Protein 2FKB (pdb70)

B-factor: mean 40.95, std 11.32, range [17.42, 111.01]

Organism: Escherichia coli (strain K12) (NCBI:txid83333)

CATH classification: 3.90.79.10

Secondary structure (DSSP, 8-state):
---EEEEE-TTS-EEEEEES----S---EEEEEEEEE----EEEEEEPSS-SSS---BSSB--BPBTT--HHHHHHHHHHHHH--BS---EEEEEEEEEETTEEEEEEEEEEE--------TTTEEEEEEE-HHHHHTTGGGS-HHHHHHHHH----/-PPEEEEE-TTS-EEEEEES----S---EEEEEEEEE----EEEEEEPTT-SSS---BSSB--BPBTT--HHHHHHHHHHHHH---S---EEEEEEEEE-SS-EEEEEEEEEE--------TTTEEEEEEE-HHHHHHTGGGS-HHHHHHHHH----/-TGGG--TTEEEEE-TTS-EEEEEES---TT---EEEEEEEEE----EEEEEEPTT-SSS---BSSEEEEPBTT--HHHHHHHHHHHHH--BS---EEEEEEEEEETTEEEEEEEEEEE--------TTTEEEEEEE-HHHHHHTGGGS-HHHHHHHHH----

Solvent-accessible surface area: 23915 Å² total

Foldseek 3Di:
DWFKFFFADPVRDGDDIGTPVVLVVQTEGEKEWEFAAAVQWTKWFFWDQVDPPPHGIFSTWITTHTPPDDHVVRRQVRCCQAWVDHDFDKAWQAWDWDDDPSHTYIYTYIYTHDPDDTDGDCNTTVDIDIDGPVRCVVVVVNYDVVSVVNVVSCVVD/DFFKAFAADPVRDGDDIDTPVVLVVQTEGAKEWEFEAAVQWTKWFFFAQPDDAPHGIFSGFITTDTPPDDRVVRRQVRCCQAWVDHPFDKAWQAWDWDDDPSHTYIYTYIYTHDPDPTDHDNNGGDDIDIDGLVRCVVVVVRYDVVSNVRVVSCCSD/DVVVVVLQQKFFFADPVRDGDDIDGVLVLVVQTEGEKEWEFEAAVQWTKWFFFQQVDPADHGIFSTFITGDRPPHDRVNRRQVRCCQAWVDHPFDKAWQAWDWDDDPSHTYIYTAIYTYDPDPTDGDSNTGDDIDIGGPVVCVVVVVSYDVVSNVNVVSVVPD

Sequence (477 aa):
STEWVDIVNEENEVIAQASREQRRAQCCLRHRATYIVVHDGGKILVQRRTETKDFLPGLDATAGGVVQADEQLLESARRREAEEEELGIAGVPFAEHGQFYFEDKNCRVWGALFSCVSHGPFALQEDDEVVSEVCWLTPEEITARCDEFTPDSLKALALWKRRNSTEWVVDIVNEENEEVIAQASREQRAQCCLRHRATYIVVHDGGKILVQQRRTETKDFLPGLDATAGGVVQADEQQLLESARRREAEEELGIAGVPFAEHGQFYFEDKNCRVWGALFSCVSHGPFALQEDEVSEVCWLTPEEITARCDEFTPDSLKALALWKRNEQRRLASTEWVDIVNEENEVIAQASREQRAQCCLRHRATYIVVHDGGKILVQRRTETKDFLPGLDATAGGVVQADEQLLESARRREAEEELGIAGVPFAEHGQFYFEDKNCRVWGALFSCVSHGPFALQEDEVSEVCWLTPEEITARCDEFTPDSLKALALWKRRN

GO terms:
  GO:0005515 protein binding (F, IPI)
  GO:0005829 cytosol (C, IDA)
  GO:0016818 hydrolase activity, acting on acid anhydrides, in phosphorus-containing anhydrides (F, IDA)

Nearest PDB structures (foldseek):
  2fkb-assembly2_B  TM=9.923E-01  e=1.554E-27  Escherichia coli K-12
  3grn-assembly1_A  TM=8.925E-01  e=1.557E-07  Methanosarcina mazei
  7ww5-assembly1_A  TM=8.291E-01  e=8.463E-07  Escherichia coli
  5mzf-assembly2_B  TM=7.938E-01  e=4.813E-07  Canis lupus familiaris
  3oga-assembly1_B  TM=7.973E-01  e=9.475E-07  Salmonella enterica subsp. enterica serovar Typhimurium str. LT2

Structure (mmCIF, N/CA/C/O backbone):
data_2FKB
#
_entry.id   2FKB
#
_cell.length_a   89.701
_cell.length_b   134.884
_cell.length_c   145.246
_cell.angle_alpha   90.00
_cell.angle_beta   90.00
_cell.angle_gamma   90.00
#
_symmetry.space_group_name_H-M   'I 2 2 2'
#
loop_
_entity.id
_entity.type
_entity.pdbx_description
1 polymer 'Putative Nudix hydrolase yfcD'
2 non-polymer 'SULFATE ION'
3 non-polymer 'MAGNESIUM ION'
4 non-polymer GLYCEROL
5 non-polymer 'ACETATE ION'
6 water water
#
loop_
_atom_site.group_PDB
_atom_site.id
_atom_site.type_symbol
_atom_site.label_atom_id
_atom_site.label_alt_id
_atom_site.label_comp_id
_atom_site.label_asym_id
_atom_site.label_entity_id
_atom_site.label_seq_id
_atom_site.pdbx_PDB_ins_code
_atom_site.Cartn_x
_atom_site.Cartn_y
_atom_site.Cartn_z
_atom_site.occupancy
_atom_site.B_iso_or_equiv
_atom_site.auth_seq_id
_atom_site.auth_comp_id
_atom_site.auth_asym_id
_atom_site.auth_atom_id
_atom_site.pdbx_PDB_model_num
ATOM 1 N N . SER A 1 8 ? 11.641 57.789 17.219 1.00 46.54 8 SER A N 1
ATOM 2 C CA . SER A 1 8 ? 11.258 58.154 18.617 1.00 45.55 8 SER A CA 1
ATOM 3 C C . SER A 1 8 ? 12.256 57.526 19.601 1.00 44.48 8 SER A C 1
ATOM 4 O O . SER A 1 8 ? 12.669 56.377 19.413 1.00 45.30 8 SER A O 1
ATOM 6 N N . THR A 1 9 ? 12.653 58.280 20.632 1.00 42.32 9 THR A N 1
ATOM 7 C CA . THR A 1 9 ? 13.551 57.765 21.671 1.00 39.80 9 THR A CA 1
ATOM 8 C C . THR A 1 9 ? 12.847 56.676 22.476 1.00 37.84 9 THR A C 1
ATOM 9 O O . THR A 1 9 ? 11.687 56.820 22.843 1.00 36.32 9 THR A O 1
ATOM 13 N N . GLU A 1 10 ? 13.540 55.574 22.738 1.00 35.83 10 GLU A N 1
ATOM 14 C CA . GLU A 1 10 ? 12.997 54.577 23.641 1.00 34.65 10 GLU A CA 1
ATOM 15 C C . GLU A 1 10 ? 13.421 54.919 25.080 1.00 32.56 10 GLU A C 1
ATOM 16 O O . GLU A 1 10 ? 14.604 55.137 25.370 1.00 32.83 10 GLU A O 1
ATOM 22 N N . TRP A 1 11 ? 12.443 54.991 25.963 1.00 29.85 11 TRP A N 1
ATOM 23 C CA . TRP A 1 11 ? 12.660 55.331 27.366 1.00 29.88 11 TRP A CA 1
ATOM 24 C C . TRP A 1 11 ? 12.491 54.047 28.189 1.00 30.01 11 TRP A C 1
ATOM 25 O O . TRP A 1 11 ? 11.571 53.262 27.937 1.00 29.58 11 TRP A O 1
ATOM 36 N N . VAL A 1 12 ? 13.381 53.843 29.153 1.00 30.07 12 VAL A N 1
ATOM 37 C CA . VAL A 1 12 ? 13.436 52.610 29.939 1.00 31.42 12 VAL A CA 1
ATOM 38 C C . VAL A 1 12 ? 13.412 52.853 31.452 1.00 31.28 12 VAL A C 1
ATOM 39 O O . VAL A 1 12 ? 13.980 53.835 31.953 1.00 29.84 12 VAL A O 1
ATOM 43 N N . ASP A 1 13 ? 12.722 51.961 32.162 1.00 31.49 13 ASP A N 1
ATOM 44 C CA . ASP A 1 13 ? 12.646 51.995 33.635 1.00 32.24 13 ASP A CA 1
ATOM 45 C C . ASP A 1 13 ? 14.031 51.640 34.151 1.00 31.24 13 ASP A C 1
ATOM 46 O O . ASP A 1 13 ? 14.591 50.676 33.685 1.00 32.02 13 ASP A O 1
ATOM 51 N N . ILE A 1 14 ? 14.569 52.405 35.089 1.00 30.93 14 ILE A N 1
ATOM 52 C CA . ILE A 1 14 ? 15.841 52.101 35.740 1.00 29.83 14 ILE A CA 1
ATOM 53 C C . ILE A 1 14 ? 15.508 51.767 37.191 1.00 30.48 14 ILE A C 1
ATOM 54 O O . ILE A 1 14 ? 14.740 52.489 37.829 1.00 29.93 14 ILE A O 1
ATOM 59 N N . VAL A 1 15 ? 16.069 50.662 37.705 1.00 30.24 15 VAL A N 1
ATOM 60 C CA . VAL A 1 15 ? 15.650 50.147 39.012 1.00 29.60 15 VAL A CA 1
ATOM 61 C C . VAL A 1 15 ? 16.805 50.076 40.002 1.00 30.01 15 VAL A C 1
ATOM 62 O O . VAL A 1 15 ? 17.954 49.952 39.608 1.00 29.20 15 VAL A O 1
ATOM 66 N N . ASN A 1 16 ? 16.485 50.152 41.290 1.00 31.49 16 ASN A N 1
ATOM 67 C CA . ASN A 1 16 ? 17.492 49.957 42.337 1.00 33.18 16 ASN A CA 1
ATOM 68 C C . ASN A 1 16 ? 17.757 48.440 42.595 1.00 34.72 16 ASN A C 1
ATOM 69 O O . ASN A 1 16 ? 17.222 47.559 41.897 1.00 32.57 16 ASN A O 1
ATOM 74 N N . GLU A 1 17 ? 18.579 48.155 43.598 1.00 37.23 17 GLU A N 1
ATOM 75 C CA . GLU A 1 17 ? 18.956 46.775 43.940 1.00 40.20 17 GLU A CA 1
ATOM 76 C C . GLU A 1 17 ? 17.727 45.921 44.279 1.00 40.36 17 GLU A C 1
ATOM 77 O O . GLU A 1 17 ? 17.660 44.734 43.938 1.00 40.97 17 GLU A O 1
ATOM 83 N N . GLU A 1 18 ? 16.722 46.576 44.859 1.00 40.21 18 GLU A N 1
ATOM 84 C CA . GLU A 1 18 ? 15.445 45.963 45.236 1.00 39.76 18 GLU A CA 1
ATOM 85 C C . GLU A 1 18 ? 14.431 45.863 44.108 1.00 38.61 18 GLU A C 1
ATOM 86 O O . GLU A 1 18 ? 13.261 45.554 44.375 1.00 37.94 18 GLU A O 1
ATOM 92 N N . ASN A 1 19 ? 14.845 46.144 42.864 1.00 36.91 19 ASN A N 1
ATOM 93 C CA . ASN A 1 19 ? 13.909 46.170 41.739 1.00 35.48 19 ASN A CA 1
ATOM 94 C C . ASN A 1 19 ? 12.758 47.166 41.949 1.00 35.20 19 ASN A C 1
ATOM 95 O O . ASN A 1 19 ? 11.620 46.897 41.609 1.00 34.82 19 ASN A O 1
ATOM 100 N N . GLU A 1 20 ? 13.062 48.334 42.502 1.00 35.50 20 GLU A N 1
ATOM 101 C CA . GLU A 1 20 ? 12.082 49.423 42.535 1.00 35.41 20 GLU A CA 1
ATOM 102 C C . GLU A 1 20 ? 12.516 50.462 41.495 1.00 33.91 20 GLU A C 1
ATOM 103 O O . GLU A 1 20 ? 13.712 50.769 41.364 1.00 31.58 20 GLU A O 1
ATOM 109 N N . VAL A 1 21 ? 11.544 50.985 40.753 1.00 33.75 21 VAL A N 1
ATOM 110 C CA . VAL A 1 21 ? 11.837 51.934 39.684 1.00 34.40 21 VAL A CA 1
ATOM 111 C C . VAL A 1 21 ? 12.216 53.240 40.347 1.00 34.69 21 VAL A C 1
ATOM 112 O O . VAL A 1 21 ? 11.421 53.819 41.071 1.00 34.41 21 VAL A O 1
ATOM 116 N N . ILE A 1 22 ? 13.448 53.681 40.154 1.00 34.17 22 ILE A N 1
ATOM 117 C CA . ILE A 1 22 ? 13.867 54.926 40.772 1.00 34.70 22 ILE A CA 1
ATOM 118 C C . ILE A 1 22 ? 14.307 55.975 39.769 1.00 34.47 22 ILE A C 1
ATOM 119 O O . ILE A 1 22 ? 14.620 57.103 40.160 1.00 34.76 22 ILE A O 1
ATOM 124 N N . ALA A 1 23 ? 14.353 55.595 38.496 1.00 33.99 23 ALA A N 1
ATOM 125 C CA . ALA A 1 23 ? 14.874 56.456 37.429 1.00 33.09 23 ALA A CA 1
ATOM 126 C C . ALA A 1 23 ? 14.270 56.030 36.101 1.00 32.21 23 ALA A C 1
ATOM 127 O O . ALA A 1 23 ? 13.692 54.956 35.979 1.00 31.23 23 ALA A O 1
ATOM 129 N N . GLN A 1 24 ? 14.412 56.890 35.102 1.00 31.55 24 GLN A N 1
ATOM 130 C CA . GLN A 1 24 ? 13.987 56.602 33.770 1.00 31.19 24 GLN A CA 1
ATOM 131 C C . GLN A 1 24 ? 15.117 57.140 32.911 1.00 31.10 24 GLN A C 1
ATOM 132 O O . GLN A 1 24 ? 15.569 58.255 33.150 1.00 32.66 24 GLN A O 1
ATOM 138 N N . ALA A 1 25 ? 15.588 56.366 31.934 1.00 30.35 25 ALA A N 1
ATOM 139 C CA . ALA A 1 25 ? 16.685 56.819 31.039 1.00 30.01 25 ALA A CA 1
ATOM 140 C C . ALA A 1 25 ? 16.369 56.474 29.580 1.00 30.47 25 ALA A C 1
ATOM 141 O O . ALA A 1 25 ? 15.571 55.561 29.290 1.00 30.04 25 ALA A O 1
ATOM 143 N N . SER A 1 26 ? 17.012 57.164 28.650 1.00 29.89 26 SER A N 1
ATOM 144 C CA . SER A 1 26 ? 16.947 56.746 27.264 1.00 31.16 26 SER A CA 1
ATOM 145 C C . SER A 1 26 ? 17.657 55.413 27.150 1.00 32.05 26 SER A C 1
ATOM 146 O O . SER A 1 26 ? 18.529 55.076 27.975 1.00 32.42 26 SER A O 1
ATOM 149 N N . ARG A 1 27 ? 17.304 54.662 26.113 1.00 32.27 27 ARG A N 1
ATOM 150 C CA . ARG A 1 27 ? 17.958 53.403 25.851 1.00 34.10 27 ARG A CA 1
ATOM 151 C C . ARG A 1 27 ? 19.483 53.604 25.719 1.00 34.15 27 ARG A C 1
ATOM 152 O O . ARG A 1 27 ? 20.289 52.831 26.257 1.00 33.90 27 ARG A O 1
ATOM 160 N N . GLU A 1 28 ? 19.876 54.672 25.036 1.00 34.82 28 GLU A N 1
ATOM 161 C CA . GLU A 1 28 ? 21.294 55.030 24.891 1.00 35.38 28 GLU A CA 1
ATOM 162 C C . GLU A 1 28 ? 22.010 55.284 26.248 1.00 35.29 28 GLU A C 1
ATOM 163 O O . GLU A 1 28 ? 23.126 54.778 26.490 1.00 35.02 28 GLU A O 1
ATOM 169 N N . GLN A 1 29 ? 21.392 56.064 27.133 1.00 34.96 29 GLN A N 1
ATOM 170 C CA . GLN A 1 29 ? 21.963 56.275 28.478 1.00 35.91 29 GLN A CA 1
ATOM 171 C C . GLN A 1 29 ? 22.080 54.987 29.293 1.00 35.82 29 GLN A C 1
ATOM 172 O O . GLN A 1 29 ? 23.089 54.765 29.976 1.00 35.32 29 GLN A O 1
ATOM 186 N N A ARG A 1 31 ? 22.456 51.921 28.123 0.50 37.37 31 ARG A N 1
ATOM 187 N N B ARG A 1 31 ? 22.427 51.961 28.116 0.50 37.37 31 ARG A N 1
ATOM 188 C CA A ARG A 1 31 ? 23.589 51.136 27.610 0.50 37.91 31 ARG A CA 1
ATOM 189 C CA B ARG A 1 31 ? 23.529 51.251 27.468 0.50 37.94 31 ARG A CA 1
ATOM 190 C C A ARG A 1 31 ? 24.936 51.842 27.879 0.50 38.15 31 ARG A C 1
ATOM 191 C C B ARG A 1 31 ? 24.873 51.855 27.892 0.50 38.17 31 ARG A C 1
ATOM 192 O O A ARG A 1 31 ? 25.911 51.182 28.222 0.50 38.24 31 ARG A O 1
ATOM 193 O O B ARG A 1 31 ? 25.768 51.149 28.342 0.50 38.25 31 ARG A O 1
ATOM 208 N N . ALA A 1 32 ? 24.986 53.175 27.776 1.00 38.37 32 ALA A N 1
ATOM 209 C CA . ALA A 1 32 ? 26.241 53.914 28.084 1.00 38.89 32 ALA A CA 1
ATOM 210 C C . ALA A 1 32 ? 26.722 53.794 29.541 1.00 39.16 32 ALA A C 1
ATOM 211 O O . ALA A 1 32 ? 27.931 53.720 29.803 1.00 39.53 32 ALA A O 1
ATOM 213 N N . GLN A 1 33 ? 25.788 53.801 30.488 1.00 38.90 33 GLN A N 1
ATOM 214 C CA . GLN A 1 33 ? 26.158 53.718 31.899 1.00 39.33 33 GLN A CA 1
ATOM 215 C C . GLN A 1 33 ? 25.941 52.304 32.468 1.00 37.95 33 GLN A C 1
ATOM 216 O O . GLN A 1 33 ? 26.139 52.106 33.671 1.00 38.64 33 GLN A O 1
ATOM 222 N N . CYS A 1 34 ? 25.498 51.349 31.637 1.00 36.44 34 CYS A N 1
ATOM 223 C CA A CYS A 1 34 ? 25.213 49.994 32.093 0.50 35.81 34 CYS A CA 1
ATOM 224 C CA B CYS A 1 34 ? 25.181 49.988 32.108 0.50 35.70 34 CYS A CA 1
ATOM 225 C C . CYS A 1 34 ? 24.213 50.043 33.265 1.00 35.00 34 CYS A C 1
ATOM 226 O O . CYS A 1 34 ? 24.446 49.463 34.323 1.00 34.99 34 CYS A O 1
ATOM 231 N N . LEU A 1 35 ? 23.109 50.756 33.077 1.00 33.50 35 LEU A N 1
ATOM 232 C CA . LEU A 1 35 ? 22.198 50.992 34.178 1.00 30.98 35 LEU A CA 1
ATOM 233 C C . LEU A 1 35 ? 21.322 49.770 34.402 1.00 31.20 35 LEU A C 1
ATOM 234 O O . LEU A 1 35 ? 20.951 49.079 33.439 1.00 30.96 35 LEU A O 1
ATOM 239 N N . ARG A 1 36 ? 20.968 49.529 35.664 1.00 30.33 36 ARG A N 1
ATOM 240 C CA . ARG A 1 36 ? 20.206 48.358 36.026 1.00 29.83 36 ARG A CA 1
ATOM 241 C C . ARG A 1 36 ? 18.768 48.612 35.575 1.00 29.80 36 ARG A C 1
ATOM 242 O O . ARG A 1 36 ? 18.215 49.674 35.852 1.00 28.77 36 ARG A O 1
ATOM 250 N N . HIS A 1 37 ? 18.185 47.654 34.853 1.00 28.99 37 HIS A N 1
ATOM 251 C CA . HIS A 1 37 ? 16.888 47.858 34.218 1.00 29.77 37 HIS A CA 1
ATOM 252 C C . HIS A 1 37 ? 16.121 46.532 34.288 1.00 29.64 37 HIS A C 1
ATOM 253 O O . HIS A 1 37 ? 16.614 45.583 34.897 1.00 29.79 37 HIS A O 1
ATOM 260 N N . ARG A 1 38 ? 14.903 46.494 33.752 1.00 28.81 38 ARG A N 1
ATOM 261 C CA . ARG A 1 38 ? 14.114 45.255 33.717 1.00 28.37 38 ARG A CA 1
ATOM 262 C C . ARG A 1 38 ? 14.047 44.757 32.299 1.00 29.14 38 ARG A C 1
ATOM 263 O O . ARG A 1 38 ? 14.103 45.558 31.366 1.00 29.45 38 ARG A O 1
ATOM 271 N N . ALA A 1 39 ? 13.908 43.441 32.123 1.00 29.38 39 ALA A N 1
ATOM 272 C CA . ALA A 1 39 ? 13.661 42.870 30.787 1.00 28.65 39 ALA A CA 1
ATOM 273 C C . ALA A 1 39 ? 12.791 41.646 30.944 1.00 28.09 39 ALA A C 1
ATOM 274 O O . ALA A 1 39 ? 12.753 41.047 32.007 1.00 27.90 39 ALA A O 1
ATOM 276 N N . THR A 1 40 ? 12.074 41.292 29.887 1.00 27.54 40 THR A N 1
ATOM 277 C CA . THR A 1 40 ? 11.289 40.085 29.905 1.00 28.00 40 THR A CA 1
ATOM 278 C C . THR A 1 40 ? 12.072 39.057 29.089 1.00 28.07 40 THR A C 1
ATOM 279 O O . THR A 1 40 ? 12.754 39.406 28.133 1.00 27.66 40 THR A O 1
ATOM 283 N N . TYR A 1 41 ? 11.840 37.787 29.417 1.00 28.28 41 TYR A N 1
ATOM 284 C CA . TYR A 1 41 ? 12.512 36.615 28.810 1.00 28.60 41 TYR A CA 1
ATOM 285 C C . TYR A 1 41 ? 11.355 35.677 28.598 1.00 28.55 41 TYR A C 1
ATOM 286 O O . TYR A 1 41 ? 10.689 35.307 29.557 1.00 27.19 41 TYR A O 1
ATOM 295 N N . ILE A 1 42 ? 11.101 35.307 27.351 1.00 28.20 42 ILE A N 1
ATOM 296 C CA . ILE A 1 42 ? 9.984 34.404 27.085 1.00 29.21 42 ILE A CA 1
ATOM 297 C C . ILE A 1 42 ? 10.520 33.152 26.407 1.00 28.86 42 ILE A C 1
ATOM 298 O O . ILE A 1 42 ? 11.173 33.243 25.353 1.00 29.68 42 ILE A O 1
ATOM 303 N N . VAL A 1 43 ? 10.275 32.005 27.026 1.00 28.86 43 VAL A N 1
ATOM 304 C CA . VAL A 1 43 ? 10.644 30.713 26.425 1.00 29.20 43 VAL A CA 1
ATOM 305 C C . VAL A 1 43 ? 9.490 30.361 25.543 1.00 29.00 43 VAL A C 1
ATOM 306 O O . VAL A 1 43 ? 8.406 30.111 26.026 1.00 28.38 43 VAL A O 1
ATOM 310 N N . VAL A 1 44 ? 9.740 30.391 24.234 1.00 29.25 44 VAL A N 1
ATOM 311 C CA . VAL A 1 44 ? 8.784 30.010 23.229 1.00 28.68 44 VAL A CA 1
ATOM 312 C C . VAL A 1 44 ? 9.126 28.570 22.908 1.00 29.73 44 VAL A C 1
ATOM 313 O O . VAL A 1 44 ? 10.222 28.280 22.404 1.00 29.08 44 VAL A O 1
ATOM 317 N N . HIS A 1 45 ? 8.223 27.663 23.238 1.00 29.75 45 HIS A N 1
ATOM 318 C CA . HIS A 1 45 ? 8.506 26.253 23.036 1.00 31.83 45 HIS A CA 1
ATOM 319 C C . HIS A 1 45 ? 7.372 25.634 22.235 1.00 32.70 45 HIS A C 1
ATOM 320 O O . HIS A 1 45 ? 6.272 26.207 22.133 1.00 31.49 45 HIS A O 1
ATOM 327 N N . ASP A 1 46 ? 7.647 24.495 21.616 1.00 34.07 46 ASP A N 1
ATOM 328 C CA . ASP A 1 46 ? 6.664 23.924 20.697 1.00 36.57 46 ASP A CA 1
ATOM 329 C C . ASP A 1 46 ? 5.705 22.921 21.323 1.00 38.71 46 ASP A C 1
ATOM 330 O O . ASP A 1 46 ? 4.847 22.359 20.630 1.00 39.35 46 ASP A O 1
ATOM 335 N N . GLY A 1 47 ? 5.858 22.687 22.621 1.00 40.60 47 GLY A N 1
ATOM 336 C CA . GLY A 1 47 ? 5.028 21.721 23.328 1.00 43.52 47 GLY A CA 1
ATOM 337 C C . GLY A 1 47 ? 5.375 20.283 22.967 1.00 45.30 47 GLY A C 1
ATOM 338 O O . GLY A 1 47 ? 4.617 19.364 23.292 1.00 45.67 47 GLY A O 1
ATOM 347 N N . GLY A 1 49 ? 9.028 19.421 23.030 1.00 43.61 49 GLY A N 1
ATOM 348 C CA . GLY A 1 49 ? 10.433 19.284 23.455 1.00 40.71 49 GLY A CA 1
ATOM 349 C C . GLY A 1 49 ? 11.431 20.275 22.880 1.00 39.07 49 GLY A C 1
ATOM 350 O O . GLY A 1 49 ? 12.619 20.204 23.211 1.00 37.92 49 GLY A O 1
ATOM 351 N N . LYS A 1 50 ? 10.967 21.200 22.028 1.00 36.26 50 LYS A N 1
ATOM 352 C CA . LYS A 1 50 ? 11.884 22.123 21.368 1.00 35.79 50 LYS A CA 1
ATOM 353 C C . LYS A 1 50 ? 11.654 23.592 21.765 1.00 34.36 50 LYS A C 1
ATOM 354 O O . LYS A 1 50 ? 10.546 23.986 22.110 1.00 33.40 50 LYS A O 1
ATOM 360 N N . ILE A 1 51 ? 12.727 24.362 21.687 1.00 33.61 51 ILE A N 1
ATOM 361 C CA . ILE A 1 51 ? 12.784 25.769 22.082 1.00 33.14 51 ILE A CA 1
ATOM 362 C C . ILE A 1 51 ? 13.078 26.593 20.838 1.00 32.50 51 ILE A C 1
ATOM 363 O O . ILE A 1 51 ? 13.956 26.219 20.039 1.00 32.30 51 ILE A O 1
ATOM 368 N N . LEU A 1 52 ? 12.357 27.701 20.658 1.00 30.71 52 LEU A N 1
ATOM 369 C CA . LEU A 1 52 ? 12.627 28.565 19.504 1.00 29.83 52 LEU A CA 1
ATOM 370 C C . LEU A 1 52 ? 13.826 29.437 19.803 1.00 30.73 52 LEU A C 1
ATOM 371 O O . LEU A 1 52 ? 13.772 30.322 20.666 1.00 31.89 52 LEU A O 1
ATOM 376 N N . VAL A 1 53 ? 14.910 29.174 19.100 1.00 30.65 53 VAL A N 1
ATOM 377 C CA . VAL A 1 53 ? 16.133 29.891 19.286 1.00 31.41 53 VAL A CA 1
ATOM 378 C C . VAL A 1 53 ? 16.298 30.969 18.212 1.00 31.81 53 VAL A C 1
ATOM 379 O O . VAL A 1 53 ? 15.952 30.758 17.042 1.00 31.97 53 VAL A O 1
ATOM 383 N N . GLN A 1 54 ? 16.845 32.114 18.604 1.00 33.41 54 GLN A N 1
ATOM 384 C CA . GLN A 1 54 ? 16.893 33.310 17.753 1.00 35.34 54 GLN A CA 1
ATOM 385 C C . GLN A 1 54 ? 18.336 33.846 17.674 1.00 36.94 54 GLN A C 1
ATOM 386 O O . GLN A 1 54 ? 18.953 34.120 18.715 1.00 37.79 54 GLN A O 1
ATOM 392 N N . ARG A 1 55 ? 18.899 33.948 16.465 1.00 36.34 55 ARG A N 1
ATOM 393 C CA . ARG A 1 55 ? 20.251 34.523 16.322 1.00 38.24 55 ARG A CA 1
ATOM 394 C C . ARG A 1 55 ? 20.142 36.041 16.297 1.00 38.94 55 ARG A C 1
ATOM 395 O O . ARG A 1 55 ? 19.318 36.575 15.555 1.00 37.73 55 ARG A O 1
ATOM 403 N N . ARG A 1 56 ? 20.970 36.720 17.101 1.00 38.58 56 ARG A N 1
ATOM 404 C CA . ARG A 1 56 ? 20.979 38.176 17.169 1.00 39.85 56 ARG A CA 1
ATOM 405 C C . ARG A 1 56 ? 21.729 38.733 15.958 1.00 41.72 56 ARG A C 1
ATOM 406 O O . ARG A 1 56 ? 22.789 38.217 15.584 1.00 41.86 56 ARG A O 1
ATOM 414 N N . THR A 1 57 ? 21.210 39.777 15.330 1.00 44.81 57 THR A N 1
ATOM 415 C CA . THR A 1 57 ? 21.973 40.396 14.228 1.00 48.81 57 THR A CA 1
ATOM 416 C C . THR A 1 57 ? 23.330 40.900 14.724 1.00 50.87 57 THR A C 1
ATOM 417 O O . THR A 1 57 ? 23.582 40.940 15.945 1.00 51.55 57 THR A O 1
ATOM 421 N N . GLU A 1 58 ? 24.209 41.268 13.798 1.00 52.86 58 GLU A N 1
ATOM 422 C CA . GLU A 1 58 ? 25.543 41.687 14.203 1.00 54.86 58 GLU A CA 1
ATOM 423 C C . GLU A 1 58 ? 25.641 43.208 14.461 1.00 55.92 58 GLU A C 1
ATOM 424 O O . GLU A 1 58 ? 26.722 43.729 14.759 1.00 55.71 58 GLU A O 1
ATOM 430 N N . THR A 1 59 ? 24.486 43.881 14.405 1.00 56.53 59 THR A N 1
ATOM 431 C CA . THR A 1 59 ? 24.370 45.321 14.668 1.00 57.85 59 THR A CA 1
ATOM 432 C C . THR A 1 59 ? 23.880 45.619 16.101 1.00 58.37 59 THR A C 1
ATOM 433 O O . THR A 1 59 ? 24.068 46.732 16.613 1.00 59.10 59 THR A O 1
ATOM 437 N N . LYS A 1 60 ? 23.242 44.628 16.732 1.00 58.20 60 LYS A N 1
ATOM 438 C CA . LYS A 1 60 ? 22.855 44.690 18.144 1.00 57.77 60 LYS A CA 1
ATOM 439 C C . LYS A 1 60 ? 23.992 45.201 19.046 1.00 57.63 60 LYS A C 1
ATOM 440 O O . LYS A 1 60 ? 25.158 44.789 18.890 1.00 57.20 60 LYS A O 1
ATOM 446 N N . ASP A 1 61 ? 23.645 46.093 19.978 1.00 56.92 61 ASP A N 1
ATOM 447 C CA . ASP A 1 61 ? 24.591 46.565 20.990 1.00 56.58 61 ASP A CA 1
ATOM 448 C C . ASP A 1 61 ? 25.039 45.396 21.887 1.00 55.24 61 ASP A C 1
ATOM 449 O O . ASP A 1 61 ? 26.231 45.096 21.984 1.00 55.25 61 ASP A O 1
ATOM 454 N N . PHE A 1 62 ? 24.078 44.752 22.540 1.00 52.93 62 PHE A N 1
ATOM 455 C CA . PHE A 1 62 ? 24.383 43.707 23.505 1.00 51.50 62 PHE A CA 1
ATOM 456 C C . PHE A 1 62 ? 24.556 42.355 22.776 1.00 50.75 62 PHE A C 1
ATOM 457 O O . PHE A 1 62 ? 23.622 41.850 22.125 1.00 50.28 62 PHE A O 1
ATOM 465 N N . LEU A 1 63 ? 25.760 41.803 22.867 1.00 49.23 63 LEU A N 1
ATOM 466 C CA . LEU A 1 63 ? 26.082 40.474 22.333 1.00 48.61 63 LEU A CA 1
ATOM 467 C C . LEU A 1 63 ? 25.588 40.202 20.886 1.00 48.26 63 LEU A C 1
ATOM 468 O O . LEU A 1 63 ? 24.832 39.242 20.648 1.00 48.36 63 LEU A O 1
ATOM 473 N N . PRO A 1 64 ? 26.016 41.037 19.914 1.00 47.49 64 PRO A N 1
ATOM 474 C CA . PRO A 1 64 ? 25.619 40.824 18.500 1.00 46.55 64 PRO A CA 1
ATOM 475 C C . PRO A 1 64 ? 26.016 39.440 17.993 1.00 44.55 64 PRO A C 1
ATOM 476 O O . PRO A 1 64 ? 27.082 38.942 18.342 1.00 44.00 64 PRO A O 1
ATOM 480 N N . GLY A 1 65 ? 25.158 38.824 17.190 1.00 43.36 65 GLY A N 1
ATOM 481 C CA . GLY A 1 65 ? 25.505 37.559 16.542 1.00 41.37 65 GLY A CA 1
ATOM 482 C C . GLY A 1 65 ? 25.425 36.325 17.425 1.00 40.54 65 GLY A C 1
ATOM 483 O O . GLY A 1 65 ? 25.620 35.212 16.942 1.00 39.04 65 GLY A O 1
ATOM 492 N N . LEU A 1 67 ? 23.340 33.613 20.091 1.00 35.96 67 LEU A N 1
ATOM 493 C CA . LEU A 1 67 ? 22.004 33.015 20.078 1.00 33.83 67 LEU A CA 1
ATOM 494 C C . LEU A 1 67 ? 21.228 33.306 21.352 1.00 33.38 67 LEU A C 1
ATOM 495 O O . LEU A 1 67 ? 21.784 33.249 22.455 1.00 32.86 67 LEU A O 1
ATOM 500 N N . ASP A 1 68 ? 19.943 33.623 21.202 1.00 31.98 68 ASP A N 1
ATOM 501 C CA . ASP A 1 68 ? 19.075 33.829 22.345 1.00 31.21 68 ASP A CA 1
ATOM 502 C C . ASP A 1 68 ? 18.189 32.609 22.469 1.00 31.00 68 ASP A C 1
ATOM 503 O O . ASP A 1 68 ? 17.590 32.183 21.490 1.00 30.23 68 ASP A O 1
ATOM 508 N N . ALA A 1 69 ? 18.098 32.060 23.682 1.00 29.60 69 ALA A N 1
ATOM 509 C CA . ALA A 1 69 ? 17.198 30.960 23.958 1.00 29.30 69 ALA A CA 1
ATOM 510 C C . ALA A 1 69 ? 15.787 31.441 24.292 1.00 28.90 69 ALA A C 1
ATOM 511 O O . ALA A 1 69 ? 14.885 30.629 24.510 1.00 28.21 69 ALA A O 1
ATOM 513 N N . THR A 1 70 ? 15.610 32.764 24.340 1.00 28.28 70 THR A N 1
ATOM 514 C CA . THR A 1 70 ? 14.348 33.385 24.706 1.00 28.04 70 THR A CA 1
ATOM 515 C C . THR A 1 70 ? 14.058 34.564 23.800 1.00 28.29 70 THR A C 1
ATOM 516 O O . THR A 1 70 ? 14.979 35.216 23.304 1.00 26.71 70 THR A O 1
ATOM 520 N N . ALA A 1 71 ? 12.778 34.876 23.604 1.00 27.17 71 ALA A N 1
ATOM 521 C CA . ALA A 1 71 ? 12.403 36.168 23.085 1.00 28.05 71 ALA A CA 1
ATOM 522 C C . ALA A 1 71 ? 12.298 37.170 24.291 1.00 28.76 71 ALA A C 1
ATOM 523 O O . ALA A 1 71 ? 12.534 36.793 25.420 1.00 27.05 71 ALA A O 1
ATOM 525 N N . GLY A 1 72 ? 11.962 38.435 24.037 1.00 28.67 72 GLY A N 1
ATOM 526 C CA . GLY A 1 72 ? 11.799 39.419 25.090 1.00 29.27 72 GLY A CA 1
ATOM 527 C C . GLY A 1 72 ? 12.722 40.612 24.847 1.00 29.69 72 GLY A C 1
ATOM 528 O O . GLY A 1 72 ? 13.391 40.686 23.815 1.00 30.66 72 GLY A O 1
ATOM 529 N N . GLY A 1 73 ? 12.762 41.565 25.775 1.00 28.85 73 GLY A N 1
ATOM 530 C CA . GLY A 1 73 ? 13.617 42.705 25.586 1.00 27.94 73 GLY A CA 1
ATOM 531 C C . GLY A 1 73 ? 13.408 43.659 26.726 1.00 28.64 73 GLY A C 1
ATOM 532 O O . GLY A 1 73 ? 12.718 43.340 27.705 1.00 28.50 73 GLY A O 1
ATOM 533 N N . VAL A 1 74 ? 14.009 44.838 26.606 1.00 27.96 74 VAL A N 1
ATOM 534 C CA . VAL A 1 74 ? 14.007 45.795 27.712 1.00 28.48 74 VAL A CA 1
ATOM 535 C C . VAL A 1 74 ? 12.572 46.291 27.979 1.00 28.43 74 VAL A C 1
ATOM 536 O O . VAL A 1 74 ? 11.851 46.606 27.066 1.00 28.65 74 VAL A O 1
ATOM 540 N N . VAL A 1 75 ? 12.216 46.361 29.245 1.00 29.14 75 VAL A N 1
ATOM 541 C CA . VAL A 1 75 ? 10.964 46.926 29.690 1.00 28.48 75 VAL A CA 1
ATOM 542 C C . VAL A 1 75 ? 11.052 48.463 29.640 1.00 29.37 75 VAL A C 1
ATOM 543 O O . VAL A 1 75 ? 11.954 49.086 30.240 1.00 28.96 75 VAL A O 1
ATOM 547 N N . GLN A 1 76 ? 10.141 49.058 28.875 1.00 29.40 76 GLN A N 1
ATOM 548 C CA . GLN A 1 76 ? 10.101 50.499 28.692 1.00 30.86 76 GLN A CA 1
ATOM 549 C C . GLN A 1 76 ? 9.375 51.230 29.838 1.00 31.05 76 GLN A C 1
ATOM 550 O O . GLN A 1 76 ? 8.605 50.634 30.595 1.00 29.62 76 GLN A O 1
ATOM 556 N N . ALA A 1 77 ? 9.632 52.539 29.943 1.00 31.70 77 ALA A N 1
ATOM 557 C CA . ALA A 1 77 ? 9.132 53.363 31.032 1.00 31.78 77 ALA A CA 1
ATOM 558 C C . ALA A 1 77 ? 7.636 53.126 31.262 1.00 31.62 77 ALA A C 1
ATOM 559 O O . ALA A 1 77 ? 6.834 53.181 30.321 1.00 32.09 77 ALA A O 1
ATOM 561 N N . ASP A 1 78 ? 7.295 52.828 32.513 1.00 31.30 78 ASP A N 1
ATOM 562 C CA . ASP A 1 78 ? 5.920 52.649 32.978 1.00 33.95 78 ASP A CA 1
ATOM 563 C C . ASP A 1 78 ? 5.171 51.439 32.448 1.00 34.06 78 ASP A C 1
ATOM 564 O O . ASP A 1 78 ? 3.948 51.324 32.690 1.00 34.21 78 ASP A O 1
ATOM 569 N N . GLU A 1 79 ? 5.878 50.527 31.766 1.00 32.40 79 GLU A N 1
ATOM 570 C CA . GLU A 1 79 ? 5.215 49.313 31.237 1.00 32.50 79 GLU A CA 1
ATOM 571 C C . GLU A 1 79 ? 5.037 48.304 32.372 1.00 32.47 79 GLU A C 1
ATOM 572 O O . GLU A 1 79 ? 5.912 48.155 33.212 1.00 31.90 79 GLU A O 1
ATOM 578 N N . GLN A 1 80 ? 3.888 47.628 32.417 1.00 32.14 80 GLN A N 1
ATOM 579 C CA . GLN A 1 80 ? 3.760 46.477 33.298 1.00 32.82 80 GLN A CA 1
ATOM 580 C C . GLN A 1 80 ? 4.459 45.268 32.637 1.00 31.75 80 GLN A C 1
ATOM 581 O O . GLN A 1 80 ? 4.682 45.245 31.418 1.00 31.10 80 GLN A O 1
ATOM 587 N N . LEU A 1 81 ? 4.743 44.244 33.415 1.00 31.10 81 LEU A N 1
ATOM 588 C CA . LEU A 1 81 ? 5.645 43.180 32.919 1.00 31.66 81 LEU A CA 1
ATOM 589 C C . LEU A 1 81 ? 4.995 42.315 31.848 1.00 30.99 81 LEU A C 1
ATOM 590 O O . LEU A 1 81 ? 5.607 42.044 30.818 1.00 30.71 81 LEU A O 1
ATOM 595 N N . LEU A 1 82 ? 3.773 41.868 32.093 1.00 30.52 82 LEU A N 1
ATOM 596 C CA . LEU A 1 82 ? 3.075 41.039 31.086 1.00 30.53 82 LEU A CA 1
ATOM 597 C C . LEU A 1 82 ? 2.781 41.780 29.750 1.00 30.14 82 LEU A C 1
ATOM 598 O O . LEU A 1 82 ? 3.009 41.221 28.694 1.00 28.84 82 LEU A O 1
ATOM 603 N N . GLU A 1 83 ? 2.284 43.023 29.801 1.00 29.40 83 GLU A N 1
ATOM 604 C CA . GLU A 1 83 ? 2.031 43.794 28.576 1.00 30.62 83 GLU A CA 1
ATOM 605 C C . GLU A 1 83 ? 3.367 44.013 27.865 1.00 28.48 83 GLU A C 1
ATOM 606 O O . GLU A 1 83 ? 3.451 43.996 26.630 1.00 27.41 83 GLU A O 1
ATOM 612 N N . SER A 1 84 ? 4.420 44.205 28.634 1.00 27.18 84 SER A N 1
ATOM 613 C CA . SER A 1 84 ? 5.738 44.383 28.008 1.00 27.21 84 SER A CA 1
ATOM 614 C C . SER A 1 84 ? 6.157 43.097 27.271 1.00 27.54 84 SER A C 1
ATOM 615 O O . SER A 1 84 ? 6.599 43.148 26.141 1.00 27.86 84 SER A O 1
ATOM 618 N N . ALA A 1 85 ? 6.048 41.945 27.930 1.00 27.28 85 ALA A N 1
ATOM 619 C CA . ALA A 1 85 ? 6.362 40.643 27.292 1.00 27.05 85 ALA A CA 1
ATOM 620 C C . ALA A 1 85 ? 5.576 40.410 26.008 1.00 27.26 85 ALA A C 1
ATOM 621 O O . ALA A 1 85 ? 6.139 40.017 24.979 1.00 27.63 85 ALA A O 1
ATOM 623 N N . ARG A 1 86 ? 4.265 40.658 26.087 1.00 26.46 86 ARG A N 1
ATOM 624 C CA A ARG A 1 86 ? 3.383 40.543 24.936 0.50 27.06 86 ARG A CA 1
ATOM 625 C CA B ARG A 1 86 ? 3.371 40.543 24.944 0.50 27.34 86 ARG A CA 1
ATOM 626 C C . ARG A 1 86 ? 3.777 41.464 23.791 1.00 27.56 86 ARG A C 1
ATOM 627 O O . ARG A 1 86 ? 3.715 41.059 22.647 1.00 28.15 86 ARG A O 1
ATOM 642 N N . ARG A 1 87 ? 4.182 42.710 24.109 1.00 28.51 87 ARG A N 1
ATOM 643 C CA . ARG A 1 87 ? 4.639 43.668 23.090 1.00 28.69 87 ARG A CA 1
ATOM 644 C C . ARG A 1 87 ? 5.913 43.133 22.447 1.00 28.45 87 ARG A C 1
ATOM 645 O O . ARG A 1 87 ? 6.050 43.111 21.219 1.00 27.27 87 ARG A O 1
ATOM 653 N N . GLU A 1 88 ? 6.856 42.685 23.259 1.00 28.77 88 GLU A N 1
ATOM 654 C CA . GLU A 1 88 ? 8.107 42.165 22.684 1.00 29.83 88 GLU A CA 1
ATOM 655 C C . GLU A 1 88 ? 7.867 40.974 21.742 1.00 31.19 88 GLU A C 1
ATOM 656 O O . GLU A 1 88 ? 8.386 40.938 20.610 1.00 30.73 88 GLU A O 1
ATOM 662 N N . ALA A 1 89 ? 7.101 39.988 22.213 1.00 30.59 89 ALA A N 1
ATOM 663 C CA . ALA A 1 89 ? 6.793 38.793 21.409 1.00 31.40 89 ALA A CA 1
ATOM 664 C C . ALA A 1 89 ? 6.133 39.184 20.059 1.00 31.96 89 ALA A C 1
ATOM 665 O O . ALA A 1 89 ? 6.480 38.615 19.011 1.00 31.43 89 ALA A O 1
ATOM 667 N N A GLU A 1 90 ? 5.219 40.153 20.108 0.50 32.30 90 GLU A N 1
ATOM 668 N N B GLU A 1 90 ? 5.195 40.135 20.067 0.50 32.23 90 GLU A N 1
ATOM 669 C CA A GLU A 1 90 ? 4.551 40.671 18.916 0.50 33.07 90 GLU A CA 1
ATOM 670 C CA B GLU A 1 90 ? 4.612 40.576 18.794 0.50 32.91 90 GLU A CA 1
ATOM 671 C C A GLU A 1 90 ? 5.512 41.344 17.934 0.50 33.18 90 GLU A C 1
ATOM 672 C C B GLU A 1 90 ? 5.633 41.255 17.895 0.50 33.11 90 GLU A C 1
ATOM 673 O O A GLU A 1 90 ? 5.439 41.099 16.723 0.50 32.51 90 GLU A O 1
ATOM 674 O O B GLU A 1 90 ? 5.717 40.938 16.698 0.50 32.44 90 GLU A O 1
ATOM 685 N N . GLU A 1 91 ? 6.399 42.187 18.464 1.00 33.05 91 GLU A N 1
ATOM 686 C CA . GLU A 1 91 ? 7.403 42.918 17.679 1.00 33.84 91 GLU A CA 1
ATOM 687 C C . GLU A 1 91 ? 8.459 42.013 17.090 1.00 33.37 91 GLU A C 1
ATOM 688 O O . GLU A 1 91 ? 8.880 42.217 15.962 1.00 32.86 91 GLU A O 1
ATOM 694 N N . GLU A 1 92 ? 8.938 41.048 17.876 1.00 32.35 92 GLU A N 1
ATOM 695 C CA . GLU A 1 92 ? 10.026 40.165 17.429 1.00 32.64 92 GLU A CA 1
ATOM 696 C C . GLU A 1 92 ? 9.589 38.961 16.604 1.00 32.48 92 GLU A C 1
ATOM 697 O O . GLU A 1 92 ? 10.314 38.537 15.710 1.00 32.45 92 GLU A O 1
ATOM 703 N N . LEU A 1 93 ? 8.402 38.414 16.893 1.00 31.98 93 LEU A N 1
ATOM 704 C CA . LEU A 1 93 ? 7.991 37.138 16.335 1.00 31.20 93 LEU A CA 1
ATOM 705 C C . LEU A 1 93 ? 6.624 37.199 15.652 1.00 31.54 93 LEU A C 1
ATOM 706 O O . LEU A 1 93 ? 6.220 36.238 14.995 1.00 31.54 93 LEU A O 1
ATOM 711 N N . GLY A 1 94 ? 5.919 38.312 15.797 1.00 29.44 94 GLY A N 1
ATOM 712 C CA . GLY A 1 94 ? 4.640 38.459 15.142 1.00 30.87 94 GLY A CA 1
ATOM 713 C C . GLY A 1 94 ? 3.575 37.601 15.780 1.00 30.92 94 GLY A C 1
ATOM 714 O O . GLY A 1 94 ? 2.556 37.324 15.163 1.00 32.33 94 GLY A O 1
ATOM 715 N N . ILE A 1 95 ? 3.779 37.181 17.027 1.00 30.22 95 ILE A N 1
ATOM 716 C CA . ILE A 1 95 ? 2.708 36.447 17.717 1.00 31.34 95 ILE A CA 1
ATOM 717 C C . ILE A 1 95 ? 1.907 37.352 18.671 1.00 29.81 95 ILE A C 1
ATOM 718 O O . ILE A 1 95 ? 2.496 38.265 19.283 1.00 29.88 95 ILE A O 1
ATOM 723 N N . ALA A 1 96 ? 0.606 37.076 18.811 1.00 27.82 96 ALA A N 1
ATOM 724 C CA . ALA A 1 96 ? -0.340 37.906 19.577 1.00 27.86 96 ALA A CA 1
ATOM 725 C C . ALA A 1 96 ? -1.495 37.030 20.100 1.00 26.69 96 ALA A C 1
ATOM 726 O O . ALA A 1 96 ? -2.013 36.191 19.359 1.00 25.84 96 ALA A O 1
ATOM 728 N N . GLY A 1 97 ? -1.846 37.177 21.386 1.00 26.22 97 GLY A N 1
ATOM 729 C CA . GLY A 1 97 ? -2.988 36.406 21.950 1.00 25.49 97 GLY A CA 1
ATOM 730 C C . GLY A 1 97 ? -2.648 34.978 22.339 1.00 25.19 97 GLY A C 1
ATOM 731 O O . GLY A 1 97 ? -3.512 34.122 22.543 1.00 25.99 97 GLY A O 1
ATOM 732 N N . VAL A 1 98 ? -1.371 34.669 22.400 1.00 26.08 98 VAL A N 1
ATOM 733 C CA . VAL A 1 98 ? -0.983 33.354 22.847 1.00 26.69 98 VAL A CA 1
ATOM 734 C C . VAL A 1 98 ? -0.901 33.393 24.379 1.00 27.00 98 VAL A C 1
ATOM 735 O O . VAL A 1 98 ? -0.269 34.312 24.923 1.00 26.86 98 VAL A O 1
ATOM 739 N N . PRO A 1 99 ? -1.472 32.383 25.065 1.00 25.67 99 PRO A N 1
ATOM 740 C CA . PRO A 1 99 ? -1.239 32.310 26.544 1.00 26.45 99 PRO A CA 1
ATOM 741 C C . PRO A 1 99 ? 0.238 32.325 26.985 1.00 27.77 99 PRO A C 1
ATOM 742 O O . PRO A 1 99 ? 1.086 31.628 26.395 1.00 27.33 99 PRO A O 1
ATOM 746 N N . PHE A 1 100 ? 0.529 33.151 27.995 1.00 28.54 100 PHE A N 1
ATOM 747 C CA . PHE A 1 100 ? 1.853 33.229 28.606 1.00 29.98 100 PHE A CA 1
ATOM 748 C C . PHE A 1 100 ? 1.741 32.704 30.031 1.00 29.93 100 PHE A C 1
ATOM 749 O O . PHE A 1 100 ? 0.830 33.088 30.773 1.00 30.03 100 PHE A O 1
ATOM 757 N N . ALA A 1 101 ? 2.648 31.816 30.407 1.00 29.85 101 ALA A N 1
ATOM 758 C CA . ALA A 1 101 ? 2.788 31.405 31.807 1.00 30.16 101 ALA A CA 1
ATOM 759 C C . ALA A 1 101 ? 3.886 32.256 32.446 1.00 31.36 101 ALA A C 1
ATOM 760 O O . ALA A 1 101 ? 4.896 32.573 31.792 1.00 28.45 101 ALA A O 1
ATOM 762 N N . GLU A 1 102 ? 3.686 32.627 33.711 1.00 31.83 102 GLU A N 1
ATOM 763 C CA . GLU A 1 102 ? 4.625 33.439 34.478 1.00 34.56 102 GLU A CA 1
ATOM 764 C C . GLU A 1 102 ? 5.445 32.529 35.389 1.00 33.77 102 GLU A C 1
ATOM 765 O O . GLU A 1 102 ? 4.905 31.618 36.035 1.00 33.60 102 GLU A O 1
ATOM 771 N N . HIS A 1 103 ? 6.756 32.737 35.382 1.00 32.63 103 HIS A N 1
ATOM 772 C CA . HIS A 1 103 ? 7.673 31.892 36.122 1.00 33.29 103 HIS A CA 1
ATOM 773 C C . HIS A 1 103 ? 8.621 32.676 37.028 1.00 33.25 103 HIS A C 1
ATOM 774 O O . HIS A 1 103 ? 9.796 32.328 37.158 1.00 34.24 103 HIS A O 1
ATOM 781 N N . GLY A 1 104 ? 8.146 33.758 37.616 1.00 33.30 104 GLY A N 1
ATOM 782 C CA . GLY A 1 104 ? 8.995 34.543 38.510 1.00 34.33 104 GLY A CA 1
ATOM 783 C C . GLY A 1 104 ? 10.029 35.427 37.841 1.00 34.63 104 GLY A C 1
ATOM 784 O O . GLY A 1 104 ? 9.918 35.811 36.650 1.00 32.37 104 GLY A O 1
ATOM 785 N N . GLN A 1 105 ? 11.044 35.774 38.626 1.00 33.81 105 GLN A N 1
ATOM 786 C CA . GLN A 1 105 ? 12.050 36.735 38.204 1.00 35.39 105 GLN A CA 1
ATOM 787 C C . GLN A 1 105 ? 13.431 36.219 38.558 1.00 33.52 105 GLN A C 1
ATOM 788 O O . GLN A 1 105 ? 13.563 35.286 39.338 1.00 33.37 105 GLN A O 1
ATOM 794 N N . PHE A 1 106 ? 14.450 36.818 37.956 1.00 32.64 106 PHE A N 1
ATOM 795 C CA . PHE A 1 106 ? 15.839 36.479 38.259 1.00 31.26 106 PHE A CA 1
ATOM 796 C C . PHE A 1 106 ? 16.674 37.739 38.038 1.00 31.60 106 PHE A C 1
ATOM 797 O O . PHE A 1 106 ? 16.253 38.655 37.313 1.00 30.80 106 PHE A O 1
ATOM 805 N N . TYR A 1 107 ? 17.862 37.770 38.632 1.00 30.64 107 TYR A N 1
ATOM 806 C CA . TYR A 1 107 ? 18.774 38.889 38.423 1.00 31.28 107 TYR A CA 1
ATOM 807 C C . TYR A 1 107 ? 19.997 38.377 37.665 1.00 32.33 107 TYR A C 1
ATOM 808 O O . TYR A 1 107 ? 20.518 37.288 37.982 1.00 32.75 107 TYR A O 1
ATOM 817 N N . PHE A 1 108 ? 20.436 39.139 36.671 1.00 32.41 108 PHE A N 1
ATOM 818 C CA . PHE A 1 108 ? 21.670 38.825 35.941 1.00 32.69 108 PHE A CA 1
ATOM 819 C C . PHE A 1 108 ? 22.524 40.067 35.815 1.00 33.39 108 PHE A C 1
ATOM 820 O O . PHE A 1 108 ? 22.012 41.151 35.545 1.00 32.81 108 PHE A O 1
ATOM 828 N N . GLU A 1 109 ? 23.839 39.931 35.973 1.00 35.02 109 GLU A N 1
ATOM 829 C CA . GLU A 1 109 ? 24.731 41.007 35.590 1.00 36.58 109 GLU A CA 1
ATOM 830 C C . GLU A 1 109 ? 26.047 40.488 35.035 1.00 37.71 109 GLU A C 1
ATOM 831 O O . GLU A 1 109 ? 26.539 39.436 35.441 1.00 36.75 109 GLU A O 1
ATOM 837 N N . ASP A 1 110 ? 26.574 41.204 34.057 1.00 39.14 110 ASP A N 1
ATOM 838 C CA . ASP A 1 110 ? 27.942 40.965 33.629 1.00 41.68 110 ASP A CA 1
ATOM 839 C C . ASP A 1 110 ? 28.543 42.354 33.388 1.00 42.49 110 ASP A C 1
ATOM 840 O O . ASP A 1 110 ? 27.968 43.362 33.818 1.00 41.57 110 ASP A O 1
ATOM 845 N N . LYS A 1 111 ? 29.652 42.402 32.661 1.00 43.48 111 LYS A N 1
ATOM 846 C CA . LYS A 1 111 ? 30.410 43.633 32.441 1.00 45.38 111 LYS A CA 1
ATOM 847 C C . LYS A 1 111 ? 29.614 44.627 31.634 1.00 45.32 111 LYS A C 1
ATOM 848 O O . LYS A 1 111 ? 29.887 45.828 31.674 1.00 45.98 111 LYS A O 1
ATOM 854 N N . ASN A 1 112 ? 28.638 44.120 30.890 1.00 44.87 112 ASN A N 1
ATOM 855 C CA . ASN A 1 112 ? 27.867 44.943 29.958 1.00 45.52 112 ASN A CA 1
ATOM 856 C C . ASN A 1 112 ? 26.399 45.140 30.293 1.00 44.34 112 ASN A C 1
ATOM 857 O O . ASN A 1 112 ? 25.721 45.909 29.620 1.00 45.66 112 ASN A O 1
ATOM 862 N N . CYS A 1 113 ? 25.887 44.455 31.306 1.00 42.34 113 CYS A N 1
ATOM 863 C CA . CYS A 1 113 ? 24.511 44.731 31.676 1.00 40.48 113 CYS A CA 1
ATOM 864 C C . CYS A 1 113 ? 24.195 44.359 33.121 1.00 37.82 113 CYS A C 1
ATOM 865 O O . CYS A 1 113 ? 24.942 43.623 33.767 1.00 37.18 113 CYS A O 1
ATOM 868 N N . ARG A 1 114 ? 23.094 44.918 33.607 1.00 34.55 114 ARG A N 1
ATOM 869 C CA . ARG A 1 114 ? 22.570 44.666 34.919 1.00 33.06 114 ARG A CA 1
ATOM 870 C C . ARG A 1 114 ? 21.062 44.573 34.735 1.00 31.94 114 ARG A C 1
ATOM 871 O O . ARG A 1 114 ? 20.437 45.548 34.283 1.00 31.29 114 ARG A O 1
ATOM 879 N N . VAL A 1 115 ? 20.464 43.440 35.064 1.00 30.26 115 VAL A N 1
ATOM 880 C CA . VAL A 1 115 ? 19.036 43.280 34.699 1.00 30.73 115 VAL A CA 1
ATOM 881 C C . VAL A 1 115 ? 18.236 42.443 35.662 1.00 30.74 115 VAL A C 1
ATOM 882 O O . VAL A 1 115 ? 18.623 41.348 36.014 1.00 31.00 115 VAL A O 1
ATOM 886 N N . TRP A 1 116 ? 17.069 42.947 36.037 1.00 29.86 116 TRP A N 1
ATOM 887 C CA . TRP A 1 116 ? 16.103 42.121 36.676 1.00 29.35 116 TRP A CA 1
ATOM 888 C C . TRP A 1 116 ? 15.207 41.519 35.591 1.00 29.44 116 TRP A C 1
ATOM 889 O O . TRP A 1 116 ? 14.462 42.249 34.941 1.00 28.52 116 TRP A O 1
ATOM 900 N N . GLY A 1 117 ? 15.242 40.200 35.430 1.00 28.76 117 GLY A N 1
ATOM 901 C CA . GLY A 1 117 ? 14.534 39.549 34.348 1.00 28.70 117 GLY A CA 1
ATOM 902 C C . GLY A 1 117 ? 13.219 39.020 34.863 1.00 29.81 117 GLY A C 1
ATOM 903 O O . GLY A 1 117 ? 13.133 38.568 36.006 1.00 28.55 117 GLY A O 1
ATOM 904 N N . ALA A 1 118 ? 12.181 39.126 34.041 1.00 28.61 118 ALA A N 1
ATOM 905 C CA . ALA A 1 118 ? 10.896 38.526 34.359 1.00 27.56 118 ALA A CA 1
ATOM 906 C C . ALA A 1 118 ? 10.700 37.412 33.372 1.00 26.99 118 ALA A C 1
ATOM 907 O O . ALA A 1 118 ? 10.754 37.640 32.160 1.00 26.41 118 ALA A O 1
ATOM 909 N N . LEU A 1 119 ? 10.502 36.203 33.886 1.00 26.35 119 LEU A N 1
ATOM 910 C CA . LEU A 1 119 ? 10.429 35.018 33.073 1.00 27.06 119 LEU A CA 1
ATOM 911 C C . LEU A 1 119 ? 9.005 34.596 32.710 1.00 27.00 119 LEU A C 1
ATOM 912 O O . LEU A 1 119 ? 8.154 34.470 33.594 1.00 29.26 119 LEU A O 1
ATOM 917 N N . PHE A 1 120 ? 8.779 34.347 31.413 1.00 27.92 120 PHE A N 1
ATOM 918 C CA . PHE A 1 120 ? 7.483 33.852 30.876 1.00 27.52 120 PHE A CA 1
ATOM 919 C C . PHE A 1 120 ? 7.765 32.699 29.923 1.00 27.90 120 PHE A C 1
ATOM 920 O O . PHE A 1 120 ? 8.900 32.509 29.492 1.00 26.94 120 PHE A O 1
ATOM 928 N N . SER A 1 121 ? 6.736 31.936 29.590 1.00 27.99 121 SER A N 1
ATOM 929 C CA . SER A 1 121 ? 6.802 30.971 28.521 1.00 30.15 121 SER A CA 1
ATOM 930 C C . SER A 1 121 ? 5.490 30.919 27.791 1.00 30.73 121 SER A C 1
ATOM 931 O O . SER A 1 121 ? 4.433 31.259 28.348 1.00 30.79 121 SER A O 1
ATOM 934 N N . CYS A 1 122 ? 5.574 30.478 26.540 1.00 31.93 122 CYS A N 1
ATOM 935 C CA . CYS A 1 122 ? 4.375 30.169 25.733 1.00 32.70 122 CYS A CA 1
ATOM 936 C C . CYS A 1 122 ? 4.651 29.065 24.708 1.00 31.97 122 CYS A C 1
ATOM 937 O O . CYS A 1 122 ? 5.808 28.783 24.319 1.00 30.50 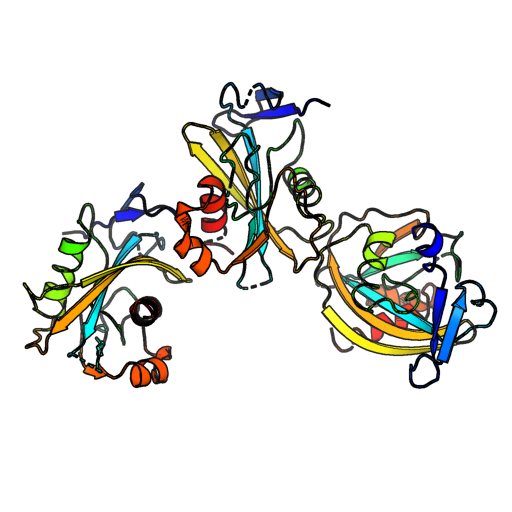122 CYS A O 1
ATOM 940 N N . VAL A 1 123 ? 3.562 28.444 24.284 1.00 31.54 123 VAL A N 1
ATOM 941 C CA . VAL A 1 123 ? 3.614 27.385 23.277 1.00 32.12 123 VAL A CA 1
ATOM 942 C C . VAL A 1 123 ? 3.116 27.963 21.968 1.00 32.62 123 VAL A C 1
ATOM 943 O O . VAL A 1 123 ? 1.946 28.391 21.848 1.00 32.55 123 VAL A O 1
ATOM 947 N N . SER A 1 124 ? 3.997 27.982 20.984 1.00 33.22 124 SER A N 1
ATOM 948 C CA . SER A 1 124 ? 3.610 28.417 19.645 1.00 34.54 124 SER A CA 1
ATOM 949 C C . SER A 1 124 ? 4.338 27.561 18.623 1.00 36.67 124 SER A C 1
ATOM 950 O O . SER A 1 124 ? 5.540 27.282 18.790 1.00 36.20 124 SER A O 1
ATOM 953 N N . HIS A 1 125 ? 3.619 27.159 17.573 1.00 38.58 125 HIS A N 1
ATOM 954 C CA . HIS A 1 125 ? 4.229 26.467 16.433 1.00 40.91 125 HIS A CA 1
ATOM 955 C C . HIS A 1 125 ? 4.430 27.419 15.268 1.00 41.37 125 HIS A C 1
ATOM 956 O O . HIS A 1 125 ? 4.805 26.986 14.184 1.00 42.43 125 HIS A O 1
ATOM 963 N N . GLY A 1 126 ? 4.189 28.709 15.503 1.00 40.95 126 GLY A N 1
ATOM 964 C CA . GLY A 1 126 ? 4.235 29.715 14.474 1.00 40.45 126 GLY A CA 1
ATOM 965 C C . GLY A 1 126 ? 2.870 29.827 13.785 1.00 40.35 126 GLY A C 1
ATOM 966 O O . GLY A 1 126 ? 1.853 29.328 14.308 1.00 40.39 126 GLY A O 1
ATOM 967 N N . PRO A 1 127 ? 2.840 30.449 12.599 1.00 39.43 127 PRO A N 1
ATOM 968 C CA . PRO A 1 127 ? 4.031 31.011 11.945 1.00 39.06 127 PRO A CA 1
ATOM 969 C C . PRO A 1 127 ? 4.594 32.251 12.637 1.00 38.49 127 PRO A C 1
ATOM 970 O O . PRO A 1 127 ? 3.895 32.919 13.420 1.00 38.82 127 PRO A O 1
ATOM 974 N N . PHE A 1 128 ? 5.870 32.506 12.405 1.00 37.13 128 PHE A N 1
ATOM 975 C CA . PHE A 1 128 ? 6.518 33.684 12.929 1.00 37.36 128 PHE A CA 1
ATOM 976 C C . PHE A 1 128 ? 6.827 34.692 11.834 1.00 38.23 128 PHE A C 1
ATOM 977 O O . PHE A 1 128 ? 7.246 34.310 10.728 1.00 38.93 128 PHE A O 1
ATOM 985 N N . ALA A 1 129 ? 6.623 35.969 12.155 1.00 38.84 129 ALA A N 1
ATOM 986 C CA . ALA A 1 129 ? 7.075 37.082 11.337 1.00 40.02 129 ALA A CA 1
ATOM 987 C C . ALA A 1 129 ? 8.185 37.793 12.105 1.00 41.40 129 ALA A C 1
ATOM 988 O O . ALA A 1 129 ? 7.934 38.389 13.149 1.00 40.70 129 ALA A O 1
ATOM 990 N N . LEU A 1 130 ? 9.407 37.755 11.572 1.00 42.43 130 LEU A N 1
ATOM 991 C CA . LEU A 1 130 ? 10.589 38.219 12.277 1.00 44.71 130 LEU A CA 1
ATOM 992 C C . LEU A 1 130 ? 11.104 39.585 11.830 1.00 46.04 130 LEU A C 1
ATOM 993 O O . LEU A 1 130 ? 10.723 40.061 10.748 1.00 44.39 130 LEU A O 1
ATOM 998 N N . GLN A 1 131 ? 11.973 40.199 12.653 1.00 47.19 131 GLN A N 1
ATOM 999 C CA . GLN A 1 131 ? 12.610 41.489 12.339 1.00 49.75 131 GLN A CA 1
ATOM 1000 C C . GLN A 1 131 ? 14.075 41.291 11.996 1.00 49.98 131 GLN A C 1
ATOM 1001 O O . GLN A 1 131 ? 14.899 41.018 12.889 1.00 50.04 131 GLN A O 1
ATOM 1007 N N . GLU A 1 132 ? 14.421 41.450 10.719 1.00 49.45 132 GLU A N 1
ATOM 1008 C CA . GLU A 1 132 ? 15.755 41.055 10.243 1.00 50.03 132 GLU A CA 1
ATOM 1009 C C . GLU A 1 132 ? 16.918 41.942 10.751 1.00 49.79 132 GLU A C 1
ATOM 1010 O O . GLU A 1 132 ? 18.094 41.528 10.682 1.00 49.14 132 GLU A O 1
ATOM 1016 N N . ASP A 1 133 ? 16.575 43.153 11.219 1.00 49.48 133 ASP A N 1
ATOM 1017 C CA A ASP A 1 133 ? 17.576 44.080 11.744 0.50 49.37 133 ASP A CA 1
ATOM 1018 C CA B ASP A 1 133 ? 17.519 44.124 11.792 0.50 49.46 133 ASP A CA 1
ATOM 1019 C C . ASP A 1 133 ? 17.988 43.646 13.155 1.00 49.30 133 ASP A C 1
ATOM 1020 O O . ASP A 1 133 ? 19.054 44.052 13.642 1.00 49.64 133 ASP A O 1
ATOM 1029 N N . GLU A 1 134 ? 17.163 42.791 13.767 1.00 48.83 134 GLU A N 1
ATOM 1030 C CA . GLU A 1 134 ? 17.355 42.270 15.136 1.00 48.53 134 GLU A CA 1
ATOM 1031 C C . GLU A 1 134 ? 17.728 40.781 15.190 1.00 46.95 134 GLU A C 1
ATOM 1032 O O . GLU A 1 134 ? 18.725 40.396 15.833 1.00 46.16 134 GLU A O 1
ATOM 1038 N N A VAL A 1 135 ? 16.912 39.960 14.527 0.50 45.91 135 VAL A N 1
ATOM 1039 N N B VAL A 1 135 ? 16.937 39.965 14.488 0.50 45.72 135 VAL A N 1
ATOM 1040 C CA A VAL A 1 135 ? 17.154 38.526 14.431 0.50 44.51 135 VAL A CA 1
ATOM 1041 C CA B VAL A 1 135 ? 17.088 38.510 14.448 0.50 44.12 135 VAL A CA 1
ATOM 1042 C C A VAL A 1 135 ? 17.436 38.159 12.982 0.50 43.57 135 VAL A C 1
ATOM 1043 C C B VAL A 1 135 ? 17.391 38.111 12.998 0.50 43.37 135 VAL A C 1
ATOM 1044 O O A VAL A 1 135 ? 16.735 38.597 12.075 0.50 42.91 135 VAL A O 1
ATOM 1045 O O B VAL A 1 135 ? 16.652 38.494 12.098 0.50 42.69 135 VAL A O 1
ATOM 1052 N N . SER A 1 136 ? 18.470 37.353 12.780 1.00 42.41 136 SER A N 1
ATOM 1053 C CA . SER A 1 136 ? 18.891 36.968 11.447 1.00 41.08 136 SER A CA 1
ATOM 1054 C C . SER A 1 136 ? 18.541 35.510 11.079 1.00 40.42 136 SER A C 1
ATOM 1055 O O . SER A 1 136 ? 18.709 35.095 9.932 1.00 38.67 136 SER A O 1
ATOM 1058 N N . GLU A 1 137 ? 18.096 34.743 12.076 1.00 38.98 137 GLU A N 1
ATOM 1059 C CA . GLU A 1 137 ? 17.850 33.321 11.932 1.00 38.26 137 GLU A CA 1
ATOM 1060 C C . GLU A 1 137 ? 17.059 32.783 13.126 1.00 37.86 137 GLU A C 1
ATOM 1061 O O . GLU A 1 137 ? 17.266 33.209 14.270 1.00 37.48 137 GLU A O 1
ATOM 1067 N N . VAL A 1 138 ? 16.126 31.879 12.872 1.00 36.84 138 VAL A N 1
ATOM 1068 C CA . VAL A 1 138 ? 15.498 31.143 13.959 1.00 36.69 138 VAL A CA 1
ATOM 1069 C C . VAL A 1 138 ? 15.499 29.660 13.664 1.00 36.07 138 VAL A C 1
ATOM 1070 O O . VAL A 1 138 ? 15.471 29.251 12.494 1.00 35.07 138 VAL A O 1
ATOM 1074 N N . CYS A 1 139 ? 15.495 28.862 14.729 1.00 35.46 139 CYS A N 1
ATOM 1075 C CA . CYS A 1 139 ? 15.287 27.424 14.614 1.00 36.65 139 CYS A CA 1
ATOM 1076 C C . CYS A 1 139 ? 14.848 26.785 15.929 1.00 36.00 139 CYS A C 1
ATOM 1077 O O . CYS A 1 139 ? 15.085 27.318 17.033 1.00 35.18 139 CYS A O 1
ATOM 1080 N N . TRP A 1 140 ? 14.206 25.637 15.783 1.00 34.32 140 TRP A N 1
ATOM 1081 C CA . TRP A 1 140 ? 13.780 24.814 16.893 1.00 34.34 140 TRP A CA 1
ATOM 1082 C C . TRP A 1 140 ? 14.935 23.911 17.348 1.00 34.76 140 TRP A C 1
ATOM 1083 O O . TRP A 1 140 ? 15.456 23.141 16.544 1.00 34.69 140 TRP A O 1
ATOM 1094 N N . LEU A 1 141 ? 15.336 24.027 18.622 1.00 35.07 141 LEU A N 1
ATOM 1095 C CA . LEU A 1 141 ? 16.387 23.179 19.238 1.00 35.82 141 LEU A CA 1
ATOM 1096 C C . LEU A 1 141 ? 15.852 22.582 20.511 1.00 35.39 141 LEU A C 1
ATOM 1097 O O . LEU A 1 141 ? 15.128 23.231 21.232 1.00 34.47 141 LEU A O 1
ATOM 1102 N N . THR A 1 142 ? 16.192 21.320 20.771 1.00 36.02 142 THR A N 1
ATOM 1103 C CA . THR A 1 142 ? 15.967 20.733 22.084 1.00 36.47 142 THR A CA 1
ATOM 1104 C C . THR A 1 142 ? 16.937 21.423 23.071 1.00 37.17 142 THR A C 1
ATOM 1105 O O . THR A 1 142 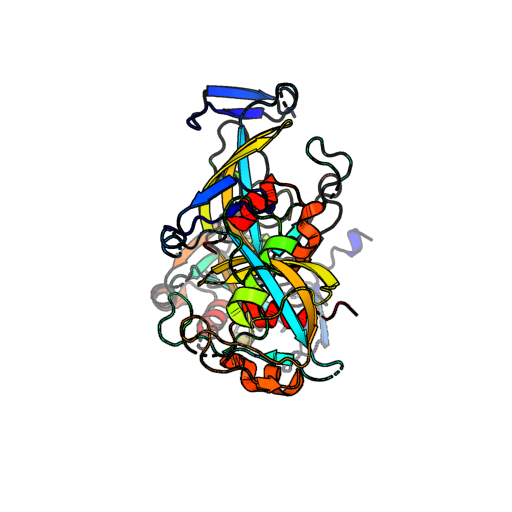? 17.991 21.923 22.677 1.00 36.14 142 THR A O 1
ATOM 1109 N N . PRO A 1 143 ? 16.564 21.484 24.354 1.00 38.65 143 PRO A N 1
ATOM 1110 C CA . PRO A 1 143 ? 17.479 21.866 25.419 1.00 39.81 143 PRO A CA 1
ATOM 1111 C C . PRO A 1 143 ? 18.807 21.101 25.416 1.00 41.06 143 PRO A C 1
ATOM 1112 O O . PRO A 1 143 ? 19.843 21.696 25.745 1.00 41.99 143 PRO A O 1
ATOM 1116 N N . GLU A 1 144 ? 18.790 19.812 25.055 1.00 41.77 144 GLU A N 1
ATOM 1117 C CA . GLU A 1 144 ? 20.037 19.040 24.870 1.00 42.99 144 GLU A CA 1
ATOM 1118 C C . GLU A 1 144 ? 20.879 19.665 23.766 1.00 41.68 144 GLU A C 1
ATOM 1119 O O . GLU A 1 144 ? 22.100 19.810 23.901 1.00 41.20 144 GLU A O 1
ATOM 1125 N N . GLU A 1 145 ? 20.223 20.029 22.660 1.00 40.24 145 GLU A N 1
ATOM 1126 C CA . GLU A 1 145 ? 20.924 20.625 21.544 1.00 39.60 145 GLU A CA 1
ATOM 1127 C C . GLU A 1 145 ? 21.498 21.985 21.940 1.00 38.69 145 GLU A C 1
ATOM 1128 O O . GLU A 1 145 ? 22.594 22.358 21.516 1.00 38.46 145 GLU A O 1
ATOM 1134 N N . ILE A 1 146 ? 20.764 22.710 22.775 1.00 37.66 146 ILE A N 1
ATOM 1135 C CA . ILE A 1 146 ? 21.192 24.044 23.218 1.00 37.07 146 ILE A CA 1
ATOM 1136 C C . ILE A 1 146 ? 22.432 23.971 24.131 1.00 37.89 146 ILE A C 1
ATOM 1137 O O . ILE A 1 146 ? 23.440 24.649 23.896 1.00 38.13 146 ILE A O 1
ATOM 1142 N N . THR A 1 147 ? 22.340 23.170 25.189 1.00 38.20 147 THR A N 1
ATOM 1143 C CA . THR A 1 147 ? 23.487 22.943 26.087 1.00 38.46 147 THR A CA 1
ATOM 1144 C C . THR A 1 147 ? 24.708 22.361 25.358 1.00 39.32 147 THR A C 1
ATOM 1145 O O . THR A 1 147 ? 25.838 22.696 25.700 1.00 38.81 147 THR A O 1
ATOM 1149 N N . ALA A 1 148 ? 24.496 21.541 24.325 1.00 41.00 148 ALA A N 1
ATOM 1150 C CA . ALA A 1 148 ? 25.633 21.081 23.480 1.00 42.72 148 ALA A CA 1
ATOM 1151 C C . ALA A 1 148 ? 26.337 22.244 22.758 1.00 43.95 148 ALA A C 1
ATOM 1152 O O . ALA A 1 148 ? 27.477 22.118 22.310 1.00 44.25 148 ALA A O 1
ATOM 1154 N N . ARG A 1 149 ? 25.642 23.375 22.672 1.00 44.78 149 ARG A N 1
ATOM 1155 C CA . ARG A 1 149 ? 26.133 24.575 22.005 1.00 45.82 149 ARG A CA 1
ATOM 1156 C C . ARG A 1 149 ? 26.150 25.795 22.941 1.00 45.91 149 ARG A C 1
ATOM 1157 O O . ARG A 1 149 ? 26.118 26.932 22.488 1.00 45.20 149 ARG A O 1
ATOM 1165 N N . CYS A 1 150 ? 26.221 25.573 24.248 1.00 46.23 150 CYS A N 1
ATOM 1166 C CA . CYS A 1 150 ? 25.934 26.669 25.165 1.00 47.82 150 CYS A CA 1
ATOM 1167 C C . CYS A 1 150 ? 26.935 27.839 25.106 1.00 46.84 150 CYS A C 1
ATOM 1168 O O . CYS A 1 150 ? 26.603 28.965 25.523 1.00 46.53 150 CYS A O 1
ATOM 1171 N N . ASP A 1 151 ? 28.125 27.600 24.554 1.00 46.18 151 ASP A N 1
ATOM 1172 C CA . ASP A 1 151 ? 29.058 28.712 24.337 1.00 46.30 151 ASP A CA 1
ATOM 1173 C C . ASP A 1 151 ? 28.577 29.741 23.273 1.00 44.71 151 ASP A C 1
ATOM 1174 O O . ASP A 1 151 ? 29.062 30.861 23.234 1.00 44.82 151 ASP A O 1
ATOM 1179 N N . GLU A 1 152 ? 27.593 29.359 22.468 1.00 42.67 152 GLU A N 1
ATOM 1180 C CA . GLU A 1 152 ? 27.037 30.229 21.421 1.00 41.51 152 GLU A CA 1
ATOM 1181 C C . GLU A 1 152 ? 25.928 31.141 21.954 1.00 40.07 152 GLU A C 1
ATOM 1182 O O . GLU A 1 152 ? 25.509 32.080 21.266 1.00 39.66 152 GLU A O 1
ATOM 1188 N N . PHE A 1 153 ? 25.465 30.880 23.183 1.00 37.76 153 PHE A N 1
ATOM 1189 C CA . PHE A 1 153 ? 24.266 31.552 23.737 1.00 36.54 153 PHE A CA 1
ATOM 1190 C C . PHE A 1 153 ? 24.537 32.743 24.653 1.00 35.57 153 PHE A C 1
ATOM 1191 O O . PHE A 1 153 ? 25.506 32.744 25.412 1.00 34.69 153 PHE A O 1
ATOM 1199 N N . THR A 1 154 ? 23.664 33.753 24.600 1.00 34.66 154 THR A N 1
ATOM 1200 C CA . THR A 1 154 ? 23.741 34.861 25.553 1.00 33.90 154 THR A CA 1
ATOM 1201 C C . THR A 1 154 ? 23.568 34.241 26.946 1.00 34.07 154 THR A C 1
ATOM 1202 O O . THR A 1 154 ? 22.695 33.376 27.136 1.00 34.13 154 THR A O 1
ATOM 1206 N N . PRO A 1 155 ? 24.458 34.586 27.906 1.00 33.64 155 PRO A N 1
ATOM 1207 C CA . PRO A 1 155 ? 24.340 34.013 29.270 1.00 32.33 155 PRO A CA 1
ATOM 1208 C C . PRO A 1 155 ? 23.033 34.372 29.984 1.00 32.46 155 PRO A C 1
ATOM 1209 O O . PRO A 1 155 ? 22.491 33.541 30.733 1.00 30.79 155 PRO A O 1
ATOM 1213 N N . ASP A 1 156 ? 22.505 35.566 29.715 1.00 31.37 156 ASP A N 1
ATOM 1214 C CA . ASP A 1 156 ? 21.243 35.948 30.315 1.00 31.13 156 ASP A CA 1
ATOM 1215 C C . ASP A 1 156 ? 20.064 35.087 29.808 1.00 30.18 156 ASP A C 1
ATOM 1216 O O . ASP A 1 156 ? 19.259 34.641 30.621 1.00 30.21 156 ASP A O 1
ATOM 1221 N N . SER A 1 157 ? 19.978 34.821 28.498 1.00 29.90 157 SER A N 1
ATOM 1222 C CA . SER A 1 157 ? 18.915 33.934 27.968 1.00 30.00 157 SER A CA 1
ATOM 1223 C C . SER A 1 157 ? 19.110 32.493 28.447 1.00 29.37 157 SER A C 1
ATOM 1224 O O . SER A 1 157 ? 18.149 31.790 28.722 1.00 27.48 157 SER A O 1
ATOM 1227 N N . LEU A 1 158 ? 20.369 32.061 28.567 1.00 30.14 158 LEU A N 1
ATOM 1228 C CA . LEU A 1 158 ? 20.671 30.742 29.068 1.00 31.27 158 LEU A CA 1
ATOM 1229 C C . LEU A 1 158 ? 20.206 30.614 30.510 1.00 31.30 158 LEU A C 1
ATOM 1230 O O . LEU A 1 158 ? 19.615 29.598 30.883 1.00 31.19 158 LEU A O 1
ATOM 1235 N N . LYS A 1 159 ? 20.427 31.659 31.300 1.00 31.18 159 LYS A N 1
ATOM 1236 C CA . LYS A 1 159 ? 19.980 31.677 32.702 1.00 31.78 159 LYS A CA 1
ATOM 1237 C C . LYS A 1 159 ? 18.458 31.557 32.780 1.00 31.46 159 LYS A C 1
ATOM 1238 O O . LYS A 1 159 ? 17.949 30.773 33.571 1.00 31.20 159 LYS A O 1
ATOM 1244 N N . ALA A 1 160 ? 17.736 32.337 31.961 1.00 29.67 160 ALA A N 1
ATOM 1245 C CA . ALA A 1 160 ? 16.283 32.279 31.894 1.00 29.99 160 ALA A CA 1
ATOM 1246 C C . ALA A 1 160 ? 15.807 30.858 31.530 1.00 29.99 160 ALA A C 1
ATOM 1247 O O . ALA A 1 160 ? 14.910 30.338 32.149 1.00 29.90 160 ALA A O 1
ATOM 1249 N N . LEU A 1 161 ? 16.383 30.275 30.487 1.00 30.72 161 LEU A N 1
ATOM 1250 C CA . LEU A 1 161 ? 15.992 28.932 30.028 1.00 32.56 161 LEU A CA 1
ATOM 1251 C C . LEU A 1 161 ? 16.224 27.928 31.119 1.00 33.08 161 LEU A C 1
ATOM 1252 O O . LEU A 1 161 ? 15.377 27.062 31.353 1.00 34.09 161 LEU A O 1
ATOM 1257 N N . ALA A 1 162 ? 17.377 28.030 31.786 1.00 33.35 162 ALA A N 1
ATOM 1258 C CA . ALA A 1 162 ? 17.742 27.059 32.820 1.00 34.20 162 ALA A CA 1
ATOM 1259 C C . ALA A 1 162 ? 16.699 27.098 33.924 1.00 34.46 162 ALA A C 1
ATOM 1260 O O . ALA A 1 162 ? 16.222 26.053 34.381 1.00 33.29 162 ALA A O 1
ATOM 1262 N N . LEU A 1 163 ? 16.315 28.306 34.315 1.00 34.07 163 LEU A N 1
ATOM 1263 C CA . LEU A 1 163 ? 15.265 28.496 35.311 1.00 34.41 163 LEU A CA 1
ATOM 1264 C C . LEU A 1 163 ? 13.925 27.946 34.902 1.00 34.60 163 LEU A C 1
ATOM 1265 O O . LEU A 1 163 ? 13.225 27.377 35.737 1.00 34.72 163 LEU A O 1
ATOM 1270 N N . TRP A 1 164 ? 13.564 28.132 33.627 1.00 33.61 164 TRP A N 1
ATOM 1271 C CA . TRP A 1 164 ? 12.370 27.535 33.054 1.00 33.63 164 TRP A CA 1
ATOM 1272 C C . TRP A 1 164 ? 12.459 26.001 33.097 1.00 35.22 164 TRP A C 1
ATOM 1273 O O . TRP A 1 164 ? 11.500 25.344 33.449 1.00 33.44 164 TRP A O 1
ATOM 1292 N N . LYS A 1 166 ? 14.019 24.080 34.995 1.00 47.02 166 LYS A N 1
ATOM 1293 C CA . LYS A 1 166 ? 13.871 23.516 36.345 1.00 51.53 166 LYS A CA 1
ATOM 1294 C C . LYS A 1 166 ? 12.457 23.602 36.924 1.00 53.92 166 LYS A C 1
ATOM 1295 O O . LYS A 1 166 ? 12.170 22.945 37.909 1.00 54.53 166 LYS A O 1
ATOM 1301 N N A ARG A 1 167 ? 11.602 24.416 36.311 0.50 55.63 167 ARG A N 1
ATOM 1302 N N B ARG A 1 167 ? 11.590 24.412 36.315 0.50 55.49 167 ARG A N 1
ATOM 1303 C CA A ARG A 1 167 ? 10.163 24.375 36.564 0.50 57.48 167 ARG A CA 1
ATOM 1304 C CA B ARG A 1 167 ? 10.148 24.330 36.574 0.50 57.20 167 ARG A CA 1
ATOM 1305 C C A ARG A 1 167 ? 9.431 23.682 35.406 0.50 58.59 167 ARG A C 1
ATOM 1306 C C B ARG A 1 167 ? 9.436 23.653 35.394 0.50 58.44 167 ARG A C 1
ATOM 1307 O O A ARG A 1 167 ? 8.755 22.667 35.612 0.50 59.00 167 ARG A O 1
ATOM 1308 O O B ARG A 1 167 ? 8.777 22.622 35.574 0.50 58.85 167 ARG A O 1
ATOM 1323 N N . ASN A 1 168 ? 9.635 24.222 34.197 1.00 59.75 168 ASN A N 1
ATOM 1324 C CA . ASN A 1 168 ? 8.824 23.973 32.948 1.00 60.99 168 ASN A CA 1
ATOM 1325 C C . ASN A 1 168 ? 7.303 24.001 33.054 1.00 61.57 168 ASN A C 1
ATOM 1326 O O . ASN A 1 168 ? 6.744 24.953 33.607 1.00 62.47 168 ASN A O 1
ATOM 1331 N N . SER B 1 8 ? 33.590 11.669 57.702 1.00 52.58 8 SER B N 1
ATOM 1332 C CA . SER B 1 8 ? 33.670 13.019 57.067 1.00 51.93 8 SER B CA 1
ATOM 1333 C C . SER B 1 8 ? 32.563 13.238 56.016 1.00 51.18 8 SER B C 1
ATOM 1334 O O . SER B 1 8 ? 32.230 12.334 55.233 1.00 51.76 8 SER B O 1
ATOM 1336 N N . THR B 1 9 ? 32.004 14.448 56.009 1.00 49.67 9 THR B N 1
ATOM 1337 C CA . THR B 1 9 ? 30.976 14.846 55.059 1.00 47.27 9 THR B CA 1
ATOM 1338 C C . THR B 1 9 ? 31.562 14.877 53.662 1.00 45.80 9 THR B C 1
ATOM 1339 O O . THR B 1 9 ? 32.732 15.234 53.476 1.00 44.94 9 THR B O 1
ATOM 1343 N N . GLU B 1 10 ? 30.756 14.477 52.678 1.00 43.90 10 GLU B N 1
ATOM 1344 C CA . GLU B 1 10 ? 31.143 14.686 51.289 1.00 41.70 10 GLU B CA 1
ATOM 1345 C C . GLU B 1 10 ? 30.633 16.030 50.756 1.00 39.17 10 GLU B C 1
ATOM 1346 O O . GLU B 1 10 ? 29.422 16.288 50.737 1.00 38.75 10 GLU B O 1
ATOM 1352 N N . TRP B 1 11 ? 31.586 16.860 50.317 1.00 36.65 11 TRP B N 1
ATOM 1353 C CA . TRP B 1 11 ? 31.329 18.208 49.790 1.00 34.79 11 TRP B CA 1
ATOM 1354 C C . TRP B 1 11 ? 31.383 18.162 48.273 1.00 34.38 11 TRP B C 1
ATOM 1355 O O . TRP B 1 11 ? 32.282 17.556 47.693 1.00 32.94 11 TRP B O 1
ATOM 1366 N N A VAL B 1 12 ? 30.405 18.778 47.625 0.50 33.11 12 VAL B N 1
ATOM 1367 N N B VAL B 1 12 ? 30.438 18.845 47.637 0.50 33.43 12 VAL B N 1
ATOM 1368 C CA A VAL B 1 12 ? 30.334 18.704 46.165 0.50 32.80 12 VAL B CA 1
ATOM 1369 C CA B VAL B 1 12 ? 30.206 18.707 46.195 0.50 33.51 12 VAL B CA 1
ATOM 1370 C C A VAL B 1 12 ? 30.216 20.085 45.527 0.50 33.06 12 VAL B C 1
ATOM 1371 C C B VAL B 1 12 ? 30.184 20.094 45.523 0.50 33.45 12 VAL B C 1
ATOM 1372 O O A VAL B 1 12 ? 29.585 20.986 46.090 0.50 32.08 12 VAL B O 1
ATOM 1373 O O B VAL B 1 12 ? 29.597 21.026 46.083 0.50 32.47 12 VAL B O 1
ATOM 1380 N N . ASP B 1 13 ? 30.838 20.218 44.351 1.00 33.66 13 ASP B N 1
ATOM 1381 C CA . ASP B 1 13 ? 30.783 21.438 43.510 1.00 33.88 13 ASP B CA 1
ATOM 1382 C C . ASP B 1 13 ? 29.338 21.642 43.065 1.00 33.68 13 ASP B C 1
ATOM 1383 O O . ASP B 1 13 ? 28.679 20.710 42.576 1.00 33.59 13 ASP B O 1
ATOM 1388 N N . ILE B 1 14 ? 28.877 22.864 43.189 1.00 32.10 14 ILE B N 1
ATOM 1389 C CA . ILE B 1 14 ? 27.540 23.196 42.716 1.00 30.91 14 ILE B CA 1
ATOM 1390 C C . ILE B 1 14 ? 27.704 24.238 41.620 1.00 30.75 14 ILE B C 1
ATOM 1391 O O . ILE B 1 14 ? 28.347 25.249 41.816 1.00 30.60 14 ILE B O 1
ATOM 1396 N N . VAL B 1 15 ? 27.170 23.946 40.440 1.00 30.30 15 VAL B N 1
ATOM 1397 C CA . VAL B 1 15 ? 27.446 24.774 39.263 1.00 30.55 15 VAL B CA 1
ATOM 1398 C C . VAL B 1 15 ? 26.201 25.495 38.665 1.00 30.64 15 VAL B C 1
ATOM 1399 O O . VAL B 1 15 ? 25.068 25.044 38.825 1.00 32.60 15 VAL B O 1
ATOM 1403 N N . ASN B 1 16 ? 26.430 26.623 37.997 1.00 31.02 16 ASN B N 1
ATOM 1404 C CA . ASN B 1 16 ? 25.340 27.304 37.270 1.00 31.28 16 ASN B CA 1
ATOM 1405 C C . ASN B 1 16 ? 25.162 26.722 35.851 1.00 32.01 16 ASN B C 1
ATOM 1406 O O . ASN B 1 16 ? 25.781 25.697 35.476 1.00 31.58 16 ASN B O 1
ATOM 1411 N N . GLU B 1 17 ? 24.328 27.374 35.061 1.00 33.33 17 GLU B N 1
ATOM 1412 C CA . GLU B 1 17 ? 23.885 26.851 33.758 1.00 33.76 17 GLU B CA 1
ATOM 1413 C C . GLU B 1 17 ? 25.032 26.837 32.746 1.00 33.74 17 GLU B C 1
ATOM 1414 O O . GLU B 1 17 ? 24.975 26.105 31.757 1.00 34.15 17 GLU B O 1
ATOM 1420 N N . GLU B 1 18 ? 26.077 27.622 33.025 1.00 33.33 18 GLU B N 1
ATOM 1421 C CA . GLU B 1 18 ? 27.302 27.660 32.229 1.00 33.59 18 GLU B CA 1
ATOM 1422 C C . GLU B 1 18 ? 28.396 26.679 32.718 1.00 33.43 18 GLU B C 1
ATOM 1423 O O . GLU B 1 18 ? 29.530 26.750 32.251 1.00 32.99 18 GLU B O 1
ATOM 1429 N N . ASN B 1 19 ? 28.052 25.802 33.656 1.00 32.45 19 ASN B N 1
ATOM 1430 C CA . ASN B 1 19 ? 29.021 24.930 34.313 1.00 33.31 19 ASN B CA 1
ATOM 1431 C C . ASN B 1 19 ? 30.177 25.699 34.978 1.00 33.12 19 ASN B C 1
ATOM 1432 O O . ASN B 1 19 ? 31.327 25.263 34.922 1.00 32.56 19 ASN B O 1
ATOM 1437 N N . GLU B 1 20 ? 29.861 26.838 35.605 1.00 32.57 20 GLU B N 1
ATOM 1438 C CA A GLU B 1 20 ? 30.813 27.535 36.474 0.60 32.79 20 GLU B CA 1
ATOM 1439 C CA B GLU B 1 20 ? 30.827 27.496 36.485 0.40 33.06 20 GLU B CA 1
ATOM 1440 C C . GLU B 1 20 ? 30.487 27.191 37.947 1.00 32.81 20 GLU B C 1
ATOM 1441 O O . GLU B 1 20 ? 29.315 27.154 38.346 1.00 32.07 20 GLU B O 1
ATOM 1452 N N . VAL B 1 21 ? 31.508 26.915 38.738 1.00 32.90 21 VAL B N 1
ATOM 1453 C CA . VAL B 1 21 ? 31.258 26.588 40.157 1.00 33.31 21 VAL B CA 1
ATOM 1454 C C . VAL B 1 21 ? 30.781 27.848 40.860 1.00 33.46 21 VAL B C 1
ATOM 1455 O O . VAL B 1 21 ? 31.481 28.863 40.897 1.00 34.67 21 VAL B O 1
ATOM 1459 N N . ILE B 1 22 ? 29.578 27.811 41.407 1.00 33.06 22 ILE B N 1
ATOM 1460 C CA . ILE B 1 22 ? 29.081 28.991 42.131 1.00 34.89 22 ILE B CA 1
ATOM 1461 C C . ILE B 1 22 ? 28.797 28.682 43.616 1.00 34.88 22 ILE B C 1
ATOM 1462 O O . ILE B 1 22 ? 28.498 29.573 44.386 1.00 35.24 22 ILE B O 1
ATOM 1467 N N . ALA B 1 23 ? 28.860 27.409 43.985 1.00 34.91 23 ALA B N 1
ATOM 1468 C CA . ALA B 1 23 ? 28.455 26.990 45.314 1.00 34.73 23 ALA B CA 1
ATOM 1469 C C . ALA B 1 23 ? 29.127 25.669 45.679 1.00 34.06 23 ALA B C 1
ATOM 1470 O O . ALA B 1 23 ? 29.655 24.953 44.825 1.00 34.22 23 ALA B O 1
ATOM 1472 N N . GLN B 1 24 ? 29.112 25.346 46.961 1.00 33.64 24 GLN B N 1
ATOM 1473 C CA . GLN B 1 24 ? 29.619 24.078 47.410 1.00 34.31 24 GLN B CA 1
ATOM 1474 C C . GLN B 1 24 ? 28.594 23.615 48.456 1.00 33.72 24 GLN B C 1
ATOM 1475 O O . GLN B 1 24 ? 28.189 24.409 49.291 1.00 34.52 24 GLN B O 1
ATOM 1481 N N . ALA B 1 25 ? 28.153 22.365 48.377 1.00 33.28 25 ALA B N 1
ATOM 1482 C CA . ALA B 1 25 ? 27.172 21.811 49.315 1.00 33.31 25 ALA B CA 1
ATOM 1483 C C . ALA B 1 25 ? 27.547 20.397 49.744 1.00 33.64 25 ALA B C 1
ATOM 1484 O O . ALA B 1 25 ? 28.301 19.711 49.056 1.00 32.65 25 ALA B O 1
ATOM 1486 N N . SER B 1 26 ? 27.007 19.954 50.881 1.00 34.45 26 SER B N 1
ATOM 1487 C CA . SER B 1 26 ? 27.121 18.547 51.292 1.00 35.25 26 SER B CA 1
ATOM 1488 C C . SER B 1 26 ? 26.369 17.739 50.275 1.00 36.24 26 SER B C 1
ATOM 1489 O O . SER B 1 26 ? 25.476 18.264 49.598 1.00 34.99 26 SER B O 1
ATOM 1492 N N . ARG B 1 27 ? 26.741 16.471 50.143 1.00 36.89 27 ARG B N 1
ATOM 1493 C CA . ARG B 1 27 ? 26.056 15.574 49.243 1.00 39.68 27 ARG B CA 1
ATOM 1494 C C . ARG B 1 27 ? 24.574 15.511 49.602 1.00 41.10 27 ARG B C 1
ATOM 1495 O O . ARG B 1 27 ? 23.728 15.480 48.710 1.00 41.58 27 ARG B O 1
ATOM 1503 N N . GLU B 1 28 ? 24.286 15.476 50.910 1.00 43.46 28 GLU B N 1
ATOM 1504 C CA . GLU B 1 28 ? 22.912 15.434 51.456 1.00 45.98 28 GLU B CA 1
ATOM 1505 C C . GLU B 1 28 ? 22.090 16.643 50.996 1.00 45.00 28 GLU B C 1
ATOM 1506 O O . GLU B 1 28 ? 20.942 16.514 50.545 1.00 45.15 28 GLU B O 1
ATOM 1512 N N . GLN B 1 29 ? 22.691 17.826 51.120 1.00 44.70 29 GLN B N 1
ATOM 1513 C CA . GLN B 1 29 ? 22.081 19.051 50.672 1.00 43.69 29 GLN B CA 1
ATOM 1514 C C . GLN B 1 29 ? 21.853 19.058 49.150 1.00 43.56 29 GLN B C 1
ATOM 1515 O O . GLN B 1 29 ? 20.778 19.452 48.673 1.00 43.01 29 GLN B O 1
ATOM 1529 N N . ARG B 1 31 ? 21.458 16.562 47.154 1.00 45.02 31 ARG B N 1
ATOM 1530 C CA . ARG B 1 31 ? 20.393 15.625 46.801 1.00 45.81 31 ARG B CA 1
ATOM 1531 C C . ARG B 1 31 ? 19.018 16.142 47.211 1.00 46.00 31 ARG B C 1
ATOM 1532 O O . ARG B 1 31 ? 18.044 15.940 46.482 1.00 46.48 31 ARG B O 1
ATOM 1540 N N . ALA B 1 32 ? 18.950 16.837 48.352 1.00 46.01 32 ALA B N 1
ATOM 1541 C CA . ALA B 1 32 ? 17.674 17.287 48.922 1.00 45.16 32 ALA B CA 1
ATOM 1542 C C . ALA B 1 32 ? 17.062 18.439 48.144 1.00 45.11 32 ALA B C 1
ATOM 1543 O O . ALA B 1 32 ? 15.840 18.514 48.001 1.00 45.22 32 ALA B O 1
ATOM 1545 N N . GLN B 1 33 ? 17.910 19.349 47.674 1.00 44.21 33 GLN B N 1
ATOM 1546 C CA . GLN B 1 33 ? 17.485 20.474 46.860 1.00 43.51 33 GLN B CA 1
ATOM 1547 C C . GLN B 1 33 ? 17.618 20.171 45.364 1.00 42.24 33 GLN B C 1
ATOM 1548 O O . GLN B 1 33 ? 17.328 21.044 44.556 1.00 42.64 33 GLN B O 1
ATOM 1554 N N . CYS B 1 34 ? 18.092 18.971 44.997 1.00 41.77 34 CYS B N 1
ATOM 1555 C CA A CYS B 1 34 ? 18.343 18.647 43.600 0.50 40.72 34 CYS B CA 1
ATOM 1556 C CA B CYS B 1 34 ? 18.387 18.600 43.591 0.50 40.98 34 CYS B CA 1
ATOM 1557 C C . CYS B 1 34 ? 19.219 19.720 42.938 1.00 40.21 34 CYS B C 1
ATOM 1558 O O . CYS B 1 34 ? 18.804 20.372 41.979 1.00 40.32 34 CYS B O 1
ATOM 1563 N N . LEU B 1 35 ? 20.412 19.956 43.464 1.00 38.49 35 LEU B N 1
ATOM 1564 C CA . LEU B 1 35 ? 21.226 21.039 42.929 1.00 36.97 35 LEU B CA 1
ATOM 1565 C C . LEU B 1 35 ? 21.981 20.551 41.696 1.00 36.10 35 LEU B C 1
ATOM 1566 O O . LEU B 1 35 ? 22.343 19.372 41.597 1.00 36.06 35 LEU B O 1
ATOM 1571 N N . ARG B 1 36 ? 22.228 21.460 40.760 1.00 34.94 36 ARG B N 1
ATOM 1572 C CA . ARG B 1 36 ? 23.030 21.145 39.589 1.00 32.98 36 ARG B CA 1
ATOM 1573 C C . ARG B 1 36 ? 24.478 20.948 40.024 1.00 33.18 36 ARG B C 1
ATOM 1574 O O . ARG B 1 36 ? 25.047 21.797 40.704 1.00 32.95 36 ARG B O 1
ATOM 1582 N N . HIS B 1 37 ? 25.061 19.838 39.602 1.00 32.92 37 HIS B N 1
ATOM 1583 C CA . HIS B 1 37 ? 26.438 19.489 39.967 1.00 33.31 37 HIS B CA 1
ATOM 1584 C C . HIS B 1 37 ? 27.163 18.891 38.774 1.00 32.80 37 HIS B C 1
ATOM 1585 O O . HIS B 1 37 ? 26.623 18.875 37.668 1.00 33.11 37 HIS B O 1
ATOM 1592 N N . ARG B 1 38 ? 28.394 18.413 39.009 1.00 32.80 38 ARG B N 1
ATOM 1593 C CA . ARG B 1 38 ? 29.208 17.786 38.000 1.00 32.14 38 ARG B CA 1
ATOM 1594 C C . ARG B 1 38 ? 29.330 16.315 38.357 1.00 32.43 38 ARG B C 1
ATOM 1595 O O . ARG B 1 38 ? 29.344 15.972 39.534 1.00 32.35 38 ARG B O 1
ATOM 1603 N N . ALA B 1 39 ? 29.413 15.453 37.349 1.00 31.51 39 ALA B N 1
ATOM 1604 C CA . ALA B 1 39 ? 29.717 14.043 37.594 1.00 32.01 39 ALA B CA 1
ATOM 1605 C C . ALA B 1 39 ? 30.621 13.559 36.492 1.00 32.14 39 ALA B C 1
ATOM 1606 O O . ALA B 1 39 ? 30.678 14.171 35.428 1.00 32.70 39 ALA B O 1
ATOM 1608 N N . THR B 1 40 ? 31.379 12.489 36.743 1.00 33.12 40 THR B N 1
ATOM 1609 C CA . THR B 1 40 ? 32.104 11.862 35.653 1.00 32.79 40 THR B CA 1
ATOM 1610 C C . THR B 1 40 ? 31.342 10.598 35.200 1.00 33.17 40 THR B C 1
ATOM 1611 O O . THR B 1 40 ? 30.642 9.972 36.002 1.00 32.54 40 THR B O 1
ATOM 1615 N N . TYR B 1 41 ? 31.483 10.262 33.910 1.00 32.92 41 TYR B N 1
ATOM 1616 C CA . TYR B 1 41 ? 30.868 9.090 33.268 1.00 32.44 41 TYR B CA 1
ATOM 1617 C C . TYR B 1 41 ? 31.984 8.435 32.485 1.00 32.86 41 TYR B C 1
ATOM 1618 O O . TYR B 1 41 ? 32.502 9.050 31.563 1.00 33.02 41 TYR B O 1
ATOM 1627 N N . ILE B 1 42 ? 32.411 7.231 32.898 1.00 32.38 42 ILE B N 1
ATOM 1628 C CA . ILE B 1 42 ? 33.480 6.498 32.219 1.00 32.03 42 ILE B CA 1
ATOM 1629 C C . ILE B 1 42 ? 32.909 5.217 31.595 1.00 31.85 42 ILE B C 1
ATOM 1630 O O . ILE B 1 42 ? 32.432 4.337 32.313 1.00 31.72 42 ILE B O 1
ATOM 1635 N N . VAL B 1 43 ? 32.899 5.159 30.265 1.00 31.15 43 VAL B N 1
ATOM 1636 C CA . VAL B 1 43 ? 32.552 3.943 29.540 1.00 31.12 43 VAL B CA 1
ATOM 1637 C C . VAL B 1 43 ? 33.718 2.961 29.639 1.00 31.78 43 VAL B C 1
ATOM 1638 O O . VAL B 1 43 ? 34.787 3.195 29.066 1.00 31.55 43 VAL B O 1
ATOM 1642 N N . VAL B 1 44 ? 33.506 1.893 30.410 1.00 31.86 44 VAL B N 1
ATOM 1643 C CA . VAL B 1 44 ? 34.446 0.799 30.518 1.00 32.54 44 VAL B CA 1
ATOM 1644 C C . VAL B 1 44 ? 34.039 -0.225 29.484 1.00 33.64 44 VAL B C 1
ATOM 1645 O O . VAL B 1 44 ? 32.948 -0.799 29.571 1.00 33.45 44 VAL B O 1
ATOM 1649 N N . HIS B 1 45 ? 34.896 -0.432 28.489 1.00 34.56 45 HIS B N 1
ATOM 1650 C CA . HIS B 1 45 ? 34.569 -1.330 27.398 1.00 36.25 45 HIS B CA 1
ATOM 1651 C C . HIS B 1 45 ? 35.727 -2.317 27.214 1.00 37.58 45 HIS B C 1
ATOM 1652 O O . HIS B 1 45 ? 36.808 -2.090 27.741 1.00 36.27 45 HIS B O 1
ATOM 1659 N N . ASP B 1 46 ? 35.489 -3.438 26.534 1.00 40.61 46 ASP B N 1
ATOM 1660 C CA . ASP B 1 46 ? 36.515 -4.507 26.450 1.00 43.48 46 ASP B CA 1
ATOM 1661 C C . ASP B 1 46 ? 37.330 -4.550 25.166 1.00 45.59 46 ASP B C 1
ATOM 1662 O O . ASP B 1 46 ? 38.185 -5.424 25.019 1.00 46.08 46 ASP B O 1
ATOM 1667 N N . GLY B 1 47 ? 37.064 -3.626 24.251 1.00 47.41 47 GLY B N 1
ATOM 1668 C CA . GLY B 1 47 ? 37.692 -3.651 22.932 1.00 50.53 47 GLY B CA 1
ATOM 1669 C C . GLY B 1 47 ? 37.156 -4.728 21.995 1.00 52.62 47 GLY B C 1
ATOM 1670 O O . GLY B 1 47 ? 37.683 -4.908 20.900 1.00 53.18 47 GLY B O 1
ATOM 1679 N N . GLY B 1 49 ? 33.528 -5.114 21.680 1.00 50.56 49 GLY B N 1
ATOM 1680 C CA . GLY B 1 49 ? 32.118 -4.765 21.565 1.00 46.68 49 GLY B CA 1
ATOM 1681 C C . GLY B 1 49 ? 31.222 -4.772 22.787 1.00 44.20 49 GLY B C 1
ATOM 1682 O O . GLY B 1 49 ? 30.015 -4.594 22.657 1.00 43.57 49 GLY B O 1
ATOM 1683 N N . LYS B 1 50 ? 31.784 -4.966 23.979 1.00 41.83 50 LYS B N 1
ATOM 1684 C CA . LYS B 1 50 ? 30.942 -5.010 25.182 1.00 39.61 50 LYS B CA 1
ATOM 1685 C C . LYS B 1 50 ? 31.288 -3.884 26.184 1.00 38.02 50 LYS B C 1
ATOM 1686 O O . LYS B 1 50 ? 32.433 -3.394 26.210 1.00 36.26 50 LYS B O 1
ATOM 1692 N N . ILE B 1 51 ? 30.292 -3.520 26.996 1.00 35.99 51 ILE B N 1
ATOM 1693 C CA . ILE B 1 51 ? 30.373 -2.434 27.971 1.00 35.34 51 ILE B CA 1
ATOM 1694 C C . ILE B 1 51 ? 30.218 -3.076 29.349 1.00 35.11 51 ILE B C 1
ATOM 1695 O O . ILE B 1 51 ? 29.297 -3.886 29.560 1.00 34.31 51 ILE B O 1
ATOM 1700 N N . LEU B 1 52 ? 31.079 -2.701 30.295 1.00 33.41 52 LEU B N 1
ATOM 1701 C CA . LEU B 1 52 ? 30.896 -3.162 31.681 1.00 33.61 52 LEU B CA 1
ATOM 1702 C C . LEU B 1 52 ? 29.827 -2.343 32.422 1.00 33.58 52 LEU B C 1
ATOM 1703 O O . LEU B 1 52 ? 30.032 -1.169 32.777 1.00 33.35 52 LEU B O 1
ATOM 1708 N N . VAL B 1 53 ? 28.684 -2.966 32.641 1.00 32.46 53 VAL B N 1
ATOM 1709 C CA . VAL B 1 53 ? 27.551 -2.326 33.273 1.00 33.41 53 VAL B CA 1
ATOM 1710 C C . VAL B 1 53 ? 27.633 -2.655 34.768 1.00 33.85 53 VAL B C 1
ATOM 1711 O O . VAL B 1 53 ? 28.154 -3.704 35.162 1.00 32.88 53 VAL B O 1
ATOM 1715 N N A GLN B 1 54 ? 27.096 -1.780 35.612 0.50 33.46 54 GLN B N 1
ATOM 1716 N N B GLN B 1 54 ? 27.117 -1.753 35.583 0.50 34.03 54 GLN B N 1
ATOM 1717 C CA A GLN B 1 54 ? 27.333 -1.854 37.055 0.50 33.75 54 GLN B CA 1
ATOM 1718 C CA B GLN B 1 54 ? 27.229 -1.870 37.011 0.50 34.86 54 GLN B CA 1
ATOM 1719 C C A GLN B 1 54 ? 26.002 -1.689 37.804 0.50 34.64 54 GLN B C 1
ATOM 1720 C C B GLN B 1 54 ? 25.830 -1.851 37.598 0.50 35.22 54 GLN B C 1
ATOM 1721 O O A GLN B 1 54 ? 25.334 -0.670 37.640 0.50 34.73 54 GLN B O 1
ATOM 1722 O O B GLN B 1 54 ? 24.968 -1.096 37.161 0.50 35.06 54 GLN B O 1
ATOM 1733 N N . ARG B 1 55 ? 25.602 -2.704 38.582 1.00 35.64 55 ARG B N 1
ATOM 1734 C CA . ARG B 1 55 ? 24.321 -2.701 39.311 1.00 37.09 55 ARG B CA 1
ATOM 1735 C C . ARG B 1 55 ? 24.499 -1.936 40.633 1.00 38.40 55 ARG B C 1
AT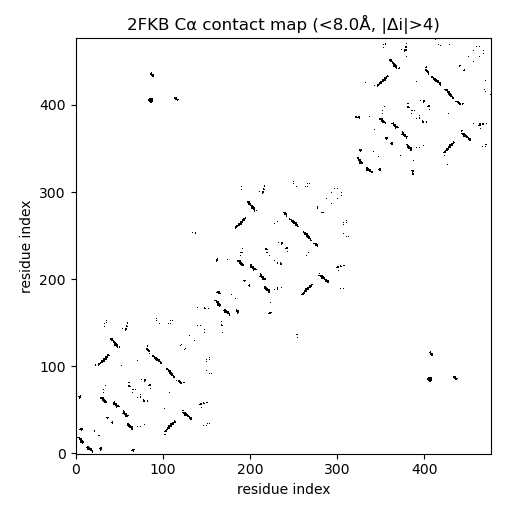OM 1736 O O . ARG B 1 55 ? 25.365 -2.278 41.468 1.00 36.80 55 ARG B O 1
ATOM 1744 N N . ARG B 1 56 ? 23.699 -0.876 40.799 1.00 38.14 56 ARG B N 1
ATOM 1745 C CA . ARG B 1 56 ? 23.821 -0.029 41.971 1.00 39.77 56 ARG B CA 1
ATOM 1746 C C . ARG B 1 56 ? 23.336 -0.802 43.198 1.00 41.13 56 ARG B C 1
ATOM 1747 O O . ARG B 1 56 ? 22.288 -1.455 43.171 1.00 41.25 56 ARG B O 1
ATOM 1755 N N . THR B 1 57 ? 24.116 -0.732 44.264 1.00 43.99 57 THR B N 1
ATOM 1756 C CA . THR B 1 57 ? 23.748 -1.377 45.517 1.00 47.77 57 THR B CA 1
ATOM 1757 C C . THR B 1 57 ? 22.408 -0.849 46.059 1.00 50.00 57 THR B C 1
ATOM 1758 O O . THR B 1 57 ? 22.038 0.316 45.820 1.00 49.89 57 THR B O 1
ATOM 1762 N N . GLU B 1 58 ? 21.678 -1.718 46.760 1.00 52.92 58 GLU B N 1
ATOM 1763 C CA . GLU B 1 58 ? 20.340 -1.384 47.285 1.00 55.64 58 GLU B CA 1
ATOM 1764 C C . GLU B 1 58 ? 20.338 -0.355 48.421 1.00 57.14 58 GLU B C 1
ATOM 1765 O O . GLU B 1 58 ? 19.337 0.332 48.646 1.00 57.70 58 GLU B O 1
ATOM 1771 N N . THR B 1 59 ? 21.452 -0.252 49.139 1.00 59.18 59 THR B N 1
ATOM 1772 C CA . THR B 1 59 ? 21.570 0.720 50.227 1.00 60.75 59 THR B CA 1
ATOM 1773 C C . THR B 1 59 ? 21.932 2.105 49.731 1.00 61.33 59 THR B C 1
ATOM 1774 O O . THR B 1 59 ? 22.381 2.951 50.520 1.00 61.91 59 THR B O 1
ATOM 1778 N N . LYS B 1 60 ? 21.795 2.372 48.442 1.00 61.64 60 LYS B N 1
ATOM 1779 C CA . LYS B 1 60 ? 22.208 3.701 48.080 1.00 62.09 60 LYS B CA 1
ATOM 1780 C C . LYS B 1 60 ? 21.140 4.776 48.066 1.00 62.13 60 LYS B C 1
ATOM 1781 O O . LYS B 1 60 ? 19.947 4.522 47.844 1.00 62.60 60 LYS B O 1
ATOM 1787 N N . ASP B 1 61 ? 21.612 5.949 48.463 1.00 61.83 61 ASP B N 1
ATOM 1788 C CA . ASP B 1 61 ? 20.919 7.221 48.400 1.00 61.36 61 ASP B CA 1
ATOM 1789 C C . ASP B 1 61 ? 19.997 7.311 47.177 1.00 59.62 61 ASP B C 1
ATOM 1790 O O . ASP B 1 61 ? 18.762 7.304 47.298 1.00 59.93 61 ASP B O 1
ATOM 1795 N N . PHE B 1 62 ? 20.630 7.316 46.006 1.00 57.01 62 PHE B N 1
ATOM 1796 C CA . PHE B 1 62 ? 20.023 7.741 44.762 1.00 54.11 62 PHE B CA 1
ATOM 1797 C C . PHE B 1 62 ? 19.895 6.571 43.790 1.00 52.20 62 PHE B C 1
ATOM 1798 O O . PHE B 1 62 ? 20.888 5.894 43.462 1.00 51.51 62 PHE B O 1
ATOM 1806 N N . LEU B 1 63 ? 18.668 6.344 43.337 1.00 49.90 63 LEU B N 1
ATOM 1807 C CA . LEU B 1 63 ? 18.356 5.305 42.346 1.00 47.91 63 LEU B CA 1
ATOM 1808 C C . LEU B 1 63 ? 19.005 3.953 42.676 1.00 47.27 63 LEU B C 1
ATOM 1809 O O . LEU B 1 63 ? 19.745 3.376 41.852 1.00 46.87 63 LEU B O 1
ATOM 1814 N N . PRO B 1 64 ? 18.707 3.424 43.883 1.00 46.67 64 PRO B N 1
ATOM 1815 C CA . PRO B 1 64 ? 19.369 2.187 44.283 1.00 45.61 64 PRO B CA 1
ATOM 1816 C C . PRO B 1 64 ? 18.787 1.038 43.458 1.00 44.40 64 PRO B C 1
ATOM 1817 O O . PRO B 1 64 ? 17.611 1.078 43.096 1.00 43.82 64 PRO B O 1
ATOM 1821 N N . GLY B 1 65 ? 19.608 0.040 43.140 1.00 43.42 65 GLY B N 1
ATOM 1822 C CA . GLY B 1 65 ? 19.145 -1.109 42.348 1.00 42.21 65 GLY B CA 1
ATOM 1823 C C . GLY B 1 65 ? 19.128 -0.933 40.835 1.00 41.97 65 GLY B C 1
ATOM 1824 O O . GLY B 1 65 ? 19.063 -1.903 40.099 1.00 41.37 65 GLY B O 1
ATOM 1833 N N . LEU B 1 67 ? 20.758 -0.049 37.060 1.00 39.88 67 LEU B N 1
ATOM 1834 C CA . LEU B 1 67 ? 21.994 -0.341 36.341 1.00 38.10 67 LEU B CA 1
ATOM 1835 C C . LEU B 1 67 ? 22.634 0.962 35.850 1.00 37.23 67 LEU B C 1
ATOM 1836 O O . LEU B 1 67 ? 21.933 1.854 35.376 1.00 36.27 67 LEU B O 1
ATOM 1841 N N . ASP B 1 68 ? 23.954 1.057 35.957 1.00 35.60 68 ASP B N 1
ATOM 1842 C CA . ASP B 1 68 ? 24.701 2.185 35.386 1.00 34.85 68 ASP B CA 1
ATOM 1843 C C . ASP B 1 68 ? 25.445 1.639 34.187 1.00 34.20 68 ASP B C 1
ATOM 1844 O O . ASP B 1 68 ? 26.096 0.582 34.305 1.00 32.03 68 ASP B O 1
ATOM 1849 N N . ALA B 1 69 ? 25.326 2.335 33.048 1.00 32.85 69 ALA B N 1
ATOM 1850 C CA . ALA B 1 69 ? 26.063 1.981 31.834 1.00 33.09 69 ALA B CA 1
ATOM 1851 C C . ALA B 1 69 ? 27.514 2.468 31.909 1.00 32.97 69 ALA B C 1
ATOM 1852 O O . ALA B 1 69 ? 28.351 2.118 31.059 1.00 33.49 69 ALA B O 1
ATOM 1854 N N . THR B 1 70 ? 27.819 3.259 32.939 1.00 32.44 70 THR B N 1
ATOM 1855 C CA . THR B 1 70 ? 29.154 3.874 33.068 1.00 32.11 70 THR B CA 1
ATOM 1856 C C . THR B 1 70 ? 29.655 3.775 34.494 1.00 31.79 70 THR B C 1
ATOM 1857 O O . THR B 1 70 ? 28.837 3.773 35.430 1.00 32.57 70 THR B O 1
ATOM 1861 N N . ALA B 1 71 ? 30.982 3.755 34.673 1.00 31.19 71 ALA B N 1
ATOM 1862 C CA . ALA B 1 71 ? 31.571 4.023 35.983 1.00 31.83 71 ALA B CA 1
ATOM 1863 C C . ALA B 1 71 ? 31.568 5.550 36.190 1.00 32.20 71 ALA B C 1
ATOM 1864 O O . ALA B 1 71 ? 31.274 6.300 35.261 1.00 32.32 71 ALA B O 1
ATOM 1866 N N . GLY B 1 72 ? 31.851 6.007 37.406 1.00 32.71 72 GLY B N 1
ATOM 1867 C CA . GLY B 1 72 ? 31.934 7.435 37.666 1.00 33.94 72 GLY B CA 1
ATOM 1868 C C . GLY B 1 72 ? 31.044 7.875 38.815 1.00 33.93 72 GLY B C 1
ATOM 1869 O O . GLY B 1 72 ? 30.437 7.044 39.494 1.00 35.50 72 GLY B O 1
ATOM 1870 N N . GLY B 1 73 ? 30.956 9.179 39.048 1.00 32.85 73 GLY B N 1
ATOM 1871 C CA . GLY B 1 73 ? 30.085 9.679 40.089 1.00 32.23 73 GLY B CA 1
ATOM 1872 C C . GLY B 1 73 ? 30.291 11.160 40.310 1.00 32.30 73 GLY B C 1
ATOM 1873 O O . GLY B 1 73 ? 30.885 11.854 39.479 1.00 32.38 73 GLY B O 1
ATOM 1874 N N . VAL B 1 74 ? 29.814 11.643 41.448 1.00 32.66 74 VAL B N 1
ATOM 1875 C CA . VAL B 1 74 ? 29.761 13.090 41.715 1.00 32.83 74 VAL B CA 1
ATOM 1876 C C . VAL B 1 74 ? 31.172 13.643 41.930 1.00 32.85 74 VAL B C 1
ATOM 1877 O O . VAL B 1 74 ? 31.979 13.065 42.644 1.00 33.08 74 VAL B O 1
ATOM 1881 N N . VAL B 1 75 ? 31.447 14.779 41.288 1.00 33.54 75 VAL B N 1
ATOM 1882 C CA . VAL B 1 75 ? 32.717 15.475 41.441 1.00 32.66 75 VAL B CA 1
ATOM 1883 C C . VAL B 1 75 ? 32.694 16.241 42.753 1.00 33.32 75 VAL B C 1
ATOM 1884 O O . VAL B 1 75 ? 31.825 17.075 42.987 1.00 32.49 75 VAL B O 1
ATOM 1888 N N . GLN B 1 76 ? 33.656 15.958 43.612 1.00 33.88 76 GLN B N 1
ATOM 1889 C CA . GLN B 1 76 ? 33.648 16.561 44.936 1.00 35.26 76 GLN B CA 1
ATOM 1890 C C . GLN B 1 76 ? 34.300 17.933 44.886 1.00 34.55 76 GLN B C 1
ATOM 1891 O O . GLN B 1 76 ? 34.944 18.276 43.897 1.00 34.53 76 GLN B O 1
ATOM 1897 N N . ALA B 1 77 ? 34.125 18.724 45.945 1.00 34.95 77 ALA B N 1
ATOM 1898 C CA . ALA B 1 77 ? 34.515 20.127 45.892 1.00 35.32 77 ALA B CA 1
ATOM 1899 C C . ALA B 1 77 ? 35.982 20.304 45.518 1.00 35.72 77 ALA B C 1
ATOM 1900 O O . ALA B 1 77 ? 36.906 19.624 46.044 1.00 34.12 77 ALA B O 1
ATOM 1902 N N . ASP B 1 78 ? 36.184 21.171 44.537 1.00 35.67 78 ASP B N 1
ATOM 1903 C CA . ASP B 1 78 ? 37.532 21.504 44.068 1.00 37.04 78 ASP B CA 1
ATOM 1904 C C . ASP B 1 78 ? 38.313 20.384 43.370 1.00 36.56 78 ASP B C 1
ATOM 1905 O O . ASP B 1 78 ? 39.515 20.545 43.153 1.00 36.86 78 ASP B O 1
ATOM 1910 N N . GLU B 1 79 ? 37.658 19.267 43.007 1.00 35.53 79 GLU B N 1
ATOM 1911 C CA . GLU B 1 79 ? 38.345 18.182 42.288 1.00 35.48 79 GLU B CA 1
ATOM 1912 C C . GLU B 1 79 ? 38.504 18.551 40.832 1.00 34.79 79 GLU B C 1
ATOM 1913 O O . GLU B 1 79 ? 37.590 19.134 40.268 1.00 33.87 79 GLU B O 1
ATOM 1919 N N . GLN B 1 80 ? 39.644 18.202 40.231 1.00 34.75 80 GLN B N 1
ATOM 1920 C CA A GLN B 1 80 ? 39.745 18.306 38.778 0.50 35.45 80 GLN B CA 1
ATOM 1921 C CA B GLN B 1 80 ? 39.847 18.241 38.772 0.50 35.41 80 GLN B CA 1
ATOM 1922 C C . GLN B 1 80 ? 39.066 17.082 38.166 1.00 35.02 80 GLN B C 1
ATOM 1923 O O . GLN B 1 80 ? 38.992 16.038 38.791 1.00 34.62 80 GLN B O 1
ATOM 1934 N N . LEU B 1 81 ? 38.514 17.249 36.960 1.00 34.56 81 LEU B N 1
ATOM 1935 C CA . LEU B 1 81 ? 37.667 16.210 36.347 1.00 33.54 81 LEU B CA 1
ATOM 1936 C C . LEU B 1 81 ? 38.403 14.870 36.164 1.00 33.98 81 LEU B C 1
ATOM 1937 O O . LEU B 1 81 ? 37.859 13.837 36.478 1.00 32.95 81 LEU B O 1
ATOM 1942 N N . LEU B 1 82 ? 39.611 14.882 35.616 1.00 32.91 82 LEU B N 1
ATOM 1943 C CA . LEU B 1 82 ? 40.271 13.617 35.322 1.00 34.01 82 LEU B CA 1
ATOM 1944 C C . LEU B 1 82 ? 40.622 12.901 36.629 1.00 34.63 82 LEU B C 1
ATOM 1945 O O . LEU B 1 82 ? 40.463 11.678 36.736 1.00 33.78 82 LEU B O 1
ATOM 1950 N N . GLU B 1 83 ? 41.121 13.653 37.612 1.00 33.94 83 GLU B N 1
ATOM 1951 C CA . GLU B 1 83 ? 41.467 13.039 38.881 1.00 36.38 83 GLU B CA 1
ATOM 1952 C C . GLU B 1 83 ? 40.210 12.474 39.574 1.00 34.37 83 GLU B C 1
ATOM 1953 O O . GLU B 1 83 ? 40.263 11.436 40.226 1.00 32.99 83 GLU B O 1
ATOM 1959 N N . SER B 1 84 ? 39.069 13.151 39.379 1.00 33.16 84 SER B N 1
ATOM 1960 C CA . SER B 1 84 ? 37.816 12.726 39.956 1.00 31.55 84 SER B CA 1
ATOM 1961 C C . SER B 1 84 ? 37.354 11.405 39.324 1.00 30.58 84 SER B C 1
ATOM 1962 O O . SER B 1 84 ? 36.970 10.488 40.033 1.00 30.98 84 SER B O 1
ATOM 1965 N N . ALA B 1 85 ? 37.348 11.351 37.992 1.00 29.00 85 ALA B N 1
ATOM 1966 C CA . ALA B 1 85 ? 37.046 10.138 37.249 1.00 29.40 85 ALA B CA 1
ATOM 1967 C C . ALA B 1 85 ? 37.934 8.972 37.699 1.00 29.45 85 ALA B C 1
ATOM 1968 O O . ALA B 1 85 ? 37.428 7.844 37.920 1.00 29.21 85 ALA B O 1
ATOM 1970 N N . ARG B 1 86 ? 39.239 9.221 37.823 1.00 29.07 86 ARG B N 1
ATOM 1971 C CA A ARG B 1 86 ? 40.161 8.151 38.215 0.50 29.76 86 ARG B CA 1
ATOM 1972 C CA B ARG B 1 86 ? 40.198 8.178 38.228 0.50 30.48 86 ARG B CA 1
ATOM 1973 C C . ARG B 1 86 ? 39.898 7.662 39.649 1.00 30.62 86 ARG B C 1
ATOM 1974 O O . ARG B 1 86 ? 39.929 6.458 39.913 1.00 30.99 86 ARG B O 1
ATOM 1989 N N . ARG B 1 87 ? 39.605 8.583 40.571 1.00 30.36 87 ARG B N 1
ATOM 1990 C CA . ARG B 1 87 ? 39.257 8.210 41.951 1.00 30.19 87 ARG B CA 1
ATOM 1991 C C . ARG B 1 87 ? 37.992 7.317 41.949 1.00 30.35 87 ARG B C 1
ATOM 1992 O O . ARG B 1 87 ? 37.926 6.276 42.632 1.00 30.20 87 ARG B O 1
ATOM 2000 N N . GLU B 1 88 ? 37.009 7.725 41.156 1.00 30.46 88 GLU B N 1
ATOM 2001 C CA . GLU B 1 88 ? 35.739 6.996 41.095 1.00 32.45 88 GLU B CA 1
ATOM 2002 C C . GLU B 1 88 ? 35.910 5.572 40.539 1.00 32.80 88 GLU B C 1
ATOM 2003 O O . GLU B 1 88 ? 35.328 4.621 41.085 1.00 32.56 88 GLU B O 1
ATOM 2009 N N . ALA B 1 89 ? 36.672 5.436 39.448 1.00 31.39 89 ALA B N 1
ATOM 2010 C CA . ALA B 1 89 ? 36.955 4.098 38.878 1.00 32.73 89 ALA B CA 1
ATOM 2011 C C . ALA B 1 89 ? 37.677 3.197 39.873 1.00 32.46 89 ALA B C 1
ATOM 2012 O O . ALA B 1 89 ? 37.391 1.995 39.964 1.00 33.73 89 ALA B O 1
ATOM 2014 N N . GLU B 1 90 ? 38.601 3.773 40.628 1.00 32.77 90 GLU B N 1
ATOM 2015 C CA . GLU B 1 90 ? 39.356 3.045 41.652 1.00 34.76 90 GLU B CA 1
ATOM 2016 C C . GLU B 1 90 ? 38.422 2.612 42.790 1.00 34.22 90 GLU B C 1
ATOM 2017 O O . GLU B 1 90 ? 38.433 1.458 43.190 1.00 33.74 90 GLU B O 1
ATOM 2023 N N . GLU B 1 91 ? 37.576 3.521 43.271 1.00 34.26 91 GLU B N 1
ATOM 2024 C CA . GLU B 1 91 ? 36.640 3.205 44.338 1.00 35.73 91 GLU B CA 1
ATOM 2025 C C . GLU B 1 91 ? 35.617 2.166 43.905 1.00 35.03 91 GLU B C 1
ATOM 2026 O O . GLU B 1 91 ? 35.273 1.314 44.695 1.00 35.08 91 GLU B O 1
ATOM 2032 N N . GLU B 1 92 ? 35.087 2.276 42.681 1.00 34.36 92 GLU B N 1
ATOM 2033 C CA . GLU B 1 92 ? 34.025 1.381 42.248 1.00 34.77 92 GLU B CA 1
ATOM 2034 C C . GLU B 1 92 ? 34.510 0.029 41.743 1.00 34.65 92 GLU B C 1
ATOM 2035 O O . GLU B 1 92 ? 33.857 -0.984 41.974 1.00 34.18 92 GLU B O 1
ATOM 2041 N N . LEU B 1 93 ? 35.637 0.030 41.040 1.00 33.73 93 LEU B N 1
ATOM 2042 C CA . LEU B 1 93 ? 36.076 -1.148 40.298 1.00 32.90 93 LEU B CA 1
ATOM 2043 C C . LEU B 1 93 ? 37.458 -1.608 40.661 1.00 32.24 93 LEU B C 1
ATOM 2044 O O . LEU B 1 93 ? 37.886 -2.669 40.207 1.00 33.52 93 LEU B O 1
ATOM 2049 N N . GLY B 1 94 ? 38.165 -0.838 41.466 1.00 31.28 94 GLY B N 1
ATOM 2050 C CA . GLY B 1 94 ? 39.506 -1.199 41.870 1.00 31.52 94 GLY B CA 1
ATOM 2051 C C . GLY B 1 94 ? 40.537 -1.102 40.765 1.00 32.04 94 GLY B C 1
ATOM 2052 O O . GLY B 1 94 ? 41.595 -1.725 40.839 1.00 31.86 94 GLY B O 1
ATOM 2053 N N . ILE B 1 95 ? 40.258 -0.327 39.726 1.00 31.11 95 ILE B N 1
ATOM 2054 C CA . ILE B 1 95 ? 41.249 -0.124 38.655 1.00 31.78 95 ILE B CA 1
ATOM 2055 C C . ILE B 1 95 ? 41.987 1.232 38.835 1.00 30.96 95 ILE B C 1
ATOM 2056 O O . ILE B 1 95 ? 41.405 2.209 39.318 1.00 31.93 95 ILE B O 1
ATOM 2061 N N . ALA B 1 96 ? 43.269 1.274 38.465 1.00 29.96 96 ALA B N 1
ATOM 2062 C CA . ALA B 1 96 ? 44.084 2.476 38.609 1.00 29.54 96 ALA B CA 1
ATOM 2063 C C . ALA B 1 96 ? 45.143 2.457 37.517 1.00 29.10 96 ALA B C 1
ATOM 2064 O O . ALA B 1 96 ? 45.698 1.395 37.222 1.00 27.04 96 ALA B O 1
ATOM 2066 N N . GLY B 1 97 ? 45.459 3.617 36.950 1.00 28.01 97 GLY B N 1
ATOM 2067 C CA . GLY B 1 97 ? 46.538 3.674 35.930 1.00 29.42 97 GLY B CA 1
ATOM 2068 C C . GLY B 1 97 ? 46.137 3.143 34.552 1.00 28.99 97 GLY B C 1
ATOM 2069 O O . GLY B 1 97 ? 46.995 2.875 33.724 1.00 30.44 97 GLY B O 1
ATOM 2070 N N . VAL B 1 98 ? 44.847 2.935 34.327 1.00 29.89 98 VAL B N 1
ATOM 2071 C CA . VAL B 1 98 ? 44.305 2.511 33.021 1.00 30.64 98 VAL B CA 1
ATOM 2072 C C . VAL B 1 98 ? 44.161 3.784 32.160 1.00 30.76 98 VAL B C 1
ATOM 2073 O O . VAL B 1 98 ? 43.574 4.753 32.609 1.00 31.59 98 VAL B O 1
ATOM 2077 N N . PRO B 1 99 ? 44.709 3.803 30.926 1.00 30.85 99 PRO B N 1
ATOM 2078 C CA . PRO B 1 99 ? 44.478 5.041 30.140 1.00 30.63 99 PRO B CA 1
ATOM 2079 C C . PRO B 1 99 ? 42.997 5.410 29.991 1.00 30.73 99 PRO B C 1
ATOM 2080 O O . PRO B 1 99 ? 42.151 4.531 29.818 1.00 30.04 99 PRO B O 1
ATOM 2084 N N . PHE B 1 100 ? 42.686 6.693 30.086 1.00 31.67 100 PHE B N 1
ATOM 2085 C CA . PHE B 1 100 ? 41.317 7.176 29.979 1.00 33.80 100 PHE B CA 1
ATOM 2086 C C . PHE B 1 100 ? 41.334 8.087 28.759 1.00 35.16 100 PHE B C 1
ATOM 2087 O O . PHE B 1 100 ? 42.161 9.022 28.698 1.00 35.32 100 PHE B O 1
ATOM 2095 N N . ALA B 1 101 ? 40.453 7.835 27.794 1.00 34.96 101 ALA B N 1
ATOM 2096 C CA . ALA B 1 101 ? 40.246 8.825 26.712 1.00 35.20 101 ALA B CA 1
ATOM 2097 C C . ALA B 1 101 ? 39.138 9.789 27.101 1.00 36.16 101 ALA B C 1
ATOM 2098 O O . ALA B 1 101 ? 38.139 9.380 27.712 1.00 34.52 101 ALA B O 1
ATOM 2100 N N . GLU B 1 102 ? 39.315 11.063 26.735 1.00 36.72 102 GLU B N 1
ATOM 2101 C CA . GLU B 1 102 ? 38.387 12.118 27.083 1.00 39.76 102 GLU B CA 1
ATOM 2102 C C . GLU B 1 102 ? 37.467 12.392 25.892 1.00 38.65 102 GLU B C 1
ATOM 2103 O O . GLU B 1 102 ? 37.914 12.358 24.735 1.00 38.13 102 GLU B O 1
ATOM 2109 N N . HIS B 1 103 ? 36.182 12.604 26.165 1.00 38.41 103 HIS B N 1
ATOM 2110 C CA . HIS B 1 103 ? 35.188 12.740 25.084 1.00 38.86 103 HIS B CA 1
ATOM 2111 C C . HIS B 1 103 ? 34.239 13.877 25.340 1.00 39.43 103 HIS B C 1
ATOM 2112 O O . HIS B 1 103 ? 33.020 13.759 25.113 1.00 40.22 103 HIS B O 1
ATOM 2119 N N . GLY B 1 104 ? 34.795 14.959 25.867 1.00 39.43 104 GLY B N 1
ATOM 2120 C CA . GLY B 1 104 ? 34.027 16.146 26.144 1.00 39.45 104 GLY B CA 1
ATOM 2121 C C . GLY B 1 104 ? 33.037 16.090 27.285 1.00 39.22 104 GLY B C 1
ATOM 2122 O O . GLY B 1 104 ? 33.233 15.398 28.301 1.00 37.85 104 GLY B O 1
ATOM 2123 N N . GLN B 1 105 ? 31.979 16.877 27.123 1.00 38.98 105 GLN B N 1
ATOM 2124 C CA . GLN B 1 105 ? 31.019 17.115 28.182 1.00 39.24 105 GLN B CA 1
ATOM 2125 C C . GLN B 1 105 ? 29.583 17.053 27.661 1.00 38.63 105 GLN B C 1
ATOM 2126 O O . GLN B 1 105 ? 29.345 17.072 26.451 1.00 37.99 105 GLN B O 1
ATOM 2132 N N . PHE B 1 106 ? 28.631 16.929 28.580 1.00 36.69 106 PHE B N 1
ATOM 2133 C CA . PHE B 1 106 ? 27.221 16.974 28.212 1.00 35.98 106 PHE B CA 1
ATOM 2134 C C . PHE B 1 106 ? 26.442 17.424 29.435 1.00 35.30 106 PHE B C 1
ATOM 2135 O O . PHE B 1 106 ? 26.920 17.257 30.574 1.00 35.12 106 PHE B O 1
ATOM 2143 N N . TYR B 1 107 ? 25.264 17.989 29.201 1.00 34.60 107 TYR B N 1
ATOM 2144 C CA . TYR B 1 107 ? 24.385 18.375 30.295 1.00 34.55 107 TYR B CA 1
ATOM 2145 C C . TYR B 1 107 ? 23.178 17.451 30.292 1.00 34.60 107 TYR B C 1
ATOM 2146 O O . TYR B 1 107 ? 22.646 17.166 29.244 1.00 35.23 107 TYR B O 1
ATOM 2155 N N . PHE B 1 108 ? 22.766 16.965 31.460 1.00 35.61 108 PHE B N 1
ATOM 2156 C CA . PHE B 1 108 ? 21.598 16.105 31.571 1.00 36.59 108 PHE B CA 1
ATOM 2157 C C . PHE B 1 108 ? 20.672 16.674 32.640 1.00 37.47 108 PHE B C 1
ATOM 2158 O O . PHE B 1 108 ? 21.114 17.110 33.694 1.00 38.14 108 PHE B O 1
ATOM 2166 N N . GLU B 1 109 ? 19.377 16.647 32.389 1.00 39.39 109 GLU B N 1
ATOM 2167 C CA . GLU B 1 109 ? 18.434 17.080 33.397 1.00 40.15 109 GLU B CA 1
ATOM 2168 C C . GLU B 1 109 ? 17.154 16.288 33.251 1.00 41.47 109 GLU B C 1
ATOM 2169 O O . GLU B 1 109 ? 16.608 16.174 32.157 1.00 40.58 109 GLU B O 1
ATOM 2175 N N . ASP B 1 110 ? 16.715 15.700 34.354 1.00 42.68 110 ASP B N 1
ATOM 2176 C CA . ASP B 1 110 ? 15.329 15.285 34.494 1.00 44.09 110 ASP B CA 1
ATOM 2177 C C . ASP B 1 110 ? 14.807 15.719 35.862 1.00 45.67 110 ASP B C 1
ATOM 2178 O O . ASP B 1 110 ? 15.356 16.655 36.477 1.00 45.91 110 ASP B O 1
ATOM 2183 N N . LYS B 1 111 ? 13.761 15.045 36.332 1.00 47.32 111 LYS B N 1
ATOM 2184 C CA . LYS B 1 111 ? 13.118 15.393 37.592 1.00 49.14 111 LYS B CA 1
ATOM 2185 C C . LYS B 1 111 ? 14.021 15.099 38.788 1.00 49.24 111 LYS B C 1
ATOM 2186 O O . LYS B 1 111 ? 13.987 15.820 39.790 1.00 49.86 111 LYS B O 1
ATOM 2192 N N . ASN B 1 112 ? 14.828 14.056 38.644 1.00 49.05 112 ASN B N 1
ATOM 2193 C CA . ASN B 1 112 ? 15.660 13.506 39.701 1.00 49.16 112 ASN B CA 1
ATOM 2194 C C . ASN B 1 112 ? 17.044 14.105 39.804 1.00 48.35 112 ASN B C 1
ATOM 2195 O O . ASN B 1 112 ? 17.731 13.886 40.816 1.00 48.95 112 ASN B O 1
ATOM 2200 N N . CYS B 1 113 ? 17.499 14.796 38.757 1.00 46.96 113 CYS B N 1
ATOM 2201 C CA . CYS B 1 113 ? 18.868 15.315 38.768 1.00 45.72 113 CYS B CA 1
ATOM 2202 C C . CYS B 1 113 ? 19.225 16.322 37.676 1.00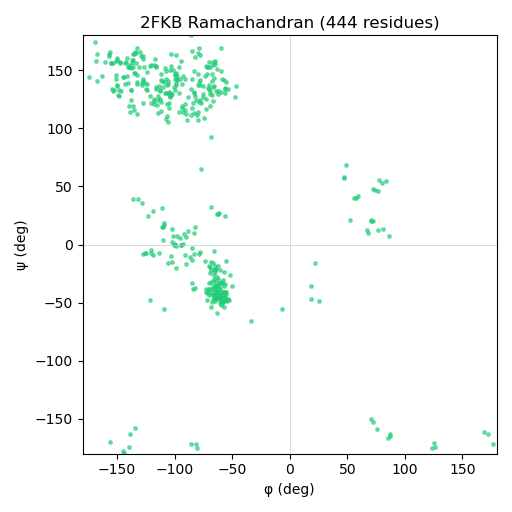 43.81 113 CYS B C 1
ATOM 2203 O O . CYS B 1 113 ? 18.601 16.382 36.628 1.00 43.66 113 CYS B O 1
ATOM 2206 N N . ARG B 1 114 ? 20.264 17.099 37.953 1.00 41.33 114 ARG B N 1
ATOM 2207 C CA . ARG B 1 114 ? 20.734 18.159 37.079 1.00 38.47 114 ARG B CA 1
ATOM 2208 C C . ARG B 1 114 ? 22.250 18.073 37.099 1.00 37.25 114 ARG B C 1
ATOM 2209 O O . ARG B 1 114 ? 22.863 18.277 38.138 1.00 35.99 114 ARG B O 1
ATOM 2217 N N . VAL B 1 115 ? 22.861 17.728 35.969 1.00 35.41 115 VAL B N 1
ATOM 2218 C CA . VAL B 1 115 ? 24.287 17.417 35.987 1.00 33.92 115 VAL B CA 1
ATOM 2219 C C . VAL B 1 115 ? 25.017 17.809 34.708 1.00 33.11 115 VAL B C 1
ATOM 2220 O O . VAL B 1 115 ? 24.543 17.550 33.606 1.00 33.84 115 VAL B O 1
ATOM 2224 N N . TRP B 1 116 ? 26.142 18.483 34.870 1.00 31.27 116 TRP B N 1
ATOM 2225 C CA . TRP B 1 116 ? 27.102 18.631 33.799 1.00 31.83 116 TRP B CA 1
ATOM 2226 C C . TRP B 1 116 ? 28.092 17.430 33.870 1.00 32.67 116 TRP B C 1
ATOM 2227 O O . TRP B 1 116 ? 28.903 17.380 34.777 1.00 32.11 116 TRP B O 1
ATOM 2238 N N . GLY B 1 117 ? 27.986 16.479 32.934 1.00 33.43 117 GLY B N 1
ATOM 2239 C CA . GLY B 1 117 ? 28.796 15.257 32.931 1.00 33.02 117 GLY B CA 1
ATOM 2240 C C . GLY B 1 117 ? 30.028 15.430 32.081 1.00 33.94 117 GLY B C 1
ATOM 2241 O O . GLY B 1 117 ? 29.968 16.057 31.028 1.00 34.11 117 GLY B O 1
ATOM 2242 N N . ALA B 1 118 ? 31.161 14.927 32.578 1.00 33.26 118 ALA B N 1
ATOM 2243 C CA . ALA B 1 118 ? 32.382 14.824 31.793 1.00 33.39 118 ALA B CA 1
ATOM 2244 C C . ALA B 1 118 ? 32.552 13.353 31.378 1.00 33.45 118 ALA B C 1
ATOM 2245 O O . ALA B 1 118 ? 32.495 12.461 32.220 1.00 32.58 118 ALA B O 1
ATOM 2247 N N . LEU B 1 119 ? 32.734 13.107 30.077 1.00 33.33 119 LEU B N 1
ATOM 2248 C CA . LEU B 1 119 ? 32.691 11.777 29.512 1.00 33.23 119 LEU B CA 1
ATOM 2249 C C . LEU B 1 119 ? 34.091 11.292 29.208 1.00 33.88 119 LEU B C 1
ATOM 2250 O O . LEU B 1 119 ? 34.890 12.007 28.574 1.00 34.21 119 LEU B O 1
ATOM 2255 N N . PHE B 1 120 ? 34.378 10.075 29.679 1.00 33.02 120 PHE B N 1
ATOM 2256 C CA . PHE B 1 120 ? 35.646 9.373 29.427 1.00 32.39 120 PHE B CA 1
ATOM 2257 C C . PHE B 1 120 ? 35.345 7.947 29.000 1.00 31.80 120 PHE B C 1
ATOM 2258 O O . PHE B 1 120 ? 34.199 7.463 29.124 1.00 31.90 120 PHE B O 1
ATOM 2266 N N . SER B 1 121 ? 36.372 7.250 28.526 1.00 30.84 121 SER B N 1
ATOM 2267 C CA . SER B 1 121 ? 36.251 5.826 28.263 1.00 31.44 121 SER B CA 1
ATOM 2268 C C . SER B 1 121 ? 37.601 5.156 28.524 1.00 31.31 121 SER B C 1
ATOM 2269 O O . SER B 1 121 ? 38.660 5.825 28.497 1.00 30.02 121 SER B O 1
ATOM 2272 N N . CYS B 1 122 ? 37.560 3.860 28.800 1.00 31.53 122 CYS B N 1
ATOM 2273 C CA . CYS B 1 122 ? 38.796 3.095 28.986 1.00 33.28 122 CYS B CA 1
ATOM 2274 C C . CYS B 1 122 ? 38.595 1.612 28.686 1.00 32.92 122 CYS B C 1
ATOM 2275 O O . CYS B 1 122 ? 37.479 1.092 28.759 1.00 34.02 122 CYS B O 1
ATOM 2278 N N . VAL B 1 123 ? 39.686 0.928 28.353 1.00 33.67 123 VAL B N 1
ATOM 2279 C CA . VAL B 1 123 ? 39.629 -0.509 28.130 1.00 33.53 123 VAL B CA 1
ATOM 2280 C C . VAL B 1 123 ? 40.249 -1.218 29.327 1.00 34.01 123 VAL B C 1
ATOM 2281 O O . VAL B 1 123 ? 41.447 -1.012 29.657 1.00 33.52 123 VAL B O 1
ATOM 2285 N N . SER B 1 124 ? 39.450 -2.075 29.957 1.00 34.05 124 SER B N 1
ATOM 2286 C CA . SER B 1 124 ? 39.958 -2.940 31.013 1.00 35.36 124 SER B CA 1
ATOM 2287 C C . SER B 1 124 ? 39.239 -4.271 30.893 1.00 37.09 124 SER B C 1
ATOM 2288 O O . SER B 1 124 ? 38.059 -4.298 30.556 1.00 38.11 124 SER B O 1
ATOM 2291 N N . HIS B 1 125 ? 39.948 -5.361 31.164 1.00 38.13 125 HIS B N 1
ATOM 2292 C CA . HIS B 1 125 ? 39.284 -6.669 31.313 1.00 39.69 125 HIS B CA 1
ATOM 2293 C C . HIS B 1 125 ? 39.326 -7.110 32.765 1.00 39.92 125 HIS B C 1
ATOM 2294 O O . HIS B 1 125 ? 39.085 -8.277 33.060 1.00 41.33 125 HIS B O 1
ATOM 2301 N N . GLY B 1 126 ? 39.628 -6.174 33.672 1.00 39.22 126 GLY B N 1
ATOM 2302 C CA . GLY B 1 126 ? 39.801 -6.506 35.075 1.00 38.20 126 GLY B CA 1
ATOM 2303 C C . GLY B 1 126 ? 41.222 -6.944 35.427 1.00 38.24 126 GLY B C 1
ATOM 2304 O O . GLY B 1 126 ? 42.142 -6.747 34.625 1.00 37.49 126 GLY B O 1
ATOM 2305 N N . PRO B 1 127 ? 41.398 -7.565 36.615 1.00 37.56 127 PRO B N 1
ATOM 2306 C CA . PRO B 1 127 ? 40.303 -7.965 37.516 1.00 37.46 127 PRO B CA 1
ATOM 2307 C C . PRO B 1 127 ? 39.560 -6.769 38.113 1.00 36.57 127 PRO B C 1
ATOM 2308 O O . PRO B 1 127 ? 40.120 -5.668 38.205 1.00 37.18 127 PRO B O 1
ATOM 2312 N N . PHE B 1 128 ? 38.297 -6.955 38.488 1.00 35.41 128 PHE B N 1
ATOM 2313 C CA . PHE B 1 128 ? 37.565 -5.858 39.129 1.00 35.42 128 PHE B CA 1
ATOM 2314 C C . PHE B 1 128 ? 37.369 -6.176 40.597 1.00 35.79 128 PHE B C 1
ATOM 2315 O O . PHE B 1 128 ? 36.924 -7.290 40.930 1.00 36.17 128 PHE B O 1
ATOM 2323 N N . ALA B 1 129 ? 37.705 -5.210 41.458 1.00 35.82 129 ALA B N 1
ATOM 2324 C CA . ALA B 1 129 ? 37.505 -5.318 42.910 1.00 37.38 129 ALA B CA 1
ATOM 2325 C C . ALA B 1 129 ? 36.351 -4.428 43.299 1.00 37.90 129 ALA B C 1
ATOM 2326 O O . ALA B 1 129 ? 36.433 -3.197 43.200 1.00 37.54 129 ALA B O 1
ATOM 2328 N N . LEU B 1 130 ? 35.243 -5.050 43.697 1.00 38.45 130 LEU B N 1
ATOM 2329 C CA . LEU B 1 130 ? 34.007 -4.296 43.879 1.00 40.50 130 LEU B CA 1
ATOM 2330 C C . LEU B 1 130 ? 33.813 -3.971 45.336 1.00 41.88 130 LEU B C 1
ATOM 2331 O O . LEU B 1 130 ? 34.452 -4.561 46.188 1.00 41.11 130 LEU B O 1
ATOM 2336 N N . GLN B 1 131 ? 32.945 -3.010 45.608 1.00 44.80 131 GLN B N 1
ATOM 2337 C CA . GLN B 1 131 ? 32.624 -2.601 46.966 1.00 47.73 131 GLN B CA 1
ATOM 2338 C C . GLN B 1 131 ? 31.147 -2.780 47.182 1.00 48.23 131 GLN B C 1
ATOM 2339 O O . GLN B 1 131 ? 30.359 -2.260 46.396 1.00 47.76 131 GLN B O 1
ATOM 2345 N N . GLU B 1 132 ? 30.785 -3.491 48.249 1.00 49.64 132 GLU B N 1
ATOM 2346 C CA . GLU B 1 132 ? 29.391 -3.815 48.551 1.00 52.67 132 GLU B CA 1
ATOM 2347 C C . GLU B 1 132 ? 28.527 -2.572 48.768 1.00 52.84 132 GLU B C 1
ATOM 2348 O O . GLU B 1 132 ? 27.300 -2.628 48.625 1.00 53.08 132 GLU B O 1
ATOM 2354 N N . ASP B 1 133 ? 29.168 -1.455 49.109 1.00 53.55 133 ASP B N 1
ATOM 2355 C CA . ASP B 1 133 ? 28.441 -0.189 49.287 1.00 54.20 133 ASP B CA 1
ATOM 2356 C C . ASP B 1 133 ? 28.406 0.712 48.028 1.00 53.82 133 ASP B C 1
ATOM 2357 O O . ASP B 1 133 ? 27.836 1.808 48.061 1.00 54.28 133 ASP B O 1
ATOM 2362 N N . GLU B 1 134 ? 29.025 0.261 46.938 1.00 52.57 134 GLU B N 1
ATOM 2363 C CA . GLU B 1 134 ? 28.933 0.936 45.649 1.00 51.98 134 GLU B CA 1
ATOM 2364 C C . GLU B 1 134 ? 28.066 0.069 44.712 1.00 50.70 134 GLU B C 1
ATOM 2365 O O . GLU B 1 134 ? 27.055 0.525 44.172 1.00 49.70 134 GLU B O 1
ATOM 2371 N N . VAL B 1 135 ? 28.457 -1.196 44.532 1.00 48.61 135 VAL B N 1
ATOM 2372 C CA . VAL B 1 135 ? 27.793 -2.048 43.541 1.00 47.33 135 VAL B CA 1
ATOM 2373 C C . VAL B 1 135 ? 27.584 -3.482 44.037 1.00 45.96 135 VAL B C 1
ATOM 2374 O O . VAL B 1 135 ? 28.334 -3.965 44.890 1.00 46.12 135 VAL B O 1
ATOM 2378 N N . SER B 1 136 ? 26.558 -4.145 43.504 1.00 43.56 136 SER B N 1
ATOM 2379 C CA . SER B 1 136 ? 26.279 -5.532 43.824 1.00 41.64 136 SER B CA 1
ATOM 2380 C C . SER B 1 136 ? 26.713 -6.534 42.722 1.00 40.16 136 SER B C 1
ATOM 2381 O O . SER B 1 136 ? 26.698 -7.763 42.933 1.00 38.67 136 SER B O 1
ATOM 2384 N N . GLU B 1 137 ? 27.086 -6.004 41.554 1.00 38.16 137 GLU B N 1
ATOM 2385 C CA . GLU B 1 137 ? 27.311 -6.818 40.369 1.00 37.63 137 GLU B CA 1
ATOM 2386 C C . GLU B 1 137 ? 27.852 -5.934 39.267 1.00 37.14 137 GLU B C 1
ATOM 2387 O O . GLU B 1 137 ? 27.440 -4.763 39.141 1.00 37.59 137 GLU B O 1
ATOM 2393 N N . VAL B 1 138 ? 28.750 -6.502 38.461 1.00 35.73 138 VAL B N 1
ATOM 2394 C CA . VAL B 1 138 ? 29.116 -5.929 37.164 1.00 34.98 138 VAL B CA 1
ATOM 2395 C C . VAL B 1 138 ? 28.952 -7.010 36.078 1.00 35.41 138 VAL B C 1
ATOM 2396 O O . VAL B 1 138 ? 29.099 -8.210 36.341 1.00 34.38 138 VAL B O 1
ATOM 2400 N N . CYS B 1 139 ? 28.686 -6.590 34.852 1.00 36.04 139 CYS B N 1
ATOM 2401 C CA . CYS B 1 139 ? 28.353 -7.541 33.795 1.00 35.96 139 CYS B CA 1
ATOM 2402 C C . CYS B 1 139 ? 28.713 -6.917 32.458 1.00 35.60 139 CYS B C 1
ATOM 2403 O O . CYS B 1 139 ? 28.416 -5.750 32.228 1.00 34.05 139 CYS B O 1
ATOM 2406 N N . TRP B 1 140 ? 29.385 -7.676 31.593 1.00 35.15 140 TRP B N 1
ATOM 2407 C CA . TRP B 1 140 ? 29.643 -7.222 30.231 1.00 35.11 140 TRP B CA 1
ATOM 2408 C C . TRP B 1 140 ? 28.389 -7.394 29.396 1.00 35.91 140 TRP B C 1
ATOM 2409 O O . TRP B 1 140 ? 27.829 -8.513 29.326 1.00 35.91 140 TRP B O 1
ATOM 2420 N N . LEU B 1 141 ? 27.937 -6.303 28.781 1.00 35.97 141 LEU B N 1
ATOM 2421 C CA . LEU B 1 141 ? 26.775 -6.323 27.892 1.00 36.35 141 LEU B CA 1
ATOM 2422 C C . LEU B 1 141 ? 27.058 -5.550 26.602 1.00 37.06 141 LEU B C 1
ATOM 2423 O O . LEU B 1 141 ? 27.804 -4.556 26.612 1.00 36.05 141 LEU B O 1
ATOM 2428 N N . THR B 1 142 ? 26.457 -5.997 25.492 1.00 37.21 142 THR B N 1
ATOM 2429 C CA . THR B 1 142 ? 26.535 -5.259 24.234 1.00 37.98 142 THR B CA 1
ATOM 2430 C C . THR B 1 142 ? 25.673 -4.016 24.343 1.00 39.11 142 THR B C 1
ATOM 2431 O O . THR B 1 142 ? 24.708 -3.997 25.112 1.00 39.11 142 THR B O 1
ATOM 2435 N N . PRO B 1 143 ? 26.017 -2.956 23.586 1.00 40.95 143 PRO B N 1
ATOM 2436 C CA . PRO B 1 143 ? 25.183 -1.755 23.560 1.00 41.77 143 PRO B CA 1
ATOM 2437 C C . PRO B 1 143 ? 23.753 -2.053 23.118 1.00 42.64 143 PRO B C 1
ATOM 2438 O O . PRO B 1 143 ? 22.809 -1.386 23.555 1.00 42.24 143 PRO B O 1
ATOM 2442 N N . GLU B 1 144 ? 23.591 -3.063 22.270 1.00 43.91 144 GLU B N 1
ATOM 2443 C CA . GLU B 1 144 ? 22.253 -3.450 21.820 1.00 44.87 144 GLU B CA 1
ATOM 2444 C C . GLU B 1 144 ? 21.474 -4.123 22.953 1.00 43.91 144 GLU B C 1
ATOM 2445 O O . GLU B 1 144 ? 20.307 -3.795 23.159 1.00 43.80 144 GLU B O 1
ATOM 2451 N N . GLU B 1 145 ? 22.133 -5.000 23.717 1.00 43.27 145 GLU B N 1
ATOM 2452 C CA . GLU B 1 145 ? 21.546 -5.560 24.961 1.00 43.24 145 GLU B CA 1
ATOM 2453 C C . GLU B 1 145 ? 21.146 -4.487 25.999 1.00 42.31 145 GLU B C 1
ATOM 2454 O O . GLU B 1 145 ? 20.102 -4.594 26.645 1.00 41.53 145 GLU B O 1
ATOM 2460 N N . ILE B 1 146 ? 21.987 -3.462 26.164 1.00 42.02 146 ILE B N 1
ATOM 2461 C CA . ILE B 1 146 ? 21.666 -2.316 27.030 1.00 41.14 146 ILE B CA 1
ATOM 2462 C C . ILE B 1 146 ? 20.397 -1.570 26.544 1.00 41.83 146 ILE B C 1
ATOM 2463 O O . ILE B 1 146 ? 19.470 -1.298 27.322 1.00 41.01 146 ILE B O 1
ATOM 2468 N N . THR B 1 147 ? 20.361 -1.238 25.258 1.00 42.85 147 THR B N 1
ATOM 2469 C CA . THR B 1 147 ? 19.216 -0.487 24.704 1.00 44.63 147 THR B CA 1
ATOM 2470 C C . THR B 1 147 ? 17.928 -1.286 24.883 1.00 44.10 147 THR B C 1
ATOM 2471 O O . THR B 1 147 ? 16.884 -0.722 25.198 1.00 44.55 147 THR B O 1
ATOM 2475 N N . ALA B 1 148 ? 18.037 -2.603 24.725 1.00 44.94 148 ALA B N 1
ATOM 2476 C CA . ALA B 1 148 ? 16.918 -3.533 24.913 1.00 45.55 148 ALA B CA 1
ATOM 2477 C C . ALA B 1 148 ? 16.404 -3.574 26.360 1.00 45.77 148 ALA B C 1
ATOM 2478 O O . ALA B 1 148 ? 15.264 -3.969 26.605 1.00 46.16 148 ALA B O 1
ATOM 2480 N N . ARG B 1 149 ? 17.242 -3.150 27.307 1.00 45.54 149 ARG B N 1
ATOM 2481 C CA . ARG B 1 149 ? 16.893 -3.158 28.730 1.00 44.93 149 ARG B CA 1
ATOM 2482 C C . ARG B 1 149 ? 16.900 -1.751 29.325 1.00 44.28 149 ARG B C 1
ATOM 2483 O O . ARG B 1 149 ? 17.130 -1.571 30.521 1.00 44.21 149 ARG B O 1
ATOM 2491 N N . CYS B 1 150 ? 16.624 -0.749 28.498 1.00 43.73 150 CYS B N 1
ATOM 2492 C CA . CYS B 1 150 ? 16.919 0.627 28.901 1.00 43.27 150 CYS B CA 1
ATOM 2493 C C . CYS B 1 150 ? 16.109 1.058 30.127 1.00 43.09 150 CYS B C 1
ATOM 2494 O O . CYS B 1 150 ? 16.561 1.885 30.919 1.00 42.39 150 CYS B O 1
ATOM 2497 N N . ASP B 1 151 ? 14.931 0.458 30.304 1.00 42.89 151 ASP B N 1
ATOM 2498 C CA . ASP B 1 151 ? 14.114 0.716 31.492 1.00 43.06 151 ASP B CA 1
ATOM 2499 C C . ASP B 1 151 ? 14.824 0.434 32.821 1.00 41.96 151 ASP B C 1
ATOM 2500 O O . ASP B 1 151 ? 14.459 0.995 33.857 1.00 41.53 151 ASP B O 1
ATOM 2505 N N . GLU B 1 152 ? 15.830 -0.435 32.773 1.00 41.15 152 GLU B N 1
ATOM 2506 C CA . GLU B 1 152 ? 16.653 -0.804 33.940 1.00 40.45 152 GLU B CA 1
ATOM 2507 C C . GLU B 1 152 ? 17.821 0.132 34.249 1.00 39.77 152 GLU B C 1
ATOM 2508 O O . GLU B 1 152 ? 18.456 0.031 35.322 1.00 39.29 152 GLU B O 1
ATOM 2514 N N . PHE B 1 153 ? 18.139 1.012 33.303 1.00 38.89 153 PHE B N 1
ATOM 2515 C CA . PHE B 1 153 ? 19.341 1.830 33.422 1.00 37.83 153 PHE B CA 1
ATOM 2516 C C . PHE B 1 153 ? 19.054 3.222 33.937 1.00 37.62 153 PHE B C 1
ATOM 2517 O O . PHE B 1 153 ? 17.994 3.782 33.679 1.00 35.74 153 PHE B O 1
ATOM 2525 N N . THR B 1 154 ? 20.005 3.776 34.685 1.00 36.62 154 THR B N 1
ATOM 2526 C CA . THR B 1 154 ? 19.916 5.191 35.037 1.00 37.01 154 THR B CA 1
ATOM 2527 C C . THR B 1 154 ? 19.961 6.017 33.726 1.00 37.16 154 THR B C 1
ATOM 2528 O O . THR B 1 154 ? 20.823 5.770 32.864 1.00 37.73 154 THR B O 1
ATOM 2532 N N . PRO B 1 155 ? 19.031 6.987 33.565 1.00 36.83 155 PRO B N 1
ATOM 2533 C CA . PRO B 1 155 ? 19.020 7.683 32.269 1.00 36.08 155 PRO B CA 1
ATOM 2534 C C . PRO B 1 155 ? 20.231 8.585 31.998 1.00 34.86 155 PRO B C 1
ATOM 2535 O O . PRO B 1 155 ? 20.520 8.847 30.832 1.00 33.81 155 PRO B O 1
ATOM 2539 N N . ASP B 1 156 ? 20.953 9.040 33.030 1.00 34.75 156 ASP B N 1
ATOM 2540 C CA . ASP B 1 156 ? 22.142 9.866 32.774 1.00 34.50 156 ASP B CA 1
ATOM 2541 C C . ASP B 1 156 ? 23.281 9.007 32.215 1.00 33.69 156 ASP B C 1
ATOM 2542 O O . ASP B 1 156 ? 23.990 9.433 31.309 1.00 32.85 156 ASP B O 1
ATOM 2547 N N . SER B 1 157 ? 23.454 7.805 32.762 1.00 32.46 157 SER B N 1
ATOM 2548 C CA . SER B 1 157 ? 24.468 6.873 32.242 1.00 32.75 157 SER B CA 1
ATOM 2549 C C . SER B 1 157 ? 24.142 6.393 30.809 1.00 33.69 157 SER B C 1
ATOM 2550 O O . SER B 1 157 ? 25.058 6.142 30.023 1.00 34.42 157 SER B O 1
ATOM 2553 N N . LEU B 1 158 ? 22.854 6.295 30.462 1.00 33.32 158 LEU B N 1
ATOM 2554 C CA . LEU B 1 158 ? 22.436 5.927 29.093 1.00 34.34 158 LEU B CA 1
ATOM 2555 C C . LEU B 1 158 ? 22.753 7.063 28.133 1.00 34.76 158 LEU B C 1
ATOM 2556 O O . LEU B 1 158 ? 23.153 6.842 26.991 1.00 35.43 158 LEU B O 1
ATOM 2561 N N . LYS B 1 159 ? 22.550 8.285 28.606 1.00 34.81 159 LYS B N 1
ATOM 2562 C CA . LYS B 1 159 ? 22.870 9.456 27.806 1.00 35.80 159 LYS B CA 1
ATOM 2563 C C . LYS B 1 159 ? 24.352 9.454 27.571 1.00 34.25 159 LYS B C 1
ATOM 2564 O O . LYS B 1 159 ? 24.779 9.682 26.443 1.00 33.28 159 LYS B O 1
ATOM 2570 N N . ALA B 1 160 ? 25.138 9.199 28.633 1.00 33.86 160 ALA B N 1
ATOM 2571 C CA . ALA B 1 160 ? 26.593 9.123 28.489 1.00 33.42 160 ALA B CA 1
ATOM 2572 C C . ALA B 1 160 ? 27.047 8.068 27.456 1.00 33.66 160 ALA B C 1
ATOM 2573 O O . ALA B 1 160 ? 27.888 8.357 26.602 1.00 33.19 160 ALA B O 1
ATOM 2575 N N . LEU B 1 161 ? 26.510 6.849 27.547 1.00 33.88 161 LEU B N 1
ATOM 2576 C CA . LEU B 1 161 ? 26.860 5.798 26.606 1.00 34.15 161 LEU B CA 1
ATOM 2577 C C . LEU B 1 161 ? 26.496 6.206 25.180 1.00 34.74 161 LEU B C 1
ATOM 2578 O O . LEU B 1 161 ? 27.295 6.018 24.267 1.00 34.48 161 LEU B O 1
ATOM 2583 N N . ALA B 1 162 ? 25.291 6.746 24.987 1.00 34.88 162 ALA B N 1
ATOM 2584 C CA . ALA B 1 162 ? 24.850 7.140 23.642 1.00 36.30 162 ALA B CA 1
ATOM 2585 C C . ALA B 1 162 ? 25.801 8.169 22.981 1.00 36.90 162 ALA B C 1
ATOM 2586 O O . ALA B 1 162 ? 26.152 8.024 21.819 1.00 36.64 162 ALA B O 1
ATOM 2588 N N . LEU B 1 163 ? 26.236 9.178 23.741 1.00 36.82 163 LEU B N 1
ATOM 2589 C CA . LEU B 1 163 ? 27.197 10.167 23.253 1.00 37.25 163 LEU B CA 1
ATOM 2590 C C . LEU B 1 163 ? 28.581 9.588 22.913 1.00 37.99 163 LEU B C 1
ATOM 2591 O O . LEU B 1 163 ? 29.197 9.961 21.906 1.00 37.59 163 LEU B O 1
ATOM 2596 N N . TRP B 1 164 ? 29.081 8.705 23.776 1.00 38.12 164 TRP B N 1
ATOM 2597 C CA . TRP B 1 164 ? 30.282 7.937 23.478 1.00 38.83 164 TRP B CA 1
ATOM 2598 C C . TRP B 1 164 ? 30.129 7.148 22.169 1.00 40.10 164 TRP B C 1
ATOM 2599 O O . TRP B 1 164 ? 31.026 7.150 21.328 1.00 39.21 164 TRP B O 1
ATOM 2618 N N . LYS B 1 166 ? 28.158 7.824 19.678 1.00 49.75 166 LYS B N 1
ATOM 2619 C CA . LYS B 1 166 ? 28.113 8.845 18.634 1.00 52.77 166 LYS B CA 1
ATOM 2620 C C . LYS B 1 166 ? 29.497 9.424 18.333 1.00 54.37 166 LYS B C 1
ATOM 2621 O O . LYS B 1 166 ? 29.883 9.523 17.171 1.00 54.90 166 LYS B O 1
ATOM 2627 N N . ARG B 1 167 ? 30.234 9.808 19.375 1.00 56.80 167 ARG B N 1
ATOM 2628 C CA . ARG B 1 167 ? 31.577 10.379 19.220 1.00 59.35 167 ARG B CA 1
ATOM 2629 C C . ARG B 1 167 ? 32.543 9.303 18.726 1.00 60.67 167 ARG B C 1
ATOM 2630 O O . ARG B 1 167 ? 33.136 8.561 19.530 1.00 60.90 167 ARG B O 1
ATOM 2638 N N . ASN B 1 168 ? 32.681 9.245 17.397 1.00 61.97 168 ASN B N 1
ATOM 2639 C CA . ASN B 1 168 ? 33.273 8.111 16.659 1.00 63.40 168 ASN B CA 1
ATOM 2640 C C . ASN B 1 168 ? 34.441 7.413 17.355 1.00 63.96 168 ASN B C 1
ATOM 2641 O O . ASN B 1 168 ? 34.295 6.293 17.869 1.00 65.05 168 ASN B O 1
ATOM 2646 N N . GLU C 1 2 ? 1.099 40.684 -9.801 1.00 87.39 2 GLU C N 1
ATOM 2647 C CA . GLU C 1 2 ? 1.179 42.041 -9.182 1.00 87.30 2 GLU C CA 1
ATOM 2648 C C . GLU C 1 2 ? 0.240 42.213 -7.966 1.00 87.05 2 GLU C C 1
ATOM 2649 O O . GLU C 1 2 ? -0.496 41.289 -7.592 1.00 86.89 2 GLU C O 1
ATOM 2655 N N . GLN C 1 3 ? 0.283 43.401 -7.359 1.00 86.73 3 GLN C N 1
ATOM 2656 C CA . GLN C 1 3 ? -0.491 43.714 -6.153 1.00 86.19 3 GLN C CA 1
ATOM 2657 C C . GLN C 1 3 ? -2.002 43.818 -6.394 1.00 85.61 3 GLN C C 1
ATOM 2658 O O . GLN C 1 3 ? -2.794 43.307 -5.596 1.00 85.48 3 GLN C O 1
ATOM 2664 N N . ARG C 1 4 ? -2.398 44.485 -7.478 1.00 84.82 4 ARG C N 1
ATOM 2665 C CA . ARG C 1 4 ? -3.814 44.618 -7.820 1.00 84.35 4 ARG C CA 1
ATOM 2666 C C . ARG C 1 4 ? -4.433 43.248 -8.090 1.00 83.35 4 ARG C C 1
ATOM 2667 O O . ARG C 1 4 ? -5.598 43.009 -7.752 1.00 83.08 4 ARG C O 1
ATOM 2675 N N . ARG C 1 5 ? -3.633 42.358 -8.687 1.00 82.22 5 ARG C N 1
ATOM 2676 C CA . ARG C 1 5 ? -4.006 40.952 -8.912 1.00 80.89 5 ARG C CA 1
ATOM 2677 C C . ARG C 1 5 ? -4.153 40.176 -7.593 1.00 79.94 5 ARG C C 1
ATOM 2678 O O . ARG C 1 5 ? -4.896 39.196 -7.536 1.00 79.62 5 ARG C O 1
ATOM 2686 N N . LEU C 1 6 ? -3.451 40.624 -6.545 1.00 78.68 6 LEU C N 1
ATOM 2687 C CA . LEU C 1 6 ? -3.522 39.988 -5.217 1.00 77.58 6 LEU C CA 1
ATOM 2688 C C . LEU C 1 6 ? -4.839 40.283 -4.468 1.00 76.57 6 LEU C C 1
ATOM 2689 O O . LEU C 1 6 ? -5.154 39.618 -3.474 1.00 76.53 6 LEU C O 1
ATOM 2694 N N . ALA C 1 7 ? -5.602 41.270 -4.949 1.00 75.42 7 ALA C N 1
ATOM 2695 C CA . ALA C 1 7 ? -7.039 41.364 -4.630 1.00 74.01 7 ALA C CA 1
ATOM 2696 C C . ALA C 1 7 ? -7.828 40.344 -5.482 1.00 72.91 7 ALA C C 1
ATOM 2697 O O . ALA C 1 7 ? -8.592 40.715 -6.392 1.00 73.24 7 ALA C O 1
ATOM 2699 N N . SER C 1 8 ? -7.548 39.060 -5.206 1.00 70.68 8 SER C N 1
ATOM 2700 C CA . SER C 1 8 ? -8.353 37.887 -5.580 1.00 67.98 8 SER C CA 1
ATOM 2701 C C . SER C 1 8 ? -8.915 37.344 -4.254 1.00 65.99 8 SER C C 1
ATOM 2702 O O . SER C 1 8 ? -9.389 36.205 -4.148 1.00 65.60 8 SER C O 1
ATOM 2705 N N . THR C 1 9 ? -8.821 38.195 -3.235 1.00 63.29 9 THR C N 1
ATOM 2706 C CA . THR C 1 9 ? -9.326 37.934 -1.894 1.00 60.26 9 THR C CA 1
ATOM 2707 C C . THR C 1 9 ? -10.859 37.894 -1.894 1.00 58.24 9 THR C C 1
ATOM 2708 O O . THR C 1 9 ? -11.503 37.449 -0.926 1.00 58.27 9 THR C O 1
ATOM 2712 N N . GLU C 1 10 ? -11.448 38.388 -2.973 1.00 54.83 10 GLU C N 1
ATOM 2713 C CA . GLU C 1 10 ? -12.897 38.434 -3.062 1.00 52.20 10 GLU C CA 1
ATOM 2714 C C . GLU C 1 10 ? -13.412 37.308 -3.940 1.00 48.25 10 GLU C C 1
ATOM 2715 O O . GLU C 1 10 ? -14.565 37.329 -4.343 1.00 47.77 10 GLU C O 1
ATOM 2721 N N . TRP C 1 11 ? -12.538 36.347 -4.233 1.00 44.10 11 TRP C N 1
ATOM 2722 C CA . TRP C 1 11 ? -12.901 35.149 -4.989 1.00 41.85 11 TRP C CA 1
ATOM 2723 C C . TRP C 1 11 ? -12.848 33.892 -4.128 1.00 39.92 11 TRP C C 1
ATOM 2724 O O . TRP C 1 11 ? -11.968 33.757 -3.277 1.00 39.49 11 TRP C O 1
ATOM 2735 N N . VAL C 1 12 ? -13.808 32.999 -4.361 1.00 37.67 12 VAL C N 1
ATOM 2736 C CA . VAL C 1 12 ? -14.014 31.808 -3.545 1.00 36.04 12 VAL C CA 1
ATOM 2737 C C . VAL C 1 12 ? -14.192 30.574 -4.446 1.00 35.61 12 VAL C C 1
ATOM 2738 O O . VAL C 1 12 ? -14.738 30.682 -5.556 1.00 32.96 12 VAL C O 1
ATOM 2742 N N . ASP C 1 13 ? -13.706 29.411 -3.992 1.00 35.25 13 ASP C N 1
ATOM 2743 C CA . ASP C 1 13 ? -13.940 28.176 -4.731 1.00 35.23 13 ASP C CA 1
ATOM 2744 C C . ASP C 1 13 ? -15.376 27.743 -4.518 1.00 34.65 13 ASP C C 1
ATOM 2745 O O . ASP C 1 13 ? -15.901 27.811 -3.382 1.00 33.71 13 ASP C O 1
ATOM 2750 N N . ILE C 1 14 ? -16.011 27.328 -5.613 1.00 33.34 14 ILE C N 1
ATOM 2751 C CA . ILE C 1 14 ? -17.382 26.796 -5.580 1.00 33.04 14 ILE C CA 1
ATOM 2752 C C . ILE C 1 14 ? -17.244 25.293 -5.753 1.00 33.66 14 ILE C C 1
ATOM 2753 O O . ILE C 1 14 ? -16.527 24.818 -6.635 1.00 33.68 14 ILE C O 1
ATOM 2758 N N . VAL C 1 15 ? -17.880 24.547 -4.861 1.00 33.99 15 VAL C N 1
ATOM 2759 C CA . VAL C 1 15 ? -17.666 23.114 -4.796 1.00 34.55 15 VAL C CA 1
ATOM 2760 C C . VAL C 1 15 ? -18.981 22.355 -5.014 1.00 35.49 15 VAL C C 1
ATOM 2761 O O . VAL C 1 15 ? -20.065 22.892 -4.762 1.00 34.21 15 VAL C O 1
ATOM 2765 N N . ASN C 1 16 ? -18.866 21.115 -5.504 1.00 36.64 16 ASN C N 1
ATOM 2766 C CA . ASN C 1 16 ? -20.008 20.206 -5.627 1.00 38.31 16 ASN C CA 1
ATOM 2767 C C . ASN C 1 16 ? -20.335 19.510 -4.299 1.00 39.28 16 ASN C C 1
ATOM 2768 O O . ASN C 1 16 ? -19.773 19.845 -3.251 1.00 38.21 16 ASN C O 1
ATOM 2773 N N . GLU C 1 17 ? -21.239 18.540 -4.332 1.00 40.35 17 GLU C N 1
ATOM 2774 C CA . GLU C 1 17 ? -21.658 17.877 -3.092 1.00 41.86 17 GLU C CA 1
ATOM 2775 C C . GLU C 1 17 ? -20.529 17.140 -2.369 1.00 42.00 17 GLU C C 1
ATOM 2776 O O . GLU C 1 17 ? -20.544 17.039 -1.131 1.00 42.14 17 GLU C O 1
ATOM 2782 N N . GLU C 1 18 ? -19.556 16.662 -3.144 1.00 42.09 18 GLU C N 1
ATOM 2783 C CA . GLU C 1 18 ? -18.390 15.944 -2.629 1.00 42.74 18 GLU C CA 1
ATOM 2784 C C . GLU C 1 18 ? -17.234 16.858 -2.269 1.00 41.89 18 GLU C C 1
ATOM 2785 O O . GLU C 1 18 ? -16.119 16.376 -2.080 1.00 42.34 18 GLU C O 1
ATOM 2791 N N . ASN C 1 19 ? -17.473 18.168 -2.227 1.00 40.96 19 ASN C N 1
ATOM 2792 C CA . ASN C 1 19 ? -16.423 19.143 -1.888 1.00 40.34 19 ASN C CA 1
ATOM 2793 C C . ASN C 1 19 ? -15.239 19.080 -2.848 1.00 40.05 19 ASN C C 1
ATOM 2794 O O . ASN C 1 19 ? -14.084 19.137 -2.430 1.00 40.07 19 ASN C O 1
ATOM 2799 N N . GLU C 1 20 ? -15.539 18.945 -4.138 1.00 39.63 20 GLU C N 1
ATOM 2800 C CA . GLU C 1 20 ? -14.545 19.120 -5.192 1.00 40.28 20 GLU C CA 1
ATOM 2801 C C . GLU C 1 20 ? -14.814 20.461 -5.878 1.00 38.98 20 GLU C C 1
ATOM 2802 O O . GLU C 1 20 ? -15.973 20.828 -6.090 1.00 38.45 20 GLU C O 1
ATOM 2808 N N . VAL C 1 21 ? -13.749 21.186 -6.217 1.00 38.66 21 VAL C N 1
ATOM 2809 C CA . VAL C 1 21 ? -13.860 22.528 -6.786 1.00 37.26 21 VAL C CA 1
ATOM 2810 C C . VAL C 1 21 ? -14.362 22.388 -8.221 1.00 37.56 21 VAL C C 1
ATOM 2811 O O . VAL C 1 21 ? -13.792 21.648 -9.013 1.00 37.63 21 VAL C O 1
ATOM 2815 N N . ILE C 1 22 ? -15.454 23.070 -8.540 1.00 37.12 22 ILE C N 1
ATOM 2816 C CA . ILE C 1 22 ? -16.003 23.024 -9.883 1.00 36.82 22 ILE C CA 1
ATOM 2817 C C . ILE C 1 22 ? -16.054 24.413 -10.508 1.00 36.24 22 ILE C C 1
ATOM 2818 O O . ILE C 1 22 ? -16.400 24.542 -11.664 1.00 35.50 22 ILE C O 1
ATOM 2823 N N . ALA C 1 23 ? -15.752 25.452 -9.729 1.00 35.51 23 ALA C N 1
ATOM 2824 C CA . ALA C 1 23 ? -15.805 26.840 -10.244 1.00 34.91 23 ALA C CA 1
ATOM 2825 C C . ALA C 1 23 ? -15.160 27.796 -9.250 1.00 34.57 23 ALA C C 1
ATOM 2826 O O . ALA C 1 23 ? -14.799 27.393 -8.149 1.00 33.49 23 ALA C O 1
ATOM 2828 N N . GLN C 1 24 ? -15.033 29.065 -9.636 1.00 34.12 24 GLN C N 1
ATOM 2829 C CA . GLN C 1 24 ? -14.638 30.131 -8.701 1.00 34.61 24 GLN C CA 1
ATOM 2830 C C . GLN C 1 24 ? -15.605 31.274 -8.931 1.00 33.92 24 GLN C C 1
ATOM 2831 O O . GLN C 1 24 ? -15.951 31.580 -10.085 1.00 33.61 24 GLN C O 1
ATOM 2837 N N . ALA C 1 25 ? -16.056 31.896 -7.856 1.00 32.68 25 ALA C N 1
ATOM 2838 C CA . ALA C 1 25 ? -17.024 32.972 -7.964 1.00 33.02 25 ALA C CA 1
ATOM 2839 C C . ALA C 1 25 ? -16.545 34.094 -7.093 1.00 33.16 25 ALA C C 1
ATOM 2840 O O . ALA C 1 25 ? -15.812 33.860 -6.122 1.00 33.32 25 ALA C O 1
ATOM 2842 N N . SER C 1 26 ? -16.978 35.307 -7.405 1.00 33.73 26 SER C N 1
ATOM 2843 C CA . SER C 1 26 ? -16.820 36.404 -6.460 1.00 34.56 26 SER C CA 1
ATOM 2844 C C . SER C 1 26 ? -17.627 36.112 -5.180 1.00 35.23 26 SER C C 1
ATOM 2845 O O . SER C 1 26 ? -18.656 35.403 -5.193 1.00 33.59 26 SER C O 1
ATOM 2848 N N . ARG C 1 27 ? -17.157 36.649 -4.062 1.00 36.25 27 ARG C N 1
ATOM 2849 C CA . ARG C 1 27 ? -17.845 36.473 -2.791 1.00 38.54 27 ARG C CA 1
ATOM 2850 C C . ARG C 1 27 ? -19.291 36.945 -2.921 1.00 38.06 27 ARG C C 1
ATOM 2851 O O . ARG C 1 27 ? -20.206 36.305 -2.422 1.00 37.19 27 ARG C O 1
ATOM 2859 N N . GLU C 1 28 ? -19.498 38.080 -3.583 1.00 39.36 28 GLU C N 1
ATOM 2860 C CA . GLU C 1 28 ? -20.861 38.619 -3.763 1.00 41.07 28 GLU C CA 1
ATOM 2861 C C . GLU C 1 28 ? -21.751 37.703 -4.614 1.00 39.73 28 GLU C C 1
ATOM 2862 O O . GLU C 1 28 ? -22.936 37.538 -4.325 1.00 39.65 28 GLU C O 1
ATOM 2868 N N . GLN C 1 29 ? -21.172 37.091 -5.6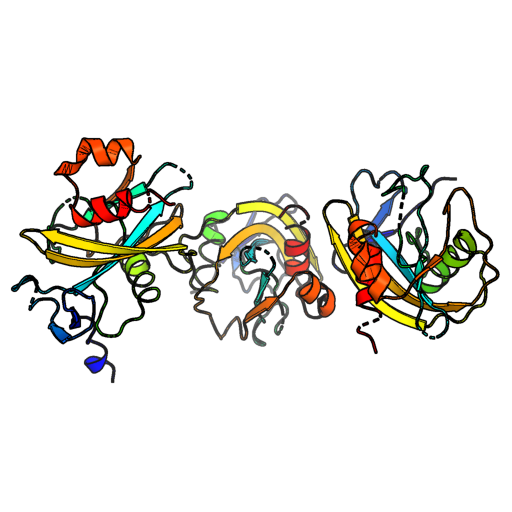49 1.00 38.68 29 GLN C N 1
ATOM 2869 C CA . GLN C 1 29 ? -21.914 36.147 -6.501 1.00 37.46 29 GLN C CA 1
ATOM 2870 C C . GLN C 1 29 ? -22.231 34.892 -5.715 1.00 37.53 29 GLN C C 1
ATOM 2871 O O . GLN C 1 29 ? -23.341 34.358 -5.803 1.00 36.05 29 GLN C O 1
ATOM 2885 N N . ARG C 1 31 ? -22.819 34.703 -2.503 1.00 39.99 31 ARG C N 1
ATOM 2886 C CA . ARG C 1 31 ? -23.921 35.043 -1.586 1.00 41.88 31 ARG C CA 1
ATOM 2887 C C . ARG C 1 31 ? -25.245 35.221 -2.304 1.00 43.04 31 ARG C C 1
ATOM 2888 O O . ARG C 1 31 ? -26.275 34.707 -1.873 1.00 44.76 31 ARG C O 1
ATOM 2896 N N . ALA C 1 32 ? -25.217 35.967 -3.401 1.00 44.01 32 ALA C N 1
ATOM 2897 C CA . ALA C 1 32 ? -26.410 36.191 -4.198 1.00 44.85 32 ALA C CA 1
ATOM 2898 C C . ALA C 1 32 ? -27.070 34.887 -4.675 1.00 44.87 32 ALA C C 1
ATOM 2899 O O . ALA C 1 32 ? -28.300 34.821 -4.779 1.00 45.77 32 ALA C O 1
ATOM 2901 N N . GLN C 1 33 ? -26.276 33.857 -4.959 1.00 44.13 33 GLN C N 1
ATOM 2902 C CA . GLN C 1 33 ? -26.840 32.616 -5.498 1.00 43.51 33 GLN C CA 1
ATOM 2903 C C . GLN C 1 33 ? -26.798 31.430 -4.539 1.00 42.68 33 GLN C C 1
ATOM 2904 O O . GLN C 1 33 ? -27.140 30.324 -4.932 1.00 42.34 33 GLN C O 1
ATOM 2910 N N . CYS C 1 34 ? -26.343 31.652 -3.302 1.00 41.64 34 CYS C N 1
ATOM 2911 C CA A CYS C 1 34 ? -26.237 30.592 -2.298 0.50 40.97 34 CYS C CA 1
ATOM 2912 C CA B CYS C 1 34 ? -26.225 30.585 -2.298 0.50 41.35 34 CYS C CA 1
ATOM 2913 C C . CYS C 1 34 ? -25.323 29.462 -2.783 1.00 40.51 34 CYS C C 1
ATOM 2914 O O . CYS C 1 34 ? -25.605 28.291 -2.561 1.00 41.07 34 CYS C O 1
ATOM 2919 N N . LEU C 1 35 ? -24.221 29.816 -3.445 1.00 39.63 35 LEU C N 1
ATOM 2920 C CA . LEU C 1 35 ? -23.322 28.793 -3.969 1.00 37.59 35 LEU C CA 1
ATOM 2921 C C . LEU C 1 35 ? -22.609 28.015 -2.874 1.00 37.01 35 LEU C C 1
ATOM 2922 O O . LEU C 1 35 ? -22.227 28.583 -1.856 1.00 36.87 35 LEU C O 1
ATOM 2927 N N . ARG C 1 36 ? -22.467 26.711 -3.080 1.00 35.72 36 ARG C N 1
ATOM 2928 C CA . ARG C 1 36 ? -21.781 25.876 -2.126 1.00 35.08 36 ARG C CA 1
ATOM 2929 C C . ARG C 1 36 ? -20.319 26.269 -2.133 1.00 34.39 36 ARG C C 1
ATOM 2930 O O . ARG C 1 36 ? -19.694 26.345 -3.196 1.00 32.71 36 ARG C O 1
ATOM 2938 N N . HIS C 1 37 ? -19.776 26.530 -0.941 1.00 34.22 37 HIS C N 1
ATOM 2939 C CA . HIS C 1 37 ? -18.405 27.035 -0.846 1.00 34.47 37 HIS C CA 1
ATOM 2940 C C . HIS C 1 37 ? -17.754 26.438 0.408 1.00 34.78 37 HIS C C 1
ATOM 2941 O O . HIS C 1 37 ? -18.379 25.617 1.101 1.00 34.66 37 HIS C O 1
ATOM 2948 N N . ARG C 1 38 ? -16.513 26.829 0.682 1.00 33.71 38 ARG C N 1
ATOM 2949 C CA . ARG C 1 38 ? -15.796 26.365 1.872 1.00 34.59 38 ARG C CA 1
ATOM 2950 C C . ARG C 1 38 ? -15.658 27.464 2.919 1.00 34.07 38 ARG C C 1
ATOM 2951 O O . ARG C 1 38 ? -15.479 28.630 2.573 1.00 34.05 38 ARG C O 1
ATOM 2959 N N . ALA C 1 39 ? -15.769 27.098 4.195 1.00 34.60 39 ALA C N 1
ATOM 2960 C CA . ALA C 1 39 ? -15.486 28.043 5.291 1.00 34.31 39 ALA C CA 1
ATOM 2961 C C . ALA C 1 39 ? -14.671 27.394 6.403 1.00 34.19 39 ALA C C 1
ATOM 2962 O O . ALA C 1 39 ? -14.689 26.164 6.555 1.00 34.55 39 ALA C O 1
ATOM 2964 N N . THR C 1 40 ? -13.949 28.200 7.189 1.00 33.24 40 THR C N 1
ATOM 2965 C CA . THR C 1 40 ? -13.294 27.671 8.382 1.00 32.75 40 THR C CA 1
ATOM 2966 C C . THR C 1 40 ? -14.106 28.114 9.603 1.00 33.04 40 THR C C 1
ATOM 2967 O O . THR C 1 40 ? -14.717 29.185 9.593 1.00 32.96 40 THR C O 1
ATOM 2971 N N . TYR C 1 41 ? -14.065 27.282 10.642 1.00 33.48 41 TYR C N 1
ATOM 2972 C CA . TYR C 1 41 ? -14.771 27.472 11.910 1.00 33.45 41 TYR C CA 1
ATOM 2973 C C . TYR C 1 41 ? -13.733 27.142 12.968 1.00 33.87 41 TYR C C 1
ATOM 2974 O O . TYR C 1 41 ? -13.263 26.025 13.009 1.00 34.88 41 TYR C O 1
ATOM 2983 N N . ILE C 1 42 ? -13.350 28.123 13.793 1.00 33.76 42 ILE C N 1
ATOM 2984 C CA . ILE C 1 42 ? -12.407 27.906 14.874 1.00 33.80 42 ILE C CA 1
ATOM 2985 C C . ILE C 1 42 ? -13.122 28.136 16.200 1.00 34.25 42 ILE C C 1
ATOM 2986 O O . ILE C 1 42 ? -13.651 29.225 16.445 1.00 35.05 42 ILE C O 1
ATOM 2991 N N . VAL C 1 43 ? -13.150 27.104 17.032 1.00 32.61 43 VAL C N 1
ATOM 2992 C CA . VAL C 1 43 ? -13.660 27.254 18.376 1.00 32.83 43 VAL C CA 1
ATOM 2993 C C . VAL C 1 43 ? -12.556 27.887 19.183 1.00 32.08 43 VAL C C 1
ATOM 2994 O O . VAL C 1 43 ? -11.494 27.297 19.352 1.00 30.87 43 VAL C O 1
ATOM 2998 N N . VAL C 1 44 ? -12.797 29.116 19.632 1.00 30.99 44 VAL C N 1
ATOM 2999 C CA . VAL C 1 44 ? -11.838 29.746 20.519 1.00 31.05 44 VAL C CA 1
ATOM 3000 C C . VAL C 1 44 ? -12.305 29.462 21.943 1.00 31.51 44 VAL C C 1
ATOM 3001 O O . VAL C 1 44 ? -13.384 29.925 22.347 1.00 30.38 44 VAL C O 1
ATOM 3005 N N . HIS C 1 45 ? -11.494 28.737 22.714 1.00 31.80 45 HIS C N 1
ATOM 3006 C CA . HIS C 1 45 ? -11.929 28.375 24.057 1.00 33.80 45 HIS C CA 1
ATOM 3007 C C . HIS C 1 45 ? -10.887 28.763 25.119 1.00 34.35 45 HIS C C 1
ATOM 3008 O O . HIS C 1 45 ? -9.719 29.019 24.794 1.00 33.39 45 HIS C O 1
ATOM 3015 N N . ASP C 1 46 ? -11.306 28.821 26.386 1.00 35.87 46 ASP C N 1
ATOM 3016 C CA . ASP C 1 46 ? -10.391 29.310 27.429 1.00 37.78 46 ASP C CA 1
ATOM 3017 C C . ASP C 1 46 ? -9.687 28.250 28.248 1.00 40.17 46 ASP C C 1
ATOM 3018 O O . ASP C 1 46 ? -8.874 28.575 29.101 1.00 41.33 46 ASP C O 1
ATOM 3023 N N . GLY C 1 47 ? -9.972 26.981 27.969 1.00 41.84 47 GLY C N 1
ATOM 3024 C CA . GLY C 1 47 ? -9.405 25.895 28.763 1.00 44.16 47 GLY C CA 1
ATOM 3025 C C . GLY C 1 47 ? -10.100 25.731 30.104 1.00 45.40 47 GLY C C 1
ATOM 3026 O O . GLY C 1 47 ? -9.759 24.838 30.865 1.00 46.75 47 GLY C O 1
ATOM 3035 N N . GLY C 1 49 ? -13.638 25.779 30.180 1.00 43.60 49 GLY C N 1
ATOM 3036 C CA . GLY C 1 49 ? -14.999 25.482 29.772 1.00 40.84 49 GLY C CA 1
ATOM 3037 C C . GLY C 1 49 ? -15.818 26.617 29.174 1.00 39.05 49 GLY C C 1
ATOM 3038 O O . GLY C 1 49 ? -17.043 26.518 29.109 1.00 37.05 49 GLY C O 1
ATOM 3039 N N . LYS C 1 50 ? -15.165 27.706 28.746 1.00 36.30 50 LYS C N 1
ATOM 3040 C CA . LYS C 1 50 ? -15.909 28.742 28.029 1.00 34.83 50 LYS C CA 1
ATOM 3041 C C . LYS C 1 50 ? -15.428 28.928 26.589 1.00 33.04 50 LYS C C 1
ATOM 3042 O O . LYS C 1 50 ? -14.290 28.573 26.249 1.00 31.76 50 LYS C O 1
ATOM 3048 N N . ILE C 1 51 ? -16.307 29.525 25.788 1.00 31.27 51 ILE C N 1
ATOM 3049 C CA . ILE C 1 51 ? -16.157 29.672 24.334 1.00 30.61 51 ILE C CA 1
ATOM 3050 C C . ILE C 1 51 ? -16.258 31.167 24.058 1.00 30.87 51 ILE C C 1
ATOM 3051 O O . ILE C 1 51 ? -17.176 31.843 24.549 1.00 29.88 51 ILE C O 1
ATOM 3056 N N . LEU C 1 52 ? -15.338 31.704 23.257 1.00 30.15 52 LEU C N 1
ATOM 3057 C CA . LEU C 1 52 ? -15.466 33.113 22.890 1.00 30.15 52 LEU C CA 1
ATOM 3058 C C . LEU C 1 52 ? -16.428 33.288 21.711 1.00 31.21 52 LEU C C 1
ATOM 3059 O O . LEU C 1 52 ? -16.156 32.938 20.553 1.00 31.52 52 LEU C O 1
ATOM 3064 N N . VAL C 1 53 ? -17.532 33.925 22.015 1.00 32.63 53 VAL C N 1
ATOM 3065 C CA . VAL C 1 53 ? -18.576 34.147 21.062 1.00 33.67 53 VAL C CA 1
ATOM 3066 C C . VAL C 1 53 ? -18.397 35.550 20.451 1.00 35.54 53 VAL C C 1
ATOM 3067 O O . VAL C 1 53 ? -17.825 36.430 21.092 1.00 34.47 53 VAL C O 1
ATOM 3071 N N . GLN C 1 54 ? -18.869 35.745 19.211 1.00 37.51 54 GLN C N 1
ATOM 3072 C CA . GLN C 1 54 ? -18.711 37.018 18.468 1.00 40.16 54 GLN C CA 1
ATOM 3073 C C . GLN C 1 54 ? -20.048 37.558 18.001 1.00 40.73 54 GLN C C 1
ATOM 3074 O O . GLN C 1 54 ? -20.861 36.806 17.437 1.00 41.75 54 GLN C O 1
ATOM 3080 N N . ARG C 1 55 ? -20.283 38.843 18.205 1.00 41.34 55 ARG C N 1
ATOM 3081 C CA . ARG C 1 55 ? -21.462 39.508 17.631 1.00 43.65 55 ARG C CA 1
ATOM 3082 C C . ARG C 1 55 ? -21.063 40.132 16.281 1.00 45.22 55 ARG C C 1
ATOM 3083 O O . ARG C 1 55 ? -20.170 40.993 16.215 1.00 44.45 55 ARG C O 1
ATOM 3091 N N . ARG C 1 56 ? -21.719 39.672 15.212 1.00 46.92 56 ARG C N 1
ATOM 3092 C CA . ARG C 1 56 ? -21.420 40.111 13.843 1.00 48.19 56 ARG C CA 1
ATOM 3093 C C . ARG C 1 56 ? -21.730 41.609 13.702 1.00 50.21 56 ARG C C 1
ATOM 3094 O O . ARG C 1 56 ? -22.819 42.032 14.130 1.00 49.04 56 ARG C O 1
ATOM 3102 N N . THR C 1 57 ? -20.798 42.405 13.121 1.00 53.03 57 THR C N 1
ATOM 3103 C CA . THR C 1 57 ? -21.117 43.840 12.849 1.00 56.41 57 THR C CA 1
ATOM 3104 C C . THR C 1 57 ? -22.314 43.933 11.949 1.00 57.47 57 THR C C 1
ATOM 3105 O O . THR C 1 57 ? -22.459 43.104 11.047 1.00 57.79 57 THR C O 1
ATOM 3109 N N . GLU C 1 58 ? -23.173 44.921 12.199 1.00 59.29 58 GLU C N 1
ATOM 3110 C CA . GLU C 1 58 ? -24.356 45.144 11.345 1.00 60.91 58 GLU C CA 1
ATOM 3111 C C . GLU C 1 58 ? -24.072 45.582 9.893 1.00 61.16 58 GLU C C 1
ATOM 3112 O O . GLU C 1 58 ? -24.981 45.671 9.078 1.00 61.58 58 GLU C O 1
ATOM 3118 N N . THR C 1 59 ? -22.802 45.829 9.582 1.00 61.68 59 THR C N 1
ATOM 3119 C CA . THR C 1 59 ? -22.364 46.189 8.230 1.00 61.85 59 THR C CA 1
ATOM 3120 C C . THR C 1 59 ? -21.902 44.914 7.515 1.00 62.13 59 THR C C 1
ATOM 3121 O O . THR C 1 59 ? -21.363 44.961 6.390 1.00 61.22 59 THR C O 1
ATOM 3125 N N . LYS C 1 60 ? -22.094 43.777 8.197 1.00 62.47 60 LYS C N 1
ATOM 3126 C CA . LYS C 1 60 ? -21.603 42.504 7.701 1.00 62.40 60 LYS C CA 1
ATOM 3127 C C . LYS C 1 60 ? -22.344 42.091 6.424 1.00 62.64 60 LYS C C 1
ATOM 3128 O O . LYS C 1 60 ? -23.577 42.073 6.371 1.00 62.48 60 LYS C O 1
ATOM 3134 N N . ASP C 1 61 ? -21.544 41.864 5.391 1.00 62.19 61 ASP C N 1
ATOM 3135 C CA . ASP C 1 61 ? -21.836 41.003 4.273 1.00 62.67 61 ASP C CA 1
ATOM 3136 C C . ASP C 1 61 ?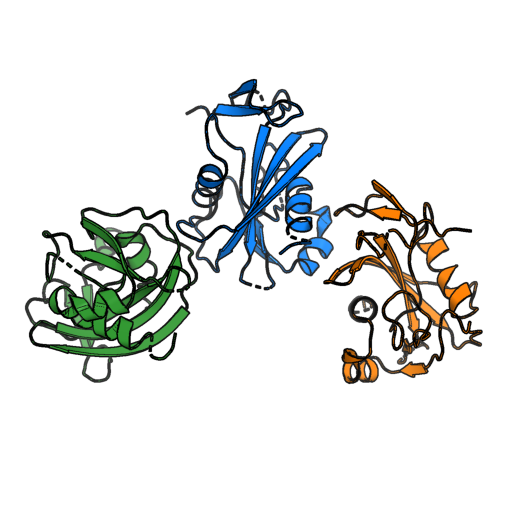 -23.143 40.170 4.379 1.00 62.00 61 ASP C C 1
ATOM 3137 O O . ASP C 1 61 ? -24.007 40.276 3.510 1.00 62.65 61 ASP C O 1
ATOM 3142 N N . PHE C 1 62 ? -23.296 39.390 5.455 1.00 60.53 62 PHE C N 1
ATOM 3143 C CA . PHE C 1 62 ? -24.269 38.274 5.547 1.00 58.74 62 PHE C CA 1
ATOM 3144 C C . PHE C 1 62 ? -24.649 38.057 7.025 1.00 58.42 62 PHE C C 1
ATOM 3145 O O . PHE C 1 62 ? -23.764 38.007 7.900 1.00 57.47 62 PHE C O 1
ATOM 3153 N N . LEU C 1 63 ? -25.953 37.950 7.300 1.00 57.38 63 LEU C N 1
ATOM 3154 C CA . LEU C 1 63 ? -26.483 37.762 8.665 1.00 57.24 63 LEU C CA 1
ATOM 3155 C C . LEU C 1 63 ? -25.872 38.760 9.679 1.00 57.36 63 LEU C C 1
ATOM 3156 O O . LEU C 1 63 ? -25.114 38.371 10.589 1.00 56.87 63 LEU C O 1
ATOM 3161 N N . PRO C 1 64 ? -26.215 40.059 9.528 1.00 57.07 64 PRO C N 1
ATOM 3162 C CA . PRO C 1 64 ? -25.677 41.072 10.437 1.00 56.18 64 PRO C CA 1
ATOM 3163 C C . PRO C 1 64 ? -26.346 40.968 11.813 1.00 54.66 64 PRO C C 1
ATOM 3164 O O . PRO C 1 64 ? -27.523 40.616 11.904 1.00 54.47 64 PRO C O 1
ATOM 3168 N N . GLY C 1 65 ? -25.584 41.239 12.871 1.00 53.50 65 GLY C N 1
ATOM 3169 C CA . GLY C 1 65 ? -26.113 41.258 14.246 1.00 51.73 65 GLY C CA 1
ATOM 3170 C C . GLY C 1 65 ? -26.304 39.928 14.971 1.00 50.59 65 GLY C C 1
ATOM 3171 O O . GLY C 1 65 ? -26.623 39.914 16.161 1.00 50.27 65 GLY C O 1
ATOM 3180 N N . LEU C 1 67 ? -25.043 36.114 16.437 1.00 42.50 67 LEU C N 1
ATOM 3181 C CA . LEU C 1 67 ? -23.885 35.659 17.183 1.00 40.10 67 LEU C CA 1
ATOM 3182 C C . LEU C 1 67 ? -23.238 34.485 16.475 1.00 38.16 67 LEU C C 1
ATOM 3183 O O . LEU C 1 67 ? -23.922 33.579 15.981 1.00 36.13 67 LEU C O 1
ATOM 3188 N N . ASP C 1 68 ? -21.913 34.519 16.416 1.00 36.56 68 ASP C N 1
ATOM 3189 C CA . ASP C 1 68 ? -21.144 33.390 15.932 1.00 36.32 68 ASP C CA 1
ATOM 3190 C C . ASP C 1 68 ? -20.529 32.675 17.128 1.00 35.17 68 ASP C C 1
ATOM 3191 O O . ASP C 1 68 ? -19.893 33.320 17.972 1.00 32.67 68 ASP C O 1
ATOM 3196 N N . ALA C 1 69 ? -20.728 31.355 17.191 1.00 33.24 69 ALA C N 1
ATOM 3197 C CA . ALA C 1 69 ? -20.095 30.522 18.232 1.00 33.02 69 ALA C CA 1
ATOM 3198 C C . ALA C 1 69 ? -18.619 30.226 17.926 1.00 32.84 69 ALA C C 1
ATOM 3199 O O . ALA C 1 69 ? -17.907 29.659 18.777 1.00 33.99 69 ALA C O 1
ATOM 3201 N N . THR C 1 70 ? -18.161 30.629 16.737 1.00 31.93 70 THR C N 1
ATOM 3202 C CA . THR C 1 70 ? -16.791 30.346 16.244 1.00 31.97 70 THR C CA 1
ATOM 3203 C C . THR C 1 70 ? -16.178 31.549 15.519 1.00 32.31 70 THR C C 1
ATOM 3204 O O . THR C 1 70 ? -16.911 32.422 15.022 1.00 32.56 70 THR C O 1
ATOM 3208 N N . ALA C 1 71 ? -14.843 31.613 15.499 1.00 31.51 71 ALA C N 1
ATOM 3209 C CA . ALA C 1 71 ? -14.109 32.528 14.626 1.00 32.84 71 ALA C CA 1
ATOM 3210 C C . ALA C 1 71 ? -14.082 31.856 13.224 1.00 32.91 71 ALA C C 1
ATOM 3211 O O . ALA C 1 71 ? -14.366 30.670 13.100 1.00 33.95 71 ALA C O 1
ATOM 3213 N N . GLY C 1 72 ? -13.743 32.603 12.182 1.00 33.77 72 GLY C N 1
ATOM 3214 C CA . GLY C 1 72 ? -13.533 32.012 10.865 1.00 33.49 72 GLY C CA 1
ATOM 3215 C C . GLY C 1 72 ? -14.398 32.668 9.791 1.00 34.33 72 GLY C C 1
ATOM 3216 O O . GLY C 1 72 ? -15.033 33.699 10.018 1.00 34.93 72 GLY C O 1
ATOM 3217 N N . GLY C 1 73 ? -14.419 32.079 8.606 1.00 32.97 73 GLY C N 1
ATOM 3218 C CA . GLY C 1 73 ? -15.157 32.661 7.516 1.00 33.33 73 GLY C CA 1
ATOM 3219 C C . GLY C 1 73 ? -14.808 31.963 6.203 1.00 33.54 73 GLY C C 1
ATOM 3220 O O . GLY C 1 73 ? -14.256 30.857 6.209 1.00 33.39 73 GLY C O 1
ATOM 3221 N N . VAL C 1 74 ? -15.108 32.619 5.084 1.00 31.95 74 VAL C N 1
ATOM 3222 C CA . VAL C 1 74 ? -15.011 31.962 3.784 1.00 32.89 74 VAL C CA 1
ATOM 3223 C C . VAL C 1 74 ? -13.539 31.718 3.412 1.00 33.15 74 VAL C C 1
ATOM 3224 O O . VAL C 1 74 ? -12.697 32.571 3.643 1.00 31.81 74 VAL C O 1
ATOM 3228 N N . VAL C 1 75 ? -13.252 30.535 2.871 1.00 33.73 75 VAL C N 1
ATOM 3229 C CA . VAL C 1 75 ? -11.947 30.244 2.288 1.00 33.93 75 VAL C CA 1
ATOM 3230 C C . VAL C 1 75 ? -11.826 30.937 0.921 1.00 34.31 75 VAL C C 1
ATOM 3231 O O . VAL C 1 75 ? -12.719 30.816 0.042 1.00 33.43 75 VAL C O 1
ATOM 3235 N N . GLN C 1 76 ? -10.756 31.711 0.752 1.00 34.89 76 GLN C N 1
ATOM 3236 C CA . GLN C 1 76 ? -10.489 32.355 -0.534 1.00 36.47 76 GLN C CA 1
ATOM 3237 C C . GLN C 1 76 ? -10.010 31.314 -1.543 1.00 36.00 76 GLN C C 1
ATOM 3238 O O . GLN C 1 76 ? -9.482 30.275 -1.166 1.00 35.96 76 GLN C O 1
ATOM 3244 N N . ALA C 1 77 ? -10.228 31.572 -2.828 1.00 36.23 77 ALA C N 1
ATOM 3245 C CA . ALA C 1 77 ? -9.946 30.564 -3.840 1.00 37.44 77 ALA C CA 1
ATOM 3246 C C . ALA C 1 77 ? -8.496 30.097 -3.748 1.00 38.71 77 ALA C C 1
ATOM 3247 O O . ALA C 1 77 ? -7.588 30.922 -3.620 1.00 38.25 77 ALA C O 1
ATOM 3249 N N . ASP C 1 78 ? -8.320 28.777 -3.798 1.00 40.14 78 ASP C N 1
ATOM 3250 C CA . ASP C 1 78 ? -7.034 28.088 -3.670 1.00 42.87 78 ASP C CA 1
ATOM 3251 C C . ASP C 1 78 ? -6.162 28.440 -2.421 1.00 43.16 78 ASP C C 1
ATOM 3252 O O . ASP C 1 78 ? -4.933 28.188 -2.420 1.00 43.65 78 ASP C O 1
ATOM 3257 N N . GLU C 1 79 ? -6.803 28.977 -1.366 1.00 42.08 79 GLU C N 1
ATOM 3258 C CA . GLU C 1 79 ? -6.147 29.245 -0.072 1.00 40.63 79 GLU C CA 1
ATOM 3259 C C . GLU C 1 79 ? -6.060 27.928 0.691 1.00 40.93 79 GLU C C 1
ATOM 3260 O O . GLU C 1 79 ? -7.053 27.212 0.728 1.00 41.35 79 GLU C O 1
ATOM 3266 N N . GLN C 1 80 ? -4.930 27.617 1.338 1.00 39.80 80 GLN C N 1
ATOM 3267 C CA . GLN C 1 80 ? -4.847 26.396 2.173 1.00 40.30 80 GLN C CA 1
ATOM 3268 C C . GLN C 1 80 ? -5.792 26.615 3.383 1.00 38.36 80 GLN C C 1
ATOM 3269 O O . GLN C 1 80 ? -5.933 27.747 3.837 1.00 38.01 80 GLN C O 1
ATOM 3275 N N . LEU C 1 81 ? -6.425 25.553 3.885 1.00 36.11 81 LEU C N 1
ATOM 3276 C CA . LEU C 1 81 ? -7.411 25.658 4.944 1.00 35.88 81 LEU C CA 1
ATOM 3277 C C . LEU C 1 81 ? -6.829 26.191 6.275 1.00 35.55 81 LEU C C 1
ATOM 3278 O O . LEU C 1 81 ? -7.438 27.049 6.906 1.00 33.35 81 LEU C O 1
ATOM 3283 N N . LEU C 1 82 ? -5.671 25.671 6.690 1.00 34.06 82 LEU C N 1
ATOM 3284 C CA . LEU C 1 82 ? -5.042 26.167 7.926 1.00 34.67 82 LEU C CA 1
ATOM 3285 C C . LEU C 1 82 ? -4.618 27.643 7.792 1.00 34.26 82 LEU C C 1
ATOM 3286 O O . LEU C 1 82 ? -4.810 28.458 8.699 1.00 33.53 82 LEU C O 1
ATOM 3291 N N . GLU C 1 83 ? -4.034 27.965 6.650 1.00 33.61 83 GLU C N 1
ATOM 3292 C CA . GLU C 1 83 ? -3.654 29.316 6.321 1.00 34.79 83 GLU C CA 1
ATOM 3293 C C . GLU C 1 83 ? -4.889 30.228 6.421 1.00 33.50 83 GLU C C 1
ATOM 3294 O O . GLU C 1 83 ? -4.823 31.330 6.954 1.00 32.03 83 GLU C O 1
ATOM 3300 N N . SER C 1 84 ? -5.984 29.760 5.844 1.00 32.35 84 SER C N 1
ATOM 3301 C CA . SER C 1 84 ? -7.215 30.509 5.814 1.00 33.08 84 SER C CA 1
ATOM 3302 C C . SER C 1 84 ? -7.741 30.767 7.228 1.00 32.10 84 SER C C 1
ATOM 3303 O O . SER C 1 84 ? -8.143 31.874 7.538 1.00 31.94 84 SER C O 1
ATOM 3306 N N . ALA C 1 85 ? -7.748 29.734 8.062 1.00 31.58 85 ALA C N 1
ATOM 3307 C CA . ALA C 1 85 ? -8.214 29.845 9.462 1.00 30.70 85 ALA C CA 1
ATOM 3308 C C . ALA C 1 85 ? -7.399 30.847 10.264 1.00 30.95 85 ALA C C 1
ATOM 3309 O O . ALA C 1 85 ? -7.971 31.662 11.015 1.00 29.01 85 ALA C O 1
ATOM 3311 N N . ARG C 1 86 ? -6.068 30.801 10.083 1.00 30.13 86 ARG C N 1
ATOM 3312 C CA A ARG C 1 86 ? -5.157 31.720 10.760 0.50 30.19 86 ARG C CA 1
ATOM 3313 C CA B ARG C 1 86 ? -5.133 31.709 10.748 0.50 30.68 86 ARG C CA 1
ATOM 3314 C C . ARG C 1 86 ? -5.378 33.168 10.331 1.00 30.54 86 ARG C C 1
ATOM 3315 O O . ARG C 1 86 ? -5.322 34.082 11.167 1.00 30.70 86 ARG C O 1
ATOM 3330 N N . ARG C 1 87 ? -5.629 33.375 9.033 1.00 29.73 87 ARG C N 1
ATOM 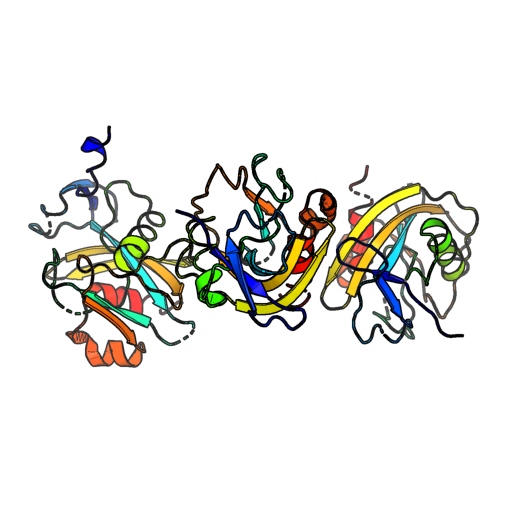3331 C CA . ARG C 1 87 ? -5.965 34.687 8.491 1.00 30.71 87 ARG C CA 1
ATOM 3332 C C . ARG C 1 87 ? -7.227 35.209 9.141 1.00 30.31 87 ARG C C 1
ATOM 3333 O O . ARG C 1 87 ? -7.235 36.320 9.635 1.00 30.74 87 ARG C O 1
ATOM 3341 N N . GLU C 1 88 ? -8.280 34.397 9.135 1.00 30.62 88 GLU C N 1
ATOM 3342 C CA . GLU C 1 88 ? -9.564 34.811 9.714 1.00 32.70 88 GLU C CA 1
ATOM 3343 C C . GLU C 1 88 ? -9.442 35.173 11.196 1.00 31.81 88 GLU C C 1
ATOM 3344 O O . GLU C 1 88 ? -9.917 36.223 11.615 1.00 32.20 88 GLU C O 1
ATOM 3350 N N . ALA C 1 89 ? -8.828 34.303 11.991 1.00 30.63 89 ALA C N 1
ATOM 3351 C CA . ALA C 1 89 ? -8.621 34.600 13.402 1.00 31.16 89 ALA C CA 1
ATOM 3352 C C . ALA C 1 89 ? -7.869 35.914 13.640 1.00 31.56 89 ALA C C 1
ATOM 3353 O O . ALA C 1 89 ? -8.198 36.677 14.574 1.00 32.08 89 ALA C O 1
ATOM 3355 N N . GLU C 1 90 ? -6.855 36.184 12.830 1.00 31.33 90 GLU C N 1
ATOM 3356 C CA . GLU C 1 90 ? -6.129 37.433 12.986 1.00 32.80 90 GLU C CA 1
ATOM 3357 C C . GLU C 1 90 ? -6.989 38.648 12.579 1.00 32.52 90 GLU C C 1
ATOM 3358 O O . GLU C 1 90 ? -6.966 39.668 13.254 1.00 31.38 90 GLU C O 1
ATOM 3364 N N . GLU C 1 91 ? -7.748 38.518 11.490 1.00 32.46 91 GLU C N 1
ATOM 3365 C CA . GLU C 1 91 ? -8.543 39.624 10.985 1.00 34.09 91 GLU C CA 1
ATOM 3366 C C . GLU C 1 91 ? -9.648 39.913 11.993 1.00 33.20 91 GLU C C 1
ATOM 3367 O O . GLU C 1 91 ? -9.988 41.070 12.221 1.00 33.59 91 GLU C O 1
ATOM 3373 N N . GLU C 1 92 ? -10.211 38.862 12.591 1.00 33.28 92 GLU C N 1
ATOM 3374 C CA . GLU C 1 92 ? -11.355 39.034 13.505 1.00 33.00 92 GLU C CA 1
ATOM 3375 C C . GLU C 1 92 ? -10.975 39.385 14.921 1.00 33.08 92 GLU C C 1
ATOM 3376 O O . GLU C 1 92 ? -11.672 40.192 15.554 1.00 32.66 92 GLU C O 1
ATOM 3382 N N . LEU C 1 93 ? -9.886 38.785 15.429 1.00 30.90 93 LEU C N 1
ATOM 3383 C CA . LEU C 1 93 ? -9.588 38.830 16.854 1.00 30.09 93 LEU C CA 1
ATOM 3384 C C . LEU C 1 93 ? -8.188 39.361 17.138 1.00 29.77 93 LEU C C 1
ATOM 3385 O O . LEU C 1 93 ? -7.855 39.579 18.293 1.00 29.60 93 LEU C O 1
ATOM 3390 N N . GLY C 1 94 ? -7.383 39.573 16.094 1.00 29.00 94 GLY C N 1
ATOM 3391 C CA . GLY C 1 94 ? -6.003 40.070 16.260 1.00 30.22 94 GLY C CA 1
ATOM 3392 C C . GLY C 1 94 ? -5.050 39.053 16.883 1.00 30.39 94 GLY C C 1
ATOM 3393 O O . GLY C 1 94 ? -3.987 39.424 17.407 1.00 31.91 94 GLY C O 1
ATOM 3394 N N . ILE C 1 95 ? -5.402 37.774 16.824 1.00 29.97 95 ILE C N 1
ATOM 3395 C CA . ILE C 1 95 ? -4.506 36.724 17.318 1.00 29.87 95 ILE C CA 1
ATOM 3396 C C . ILE C 1 95 ? -3.698 36.082 16.188 1.00 29.35 95 ILE C C 1
ATOM 3397 O O . ILE C 1 95 ? -4.193 35.930 15.060 1.00 29.46 95 ILE C O 1
ATOM 3402 N N . ALA C 1 96 ? -2.443 35.769 16.496 1.00 26.84 96 ALA C N 1
ATOM 3403 C CA . ALA C 1 96 ? -1.508 35.209 15.527 1.00 27.29 96 ALA C CA 1
ATOM 3404 C C . ALA C 1 96 ? -0.516 34.305 16.260 1.00 26.44 96 ALA C C 1
ATOM 3405 O O . ALA C 1 96 ? -0.033 34.645 17.340 1.00 25.85 96 ALA C O 1
ATOM 3407 N N . GLY C 1 97 ? -0.237 33.139 15.685 1.00 27.01 97 GLY C N 1
ATOM 3408 C CA . GLY C 1 97 ? 0.772 32.246 16.252 1.00 27.19 97 GLY C CA 1
ATOM 3409 C C . GLY C 1 97 ? 0.230 31.337 17.312 1.00 28.60 97 GLY C C 1
ATOM 3410 O O . GLY C 1 97 ? 1.013 30.661 18.008 1.00 29.45 97 GLY C O 1
ATOM 3411 N N . VAL C 1 98 ? -1.094 31.348 17.499 1.00 29.56 98 VAL C N 1
ATOM 3412 C CA . VAL C 1 98 ? -1.710 30.490 18.506 1.00 29.63 98 VAL C CA 1
ATOM 3413 C C . VAL C 1 98 ? -1.882 29.108 17.846 1.00 30.41 98 VAL C C 1
ATOM 3414 O O . VAL C 1 98 ? -2.382 29.021 16.724 1.00 29.17 98 VAL C O 1
ATOM 3418 N N . PRO C 1 99 ? -1.445 28.024 18.531 1.00 30.80 99 PRO C N 1
ATOM 3419 C CA . PRO C 1 99 ? -1.636 26.671 17.960 1.00 30.62 99 PRO C CA 1
ATOM 3420 C C . PRO C 1 99 ? -3.110 26.373 17.653 1.00 31.01 99 PRO C C 1
ATOM 3421 O O . PRO C 1 99 ? -3.977 26.688 18.451 1.00 29.41 99 PRO C O 1
ATOM 3425 N N . PHE C 1 100 ? -3.374 25.809 16.484 1.00 31.10 100 PHE C N 1
ATOM 3426 C CA . PHE C 1 100 ? -4.735 25.402 16.111 1.00 33.24 100 PHE C CA 1
ATOM 3427 C C . PHE C 1 100 ? -4.737 23.879 16.035 1.00 33.56 100 PHE C C 1
ATOM 3428 O O . PHE C 1 100 ? -3.939 23.321 15.279 1.00 35.81 100 PHE C O 1
ATOM 3436 N N . ALA C 1 101 ? -5.630 23.228 16.770 1.00 34.10 101 ALA C N 1
ATOM 3437 C CA . ALA C 1 101 ? -5.898 21.792 16.620 1.00 35.18 101 ALA C CA 1
ATOM 3438 C C . ALA C 1 101 ? -6.918 21.614 15.505 1.00 36.40 101 ALA C C 1
ATOM 3439 O O . ALA C 1 101 ? -7.820 22.433 15.351 1.00 35.97 101 ALA C O 1
ATOM 3441 N N . GLU C 1 102 ? -6.752 20.560 14.709 1.00 37.90 102 GLU C N 1
ATOM 3442 C CA . GLU C 1 102 ? -7.618 20.306 13.567 1.00 39.87 102 GLU C CA 1
ATOM 3443 C C . GLU C 1 102 ? -8.645 19.251 13.931 1.00 39.70 102 GLU C C 1
ATOM 3444 O O . GLU C 1 102 ? -8.309 18.264 14.580 1.00 40.17 102 GLU C O 1
ATOM 3450 N N . HIS C 1 103 ? -9.901 19.476 13.566 1.00 39.45 103 HIS C N 1
ATOM 3451 C CA . HIS C 1 103 ? -10.967 18.564 13.990 1.00 39.94 103 HIS C CA 1
ATOM 3452 C C . HIS C 1 103 ? -11.882 18.143 12.821 1.00 40.66 103 HIS C C 1
ATOM 3453 O O . HIS C 1 103 ? -13.100 18.028 12.989 1.00 41.14 103 HIS C O 1
ATOM 3460 N N . GLY C 1 104 ? -11.274 17.906 11.658 1.00 40.98 104 GLY C N 1
ATOM 3461 C CA . GLY C 1 104 ? -11.983 17.361 10.499 1.00 41.93 104 GLY C CA 1
ATOM 3462 C C . GLY C 1 104 ? -12.924 18.352 9.845 1.00 42.67 104 GLY C C 1
ATOM 3463 O O . GLY C 1 104 ? -12.701 19.572 9.909 1.00 42.22 104 GLY C O 1
ATOM 3464 N N . GLN C 1 105 ? -13.970 17.826 9.196 1.00 42.39 105 GLN C N 1
ATOM 3465 C CA . GLN C 1 105 ? -14.870 18.628 8.372 1.00 43.27 105 GLN C CA 1
ATOM 3466 C C . GLN C 1 105 ? -16.338 18.317 8.637 1.00 42.39 105 GLN C C 1
ATOM 3467 O O . GLN C 1 105 ? -16.671 17.311 9.263 1.00 42.15 105 GLN C O 1
ATOM 3473 N N . PHE C 1 106 ? -17.218 19.192 8.157 1.00 41.20 106 PHE C N 1
ATOM 3474 C CA . PHE C 1 106 ? -18.659 18.958 8.248 1.00 40.11 106 PHE C CA 1
ATOM 3475 C C . PHE C 1 106 ? -19.345 19.659 7.076 1.00 40.28 106 PHE C C 1
ATOM 3476 O O . PHE C 1 106 ? -18.781 20.577 6.487 1.00 39.08 106 PHE C O 1
ATOM 3484 N N . TYR C 1 107 ? -20.548 19.202 6.733 1.00 40.04 107 TYR C N 1
ATOM 3485 C CA . TYR C 1 107 ? -21.370 19.887 5.742 1.00 39.96 107 TYR C CA 1
ATOM 3486 C C . TYR C 1 107 ? -22.599 20.521 6.402 1.00 39.84 107 TYR C C 1
ATOM 3487 O O . TYR C 1 107 ? -23.221 19.933 7.290 1.00 39.71 107 TYR C O 1
ATOM 3496 N N . PHE C 1 108 ? -22.945 21.718 5.954 1.00 39.58 108 PHE C N 1
ATOM 3497 C CA . PHE C 1 108 ? -24.103 22.426 6.464 1.00 40.15 108 PHE C CA 1
ATOM 3498 C C . PHE C 1 108 ? -24.809 23.119 5.317 1.00 40.95 108 PHE C C 1
ATOM 3499 O O . PHE C 1 108 ? -24.165 23.740 4.448 1.00 40.34 108 PHE C O 1
ATOM 3507 N N . GLU C 1 109 ? -26.136 23.071 5.347 1.00 41.18 109 GLU C N 1
ATOM 3508 C CA . GLU C 1 109 ? -26.918 23.816 4.399 1.00 42.89 109 GLU C CA 1
ATOM 3509 C C . GLU C 1 109 ? -28.262 24.211 4.990 1.00 43.15 109 GLU C C 1
ATOM 3510 O O . GLU C 1 109 ? -28.819 23.486 5.811 1.00 42.63 109 GLU C O 1
ATOM 3516 N N . ASP C 1 110 ? -28.747 25.382 4.586 1.00 43.96 110 ASP C N 1
ATOM 3517 C CA . ASP C 1 110 ? -30.099 25.835 4.893 1.00 44.93 110 ASP C CA 1
ATOM 3518 C C . ASP C 1 110 ? -30.512 26.865 3.840 1.00 46.07 110 ASP C C 1
ATOM 3519 O O . ASP C 1 110 ? -29.825 27.046 2.831 1.00 45.64 110 ASP C O 1
ATOM 3524 N N . LYS C 1 111 ? -31.633 27.533 4.091 1.00 47.08 111 LYS C N 1
ATOM 3525 C CA . LYS C 1 111 ? -32.164 28.596 3.240 1.00 48.61 111 LYS C CA 1
ATOM 3526 C C . LYS C 1 111 ? -31.146 29.695 2.926 1.00 48.83 111 LYS C C 1
ATOM 3527 O O . LYS C 1 111 ? -31.262 30.371 1.907 1.00 49.31 111 LYS C O 1
ATOM 3533 N N . ASN C 1 112 ? -30.161 29.884 3.801 1.00 48.30 112 ASN C N 1
ATOM 3534 C CA . ASN C 1 112 ? -29.204 30.982 3.635 1.00 48.32 112 ASN C CA 1
ATOM 3535 C C . ASN C 1 112 ? -27.829 30.613 3.074 1.00 47.56 112 ASN C C 1
ATOM 3536 O O . ASN C 1 112 ? -27.087 31.507 2.657 1.00 48.09 112 ASN C O 1
ATOM 3541 N N . CYS C 1 113 ? -27.479 29.327 3.066 1.00 46.28 113 CYS C N 1
ATOM 3542 C CA . CYS C 1 113 ? -26.116 28.944 2.667 1.00 45.45 113 CYS C CA 1
ATOM 3543 C C . CYS C 1 113 ? -25.922 27.451 2.416 1.00 44.37 113 CYS C C 1
ATOM 3544 O O . CYS C 1 113 ? -26.740 26.618 2.837 1.00 43.73 113 CYS C O 1
ATOM 3547 N N . ARG C 1 114 ? -24.819 27.132 1.738 1.00 42.13 114 ARG C N 1
ATOM 3548 C CA . ARG C 1 114 ? -24.372 25.770 1.579 1.00 40.75 114 ARG C CA 1
ATOM 3549 C C . ARG C 1 114 ? -22.882 25.805 1.785 1.00 39.96 114 ARG C C 1
ATOM 3550 O O . ARG C 1 114 ? -22.182 26.546 1.093 1.00 38.55 114 ARG C O 1
ATOM 3558 N N . VAL C 1 115 ? -22.382 25.002 2.720 1.00 39.16 115 VAL C N 1
ATOM 3559 C CA . VAL C 1 115 ? -20.998 25.156 3.151 1.00 38.30 115 VAL C CA 1
ATOM 3560 C C . VAL C 1 115 ? -20.342 23.841 3.596 1.00 37.75 115 VAL C C 1
ATOM 3561 O O . VAL C 1 115 ? -20.905 23.077 4.385 1.00 38.31 115 VAL C O 1
ATOM 3565 N N . TRP C 1 116 ? -19.174 23.562 3.039 1.00 36.17 116 TRP C N 1
ATOM 3566 C CA . TRP C 1 116 ? -18.280 22.578 3.601 1.00 35.70 116 TRP C CA 1
ATOM 3567 C C . TRP C 1 116 ? -17.369 23.339 4.586 1.00 35.92 116 TRP C C 1
ATOM 3568 O O . TRP C 1 116 ? -16.581 24.179 4.169 1.00 34.28 116 TRP C O 1
ATOM 3579 N N . GLY C 1 117 ? -17.525 23.051 5.88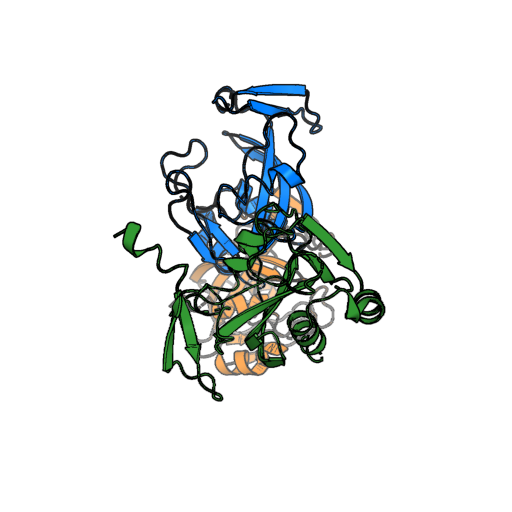0 1.00 35.49 117 GLY C N 1
ATOM 3580 C CA . GLY C 1 117 ? -16.769 23.736 6.918 1.00 35.58 117 GLY C CA 1
ATOM 3581 C C . GLY C 1 117 ? -15.589 22.894 7.343 1.00 35.67 117 GLY C C 1
ATOM 3582 O O . GLY C 1 117 ? -15.714 21.681 7.468 1.00 35.73 117 GLY C O 1
ATOM 3583 N N . ALA C 1 118 ? -14.433 23.532 7.521 1.00 35.15 118 ALA C N 1
ATOM 3584 C CA . ALA C 1 118 ? -13.275 22.897 8.163 1.00 34.00 118 ALA C CA 1
ATOM 3585 C C . ALA C 1 118 ? -13.188 23.418 9.616 1.00 33.99 118 ALA C C 1
ATOM 3586 O O . ALA C 1 118 ? -13.243 24.639 9.866 1.00 33.70 118 ALA C O 1
ATOM 3588 N N . LEU C 1 119 ? -13.075 22.473 10.554 1.00 33.74 119 LEU C N 1
ATOM 3589 C CA . LEU C 1 119 ? -13.182 22.750 11.983 1.00 33.06 119 LEU C CA 1
ATOM 3590 C C . LEU C 1 119 ? -11.819 22.753 12.676 1.00 32.42 119 LEU C C 1
ATOM 3591 O O . LEU C 1 119 ? -11.033 21.815 12.530 1.00 32.92 119 LEU C O 1
ATOM 3596 N N . PHE C 1 120 ? -11.541 23.834 13.409 1.00 32.94 120 PHE C N 1
ATOM 3597 C CA . PHE C 1 120 ? -10.311 23.978 14.188 1.00 31.97 120 PHE C CA 1
ATOM 3598 C C . PHE C 1 120 ? -10.708 24.413 15.601 1.00 31.95 120 PHE C C 1
ATOM 3599 O O . PHE C 1 120 ? -11.839 24.843 15.843 1.00 30.48 120 PHE C O 1
ATOM 3607 N N . SER C 1 121 ? -9.770 24.323 16.536 1.00 31.33 121 SER C N 1
ATOM 3608 C CA . SER C 1 121 ? -9.953 24.995 17.806 1.00 31.94 121 SER C CA 1
ATOM 3609 C C . SER C 1 121 ? -8.622 25.582 18.277 1.00 32.08 121 SER C C 1
ATOM 3610 O O . SER C 1 121 ? -7.557 25.140 17.818 1.00 31.52 121 SER C O 1
ATOM 3613 N N . CYS C 1 122 ? -8.689 26.557 19.188 1.00 31.32 122 CYS C N 1
ATOM 3614 C CA . CYS C 1 122 ? -7.494 27.109 19.843 1.00 33.01 122 CYS C CA 1
ATOM 3615 C C . CYS C 1 122 ? -7.845 27.686 21.224 1.00 32.49 122 CYS C C 1
ATOM 3616 O O . CYS C 1 122 ? -9.021 28.008 21.524 1.00 32.70 122 CYS C O 1
ATOM 3619 N N . VAL C 1 123 ? -6.839 27.753 22.081 1.00 32.25 123 VAL C N 1
ATOM 3620 C CA . VAL C 1 123 ? -6.967 28.370 23.397 1.00 32.06 123 VAL C CA 1
ATOM 3621 C C . VAL C 1 123 ? -6.230 29.719 23.370 1.00 32.74 123 VAL C C 1
ATOM 3622 O O . VAL C 1 123 ? -5.003 29.771 23.131 1.00 33.07 123 VAL C O 1
ATOM 3626 N N . SER C 1 124 ? -6.965 30.790 23.647 1.00 32.82 124 SER C N 1
ATOM 3627 C CA . SER C 1 124 ? -6.390 32.110 23.826 1.00 33.51 124 SER C CA 1
ATOM 3628 C C . SER C 1 124 ? -7.148 32.788 24.948 1.00 34.79 124 SER C C 1
ATOM 3629 O O . SER C 1 124 ? -8.358 32.598 25.082 1.00 33.67 124 SER C O 1
ATOM 3632 N N . HIS C 1 125 ? -6.458 33.594 25.752 1.00 33.77 125 HIS C N 1
ATOM 3633 C CA . HIS C 1 125 ? -7.172 34.457 26.697 1.00 35.32 125 HIS C CA 1
ATOM 3634 C C . HIS C 1 125 ? -7.075 35.921 26.282 1.00 35.75 125 HIS C C 1
ATOM 3635 O O . HIS C 1 125 ? -7.296 36.819 27.108 1.00 36.31 125 HIS C O 1
ATOM 3642 N N . GLY C 1 126 ? -6.742 36.157 25.017 1.00 33.89 126 GLY C N 1
ATOM 3643 C CA . GLY C 1 126 ? -6.523 37.485 24.552 1.00 34.45 126 GLY C CA 1
ATOM 3644 C C . GLY C 1 126 ? -5.088 37.935 24.818 1.00 34.81 126 GLY C C 1
ATOM 3645 O O . GLY C 1 126 ? -4.228 37.108 25.158 1.00 34.88 126 GLY C O 1
ATOM 3646 N N . PRO C 1 127 ? -4.828 39.240 24.688 1.00 35.01 127 PRO C N 1
ATOM 3647 C CA . PRO C 1 127 ? -5.827 40.268 24.361 1.00 35.44 127 PRO C CA 1
ATOM 3648 C C . PRO C 1 127 ? -6.408 40.070 22.975 1.00 35.14 127 PRO C C 1
ATOM 3649 O O . PRO C 1 127 ? -5.800 39.384 22.156 1.00 35.57 127 PRO C O 1
ATOM 3653 N N . PHE C 1 128 ? -7.597 40.612 22.730 1.00 34.94 128 PHE C N 1
ATOM 3654 C CA . PHE C 1 128 ? -8.220 40.536 21.456 1.00 35.76 128 PHE C CA 1
ATOM 3655 C C . PHE C 1 128 ? -8.310 41.941 20.910 1.00 37.79 128 PHE C C 1
ATOM 3656 O O . PHE C 1 128 ? -8.777 42.860 21.575 1.00 37.57 128 PHE C O 1
ATOM 3664 N N . ALA C 1 129 ? -7.821 42.087 19.690 1.00 39.44 129 ALA C N 1
ATOM 3665 C CA . ALA C 1 129 ? -7.843 43.336 18.962 1.00 41.53 129 ALA C CA 1
ATOM 3666 C C . ALA C 1 129 ? -8.912 43.122 17.936 1.00 42.72 129 ALA C C 1
ATOM 3667 O O . ALA C 1 129 ? -8.722 42.359 16.984 1.00 43.64 129 ALA C O 1
ATOM 3669 N N . LEU C 1 130 ? -10.068 43.740 18.154 1.00 43.80 130 LEU C N 1
ATOM 3670 C CA . LEU C 1 130 ? -11.238 43.535 17.308 1.00 45.22 130 LEU C CA 1
ATOM 3671 C C . LEU C 1 130 ? -11.328 44.578 16.226 1.00 47.34 130 LEU C C 1
ATOM 3672 O O . LEU C 1 130 ? -10.785 45.676 16.356 1.00 47.29 130 LEU C O 1
ATOM 3677 N N . GLN C 1 131 ? -12.057 44.228 15.174 1.00 50.02 131 GLN C N 1
ATOM 3678 C CA . GLN C 1 131 ? -12.261 45.111 14.037 1.00 52.55 131 GLN C CA 1
ATOM 3679 C C . GLN C 1 131 ? -13.737 45.420 13.899 1.00 52.73 131 GLN C C 1
ATOM 3680 O O . GLN C 1 131 ? -14.547 44.519 13.757 1.00 53.33 131 GLN C O 1
ATOM 3686 N N . GLU C 1 132 ? -14.077 46.696 13.965 1.00 53.47 132 GLU C N 1
ATOM 3687 C CA . GLU C 1 132 ? -15.440 47.176 13.796 1.00 55.27 132 GLU C CA 1
ATOM 3688 C C . GLU C 1 132 ? -16.008 46.681 12.457 1.00 56.16 132 GLU C C 1
ATOM 3689 O O . GLU C 1 132 ? -17.211 46.739 12.216 1.00 56.49 132 GLU C O 1
ATOM 3695 N N . ASP C 1 133 ? -15.096 46.188 11.614 1.00 57.09 133 ASP C N 1
ATOM 3696 C CA . ASP C 1 133 ? -15.344 45.670 10.263 1.00 57.61 133 ASP C CA 1
ATOM 3697 C C . ASP C 1 133 ? -15.632 44.151 10.235 1.00 56.59 133 ASP C C 1
ATOM 3698 O O . ASP C 1 133 ? -15.994 43.595 9.196 1.00 56.18 133 ASP C O 1
ATOM 3703 N N . GLU C 1 134 ? -15.436 43.487 11.376 1.00 55.12 134 GLU C N 1
ATOM 3704 C CA . GLU C 1 134 ? -15.764 42.077 11.520 1.00 53.59 134 GLU C CA 1
ATOM 3705 C C . GLU C 1 134 ? -16.785 41.907 12.661 1.00 52.73 134 GLU C C 1
ATOM 3706 O O . GLU C 1 134 ? -17.807 41.271 12.461 1.00 52.22 134 GLU C O 1
ATOM 3712 N N . VAL C 1 135 ? -16.535 42.527 13.828 1.00 50.95 135 VAL C N 1
ATOM 3713 C CA . VAL C 1 135 ? -17.329 42.280 15.043 1.00 50.07 135 VAL C CA 1
ATOM 3714 C C . VAL C 1 135 ? -17.630 43.515 15.906 1.00 49.04 135 VAL C C 1
ATOM 3715 O O . VAL C 1 135 ? -16.858 44.495 15.908 1.00 49.24 135 VAL C O 1
ATOM 3719 N N . SER C 1 136 ? -18.741 43.472 16.647 1.00 46.53 136 SER C N 1
ATOM 3720 C CA . SER C 1 136 ? -19.079 44.538 17.589 1.00 44.57 136 SER C CA 1
ATOM 3721 C C . SER C 1 136 ? -18.886 44.198 19.111 1.00 42.69 136 SER C C 1
ATOM 3722 O O . SER C 1 136 ? -18.859 45.081 19.986 1.00 41.31 136 SER C O 1
ATOM 3725 N N . GLU C 1 137 ? -18.766 42.910 19.410 1.00 39.40 137 GLU C N 1
ATOM 3726 C CA . GLU C 1 137 ? -18.601 42.450 20.771 1.00 36.87 137 GLU C CA 1
ATOM 3727 C C . GLU C 1 137 ? -18.077 41.033 20.714 1.00 34.49 137 GLU C C 1
ATOM 3728 O O . GLU C 1 137 ? -18.429 40.278 19.795 1.00 32.33 137 GLU C O 1
ATOM 3734 N N . VAL C 1 138 ? -17.228 40.692 21.678 1.00 32.19 138 VAL C N 1
ATOM 3735 C CA . VAL C 1 138 ? -16.895 39.303 21.926 1.00 32.18 138 VAL C CA 1
ATOM 3736 C C . VAL C 1 138 ? -17.207 39.028 23.388 1.00 31.92 138 VAL C C 1
ATOM 3737 O O . VAL C 1 138 ? -17.065 39.906 24.215 1.00 30.32 138 VAL C O 1
ATOM 3741 N N . CYS C 1 139 ? -17.604 37.802 23.702 1.00 32.84 139 CYS C N 1
ATOM 3742 C CA . CYS C 1 139 ? -18.017 37.479 25.070 1.00 32.15 139 CYS C CA 1
ATOM 3743 C C . CYS C 1 139 ? -17.697 36.011 25.336 1.00 32.06 139 CYS C C 1
ATOM 3744 O O . CYS C 1 139 ? -17.967 35.162 24.487 1.00 32.40 139 CYS C O 1
ATOM 3747 N N . TRP C 1 140 ? -17.166 35.702 26.510 1.00 31.62 140 TRP C N 1
ATOM 3748 C CA . TRP C 1 140 ? -16.923 34.321 26.916 1.00 31.79 140 TRP C CA 1
ATOM 3749 C C . TRP C 1 140 ? -18.234 33.729 27.449 1.00 33.00 140 TRP C C 1
ATOM 3750 O O . TRP C 1 140 ? -18.844 34.308 28.378 1.00 32.78 140 TRP C O 1
ATOM 3761 N N . LEU C 1 141 ? -18.670 32.604 26.868 1.00 32.07 141 LEU C N 1
ATOM 3762 C CA . LEU C 1 141 ? -19.922 31.939 27.296 1.00 33.24 141 LEU C CA 1
ATOM 3763 C C . LEU C 1 141 ? -19.697 30.445 27.422 1.00 32.79 141 LEU C C 1
ATOM 3764 O O . LEU C 1 141 ? -18.877 29.885 26.685 1.00 32.66 141 LEU C O 1
ATOM 3769 N N . THR C 1 142 ? -20.396 29.804 28.363 1.00 31.50 142 THR C N 1
ATOM 3770 C CA . THR C 1 142 ? -20.413 28.342 28.417 1.00 31.37 142 THR C CA 1
ATOM 3771 C C . THR C 1 142 ? -21.214 27.817 27.252 1.00 31.76 142 THR C C 1
ATOM 3772 O O . THR C 1 142 ? -22.100 28.505 26.744 1.00 32.23 142 THR C O 1
ATOM 3776 N N . PRO C 1 143 ? -20.900 26.596 26.791 1.00 32.48 143 PRO C N 1
ATOM 3777 C CA . PRO C 1 143 ? -21.731 25.930 25.791 1.00 32.20 143 PRO C CA 1
ATOM 3778 C C . PRO C 1 143 ? -23.178 25.783 26.264 1.00 31.51 143 PRO C C 1
ATOM 3779 O O . PRO C 1 143 ? -24.107 25.916 25.455 1.00 30.72 143 PRO C O 1
ATOM 3783 N N . GLU C 1 144 ? -23.365 25.547 27.566 1.00 31.37 144 GLU C N 1
ATOM 3784 C CA . GLU C 1 144 ? -24.701 25.526 28.152 1.00 31.56 144 GLU C CA 1
ATOM 3785 C C . GLU C 1 144 ? -25.475 26.800 27.824 1.00 31.67 144 GLU C C 1
ATOM 3786 O O . GLU C 1 144 ? -26.613 26.725 27.396 1.00 30.53 144 GLU C O 1
ATOM 3792 N N . GLU C 1 145 ? -24.847 27.967 28.015 1.00 31.46 145 GLU C N 1
ATOM 3793 C CA . GLU C 1 145 ? -25.510 29.236 27.726 1.00 33.25 145 GLU C CA 1
ATOM 3794 C C . GLU C 1 145 ? -25.720 29.485 26.249 1.00 33.46 145 GLU C C 1
ATOM 3795 O O . GLU C 1 145 ? -26.742 30.051 25.865 1.00 34.08 145 GLU C O 1
ATOM 3801 N N . ILE C 1 146 ? -24.743 29.105 25.427 1.00 32.81 146 ILE C N 1
ATOM 3802 C CA . ILE C 1 146 ? -24.901 29.201 23.952 1.00 32.79 146 ILE C CA 1
ATOM 3803 C C . ILE C 1 146 ? -26.134 28.412 23.476 1.00 33.76 146 ILE C C 1
ATOM 3804 O O . ILE C 1 146 ? -26.992 28.970 22.788 1.00 33.15 146 ILE C O 1
ATOM 3809 N N . THR C 1 147 ? -26.216 27.130 23.846 1.00 35.10 147 THR C N 1
ATOM 3810 C CA . THR C 1 147 ? -27.379 26.266 23.451 1.00 36.71 147 THR C CA 1
ATOM 3811 C C . THR C 1 147 ? -28.710 26.869 23.931 1.00 36.57 147 THR C C 1
ATOM 3812 O O . THR C 1 147 ? -29.679 26.886 23.196 1.00 35.92 147 THR C O 1
ATOM 3816 N N . ALA C 1 148 ? -28.745 27.403 25.150 1.00 37.84 148 ALA C N 1
ATOM 3817 C CA . ALA C 1 148 ? -29.992 27.996 25.663 1.00 38.47 148 ALA C CA 1
ATOM 3818 C C . ALA C 1 148 ? -30.412 29.250 24.849 1.00 39.39 148 ALA C C 1
ATOM 3819 O O . ALA C 1 148 ? -31.581 29.615 24.855 1.00 40.14 148 ALA C O 1
ATOM 3821 N N . ARG C 1 149 ? -29.449 29.904 24.191 1.00 38.11 149 ARG C N 1
ATOM 3822 C CA . ARG C 1 149 ? -29.686 31.118 23.407 1.00 38.13 149 ARG C CA 1
ATOM 3823 C C . ARG C 1 149 ? -29.520 30.838 21.904 1.00 37.84 149 ARG C C 1
ATOM 3824 O O . ARG C 1 149 ? -29.124 31.721 21.123 1.00 37.63 149 ARG C O 1
ATOM 3832 N N . CYS C 1 150 ? -29.844 29.614 21.505 1.00 37.90 150 CYS C N 1
ATOM 3833 C CA . CYS C 1 150 ? -29.451 29.099 20.169 1.00 38.97 150 CYS C CA 1
ATOM 3834 C C . CYS C 1 150 ? -30.011 29.915 18.989 1.00 38.90 150 CYS C C 1
ATOM 3835 O O . CYS C 1 150 ? -29.370 30.041 17.943 1.00 39.15 150 CYS C O 1
ATOM 3838 N N . ASP C 1 151 ? -31.210 30.464 19.172 1.00 39.66 151 ASP C N 1
ATOM 3839 C CA . ASP C 1 151 ? -31.879 31.299 18.172 1.00 40.64 151 ASP C CA 1
ATOM 3840 C C . ASP C 1 151 ? -31.117 32.606 17.871 1.00 40.15 151 ASP C C 1
ATOM 3841 O O . ASP C 1 151 ? -31.309 33.207 16.814 1.00 40.76 151 ASP C O 1
ATOM 3846 N N . GLU C 1 152 ? -30.248 33.038 18.775 1.00 39.23 152 GLU C N 1
ATOM 3847 C CA . GLU C 1 152 ? -29.434 34.236 18.539 1.00 39.08 152 GLU C CA 1
ATOM 3848 C C . GLU C 1 152 ? -28.172 33.967 17.711 1.00 37.85 152 GLU C C 1
ATOM 3849 O O . GLU C 1 152 ? -27.481 34.893 17.317 1.00 38.03 152 GLU C O 1
ATOM 3855 N N . PHE C 1 153 ? -27.876 32.698 17.460 1.00 37.01 153 PHE C N 1
ATOM 3856 C CA . PHE C 1 153 ? -26.610 32.282 16.845 1.00 36.48 153 PHE C CA 1
ATOM 3857 C C . PHE C 1 153 ? -26.797 31.827 15.413 1.00 36.52 153 PHE C C 1
ATOM 3858 O O . PHE C 1 153 ? -27.828 31.259 15.075 1.00 36.11 153 PHE C O 1
ATOM 3866 N N . THR C 1 154 ? -25.769 32.028 14.598 1.00 37.00 154 THR C N 1
ATOM 3867 C CA . THR C 1 154 ? -25.732 31.501 13.229 1.00 36.98 154 THR C CA 1
ATOM 3868 C C . THR C 1 154 ? -25.785 29.970 13.288 1.00 37.23 154 THR C C 1
ATOM 3869 O O . THR C 1 154 ? -25.035 29.358 14.054 1.00 37.29 154 THR C O 1
ATOM 3873 N N . PRO C 1 155 ? -26.707 29.347 12.515 1.00 36.47 155 PRO C N 1
ATOM 3874 C CA . PRO C 1 155 ? -26.851 27.891 12.677 1.00 35.92 155 PRO C CA 1
ATOM 3875 C C . PRO C 1 155 ? -25.610 27.091 12.244 1.00 35.41 155 PRO C C 1
ATOM 3876 O O . PRO C 1 155 ? -25.345 26.055 12.806 1.00 35.21 155 PRO C O 1
ATOM 3880 N N . ASP C 1 156 ? -24.839 27.570 11.280 1.00 35.45 156 ASP C N 1
ATOM 3881 C CA . ASP C 1 156 ? -23.606 26.868 10.910 1.00 35.24 156 ASP C CA 1
ATOM 3882 C C . ASP C 1 156 ? -22.525 26.861 12.007 1.00 35.17 156 ASP C C 1
ATOM 3883 O O . ASP C 1 156 ? -21.834 25.860 12.185 1.00 34.59 156 ASP C O 1
ATOM 3888 N N . SER C 1 157 ? -22.364 27.973 12.727 1.00 35.42 157 SER C N 1
ATOM 3889 C CA . SER C 1 157 ? -21.343 28.066 13.790 1.00 35.15 157 SER C CA 1
ATOM 3890 C C . SER C 1 157 ? -21.778 27.176 14.965 1.00 34.91 157 SER C C 1
ATOM 3891 O O . SER C 1 157 ? -20.933 26.597 15.668 1.00 34.36 157 SER C O 1
ATOM 3894 N N . LEU C 1 158 ? -23.089 27.079 15.182 1.00 34.16 158 LEU C N 1
ATOM 3895 C CA . LEU C 1 158 ? -23.626 26.176 16.207 1.00 34.81 158 LEU C CA 1
ATOM 3896 C C . LEU C 1 158 ? -23.311 24.733 15.904 1.00 35.17 158 LEU C C 1
ATOM 3897 O O . LEU C 1 158 ? -23.019 23.958 16.813 1.00 35.32 158 LEU C O 1
ATOM 3902 N N . LYS C 1 159 ? -23.397 24.371 14.623 1.00 34.64 159 LYS C N 1
ATOM 3903 C CA . LYS C 1 159 ? -23.063 23.024 14.169 1.00 34.67 159 LYS C CA 1
ATOM 3904 C C . LYS C 1 159 ? -21.582 22.718 14.382 1.00 33.84 159 LYS C C 1
ATOM 3905 O O . LYS C 1 159 ? -21.230 21.638 14.873 1.00 32.90 159 LYS C O 1
ATOM 3911 N N . ALA C 1 160 ? -20.726 23.671 14.009 1.00 31.60 160 ALA C N 1
ATOM 3912 C CA . ALA C 1 160 ? -19.291 23.559 14.234 1.00 32.56 160 ALA C CA 1
ATOM 3913 C C . ALA C 1 160 ? -18.979 23.288 15.717 1.00 32.53 160 ALA C C 1
ATOM 3914 O O . ALA C 1 160 ? -18.205 22.396 16.034 1.00 32.80 160 ALA C O 1
ATOM 3916 N N . LEU C 1 161 ? -19.579 24.067 16.609 1.00 33.36 161 LEU C N 1
ATOM 3917 C CA . LEU C 1 161 ? -19.350 23.923 18.056 1.00 34.05 161 LEU C CA 1
ATOM 3918 C C . LEU C 1 161 ? -19.858 22.577 18.572 1.00 33.97 161 LEU C C 1
ATOM 3919 O O . LEU C 1 161 ? -19.161 21.919 19.336 1.00 34.71 161 LEU C O 1
ATOM 3924 N N . ALA C 1 162 ? -21.068 22.191 18.172 1.00 34.13 162 ALA C N 1
ATOM 3925 C CA . ALA C 1 162 ? -21.631 20.884 18.525 1.00 34.60 162 ALA C CA 1
ATOM 3926 C C . ALA C 1 162 ? -20.707 19.741 18.068 1.00 35.71 162 ALA C C 1
ATOM 3927 O O . ALA C 1 162 ? -20.465 18.807 18.821 1.00 35.73 162 ALA C O 1
ATOM 3929 N N . LEU C 1 163 ? -20.189 19.810 16.838 1.00 35.23 163 LEU C N 1
ATOM 3930 C CA . LEU C 1 163 ? -19.188 18.835 16.393 1.00 36.17 163 LEU C CA 1
ATOM 3931 C C . LEU C 1 163 ? -17.885 18.846 17.191 1.00 36.04 163 LEU C C 1
ATOM 3932 O O . LEU C 1 163 ? -17.321 17.786 17.477 1.00 35.74 163 LEU C O 1
ATOM 3937 N N . TRP C 1 164 ? -17.395 20.033 17.545 1.00 36.40 164 TRP C N 1
ATOM 3938 C CA . TRP C 1 164 ? -16.197 20.138 18.371 1.00 37.76 164 TRP C CA 1
ATOM 3939 C C . TRP C 1 164 ? -16.391 19.486 19.750 1.00 39.18 164 TRP C C 1
ATOM 3940 O O . TRP C 1 164 ? -15.514 18.786 20.259 1.00 38.20 164 TRP C O 1
ATOM 3967 N N . LYS C 1 166 ? -18.360 17.097 20.465 1.00 45.13 166 LYS C N 1
ATOM 3968 C CA . LYS C 1 166 ? -18.490 15.661 20.338 1.00 48.64 166 LYS C CA 1
ATOM 3969 C C . LYS C 1 166 ? -17.130 14.978 20.135 1.00 51.23 166 LYS C C 1
ATOM 3970 O O . LYS C 1 166 ? -17.022 13.782 20.329 1.00 51.83 166 LYS C O 1
ATOM 3976 N N . ARG C 1 167 ? -16.089 15.726 19.772 1.00 54.02 167 ARG C N 1
ATOM 3977 C CA A ARG C 1 167 ? -14.734 15.183 19.925 0.60 55.74 167 ARG C CA 1
ATOM 3978 C CA B ARG C 1 167 ? -14.714 15.226 19.851 0.40 55.44 167 ARG C CA 1
ATOM 3979 C C . ARG C 1 167 ? -13.899 15.961 20.930 1.00 56.80 167 ARG C C 1
ATOM 3980 O O . ARG C 1 167 ? -13.712 15.461 22.055 1.00 57.54 167 ARG C O 1
ATOM 3995 N N . ASN C 1 168 ? -13.421 17.156 20.553 1.00 58.30 168 ASN C N 1
ATOM 3996 C CA . ASN C 1 168 ? -12.626 18.093 21.403 1.00 59.93 168 ASN C CA 1
ATOM 3997 C C . ASN C 1 168 ? -11.110 18.043 21.177 1.00 60.45 168 ASN C C 1
ATOM 3998 O O . ASN C 1 168 ? -10.465 16.996 21.358 1.00 61.18 168 ASN C O 1
#

Radius of gyration: 29.26 Å; Cα contacts (8 Å, |Δi|>4): 1054; chains: 3; bounding box: 79×66×67 Å

InterPro domains:
  IPR000086 NUDIX hydrolase domain [PF00293] (36-156)
  IPR000086 NUDIX hydrolase domain [PS51462] (35-163)
  IPR015797 NUDIX hydrolase-like domain superfamily [SSF55811] (9-166)
  IPR024195 NUDIX hydrolase, YfcD, predicted [PIRSF017340] (1-169)